Protein AF-0000000077945841 (afdb_homodimer)

InterPro domains:
  IPR016715 Platelet-activating factor acetylhydrolase-like, eukaryote [PIRSF018169] (6-215)
  IPR029058 Alpha/Beta hydrolase fold [G3DSA:3.40.50.1820] (24-215)
  IPR029058 Alpha/Beta hydrolase fold [SSF53474] (28-162)

Foldseek 3Di:
DDPPPPPPDPPVLVVQQPPPPDDDDPSQSEQDAAPAQFAKAKEWDWAAQDLPIWTWMKIAGADDDDPADWAALQNDDQQLVLLCVVVVHDPVVSVVCCVVRPPRYTQRHGYPGHHDPPDDAAEAEAEDFAAAARRSSSSVNSNNNSNRHMYIRTGHSLQRYSKDKGKDFAPPLPDPDPPVNPPPDDPDSGIDIDMHGHDDQDVPRDPVVSVVSRD/DPPPPPPPDPPCLVVLQPPPPDDDDPSQSEQDAAPAQFAKAKEWDWAAQDLPIWTWMKIAGADDDDPADWAALQNDDQQLVLLCVVVVHDPVVSVVCCVVRPPRYTQRHGYPGHHDPPDDAAEAEAEDFAAAARRSPSSVNSNVNSNGHMYIRTGHSLQRYSKDKGKDFAPPLPDPDPPVNPPPDDPPSGIDIDMHGHDDADVPRDPVVSVVSRD

Sequence (430 aa):
MNGLKFLPKKWNLLGIFAMGNSSGHNTAMTIPPGKGPYKVGCTDLMVGHTIQGTFMRIYYPCQEHENPHRPDWVPCREYFNGLADFMKINRGLSERIFNYLFGSCKIPAAWNASFKPDGKYPVIIFSHGLGAFRTLYSAICVELASQGFIVAAVEHRDESSSATFYFRENPEPGKKHHSSYDKAKPVSENLEEVWMYYRPLKTGENEFPLRNKQVMNGLKFLPKKWNLLGIFAMGNSSGHNTAMTIPPGKGPYKVGCTDLMVGHTIQGTFMRIYYPCQEHENPHRPDWVPCREYFNGLADFMKINRGLSERIFNYLFGSCKIPAAWNASFKPDGKYPVIIFSHGLGAFRTLYSAICVELASQGFIVAAVEHRDESSSATFYFRENPEPGKKHHSSYDKAKPVSENLEEVWMYYRPLKTGENEFPLRNKQV

pLDDT: mean 77.45, std 22.46, range [22.22, 98.06]

Nearest PDB structures (foldseek):
  5ye9-assembly1_A  TM=8.955E-01  e=9.801E-20  Homo sapiens
  5ye8-assembly2_B  TM=8.998E-01  e=1.618E-19  Homo sapiens
  5ye7-assembly1_A  TM=8.949E-01  e=3.026E-19  Homo sapiens
  3f96-assembly2_B  TM=9.040E-01  e=4.407E-19  Homo sapiens
  3f98-assembly1_A  TM=8.732E-01  e=1.427E-19  Homo sapiens

Secondary structure (DSSP, 8-state):
-----------TTGGGS------SS-----PPPP-SSSEEEEEEEEESSSTTSEEEEEEEEE---SS----BSS-SHHHHHHHHHHTT--HHHHHHHHHHHTTT-B-SSEETPPB--SS---EEEEE--TT--TTTTHHHHHHHHHTT-EEEEE---SS-SSEEEEEEE-S-TTS----S--TT--SSTTEEEEEEE--PPPTT--HHHHHHHH-/-----------TTGGGS------SS-----PPPP-SSSEEEEEEEEESSSTTSEEEEEEEEE---SS----BSS-SHHHHHHHHHHTT--HHHHHHHHHHHTTT-B-SSEETPPB--SS---EEEEE--TT--TTTTHHHHHHHHHTT-EEEEE---SS-SSEEEEEEE-S-TTS----S--TT--SSTTEEEEEEE--PPPTT--HHHHHHHH-

Structure (mmCIF, N/CA/C/O backbone):
data_AF-0000000077945841-model_v1
#
loop_
_entity.id
_entity.type
_entity.pdbx_description
1 polymer '1-alkyl-2-acetylglycerophosphocholine esterase'
#
loop_
_atom_site.group_PDB
_atom_site.id
_atom_site.type_symbol
_atom_site.label_atom_id
_atom_site.label_alt_id
_atom_site.label_comp_id
_atom_site.label_asym_id
_atom_site.label_entity_id
_atom_site.label_seq_id
_atom_site.pdbx_PDB_ins_code
_atom_site.Cartn_x
_atom_site.Cartn_y
_atom_site.Cartn_z
_atom_site.occupancy
_atom_site.B_iso_or_equiv
_atom_site.auth_seq_id
_atom_site.auth_comp_id
_atom_site.auth_asym_id
_atom_site.auth_atom_id
_atom_site.pdbx_PDB_model_num
ATOM 1 N N . MET A 1 1 ? -34.375 -23.562 0.228 1 22.98 1 MET A N 1
ATOM 2 C CA . MET A 1 1 ? -33.625 -22.625 1.071 1 22.98 1 MET A CA 1
ATOM 3 C C . MET A 1 1 ? -32.25 -22.297 0.472 1 22.98 1 MET A C 1
ATOM 5 O O . MET A 1 1 ? -31.391 -23.172 0.401 1 22.98 1 MET A O 1
ATOM 9 N N . ASN A 1 2 ? -32.094 -21.516 -0.683 1 22.48 2 ASN A N 1
ATOM 10 C CA . ASN A 1 2 ? -31.25 -21.281 -1.839 1 22.48 2 ASN A CA 1
ATOM 11 C C . ASN A 1 2 ? -29.969 -20.547 -1.448 1 22.48 2 ASN A C 1
ATOM 13 O O . ASN A 1 2 ? -30.031 -19.422 -0.97 1 22.48 2 ASN A O 1
ATOM 17 N N . GLY A 1 3 ? -29.094 -21.25 -0.771 1 23.81 3 GLY A N 1
ATOM 18 C CA . GLY A 1 3 ? -27.797 -20.797 -0.294 1 23.81 3 GLY A CA 1
ATOM 19 C C . GLY A 1 3 ? -27.016 -20 -1.334 1 23.81 3 GLY A C 1
ATOM 20 O O . GLY A 1 3 ? -26.734 -20.516 -2.418 1 23.81 3 GLY A O 1
ATOM 21 N N . LEU A 1 4 ? -27.344 -18.703 -1.546 1 24.81 4 LEU A N 1
ATOM 22 C CA . LEU A 1 4 ? -26.781 -17.781 -2.531 1 24.81 4 LEU A CA 1
ATOM 23 C C . LEU A 1 4 ? -25.266 -17.828 -2.51 1 24.81 4 LEU A C 1
ATOM 25 O O . LEU A 1 4 ? -24.641 -17.484 -1.503 1 24.81 4 LEU A O 1
ATOM 29 N N . LYS A 1 5 ? -24.688 -18.781 -3.215 1 29.28 5 LYS A N 1
ATOM 30 C CA . LYS A 1 5 ? -23.266 -19 -3.525 1 29.28 5 LYS A CA 1
ATOM 31 C C . LYS A 1 5 ? -22.578 -17.688 -3.916 1 29.28 5 LYS A C 1
ATOM 33 O O . LYS A 1 5 ? -22.906 -17.094 -4.941 1 29.28 5 LYS A O 1
ATOM 38 N N . PHE A 1 6 ? -22.391 -16.797 -2.951 1 28.02 6 PHE A N 1
ATOM 39 C CA . PHE A 1 6 ? -21.656 -15.555 -3.152 1 28.02 6 PHE A CA 1
ATOM 40 C C . PHE A 1 6 ? -20.328 -15.812 -3.848 1 28.02 6 PHE A C 1
ATOM 42 O O . PHE A 1 6 ? -19.453 -16.484 -3.295 1 28.02 6 PHE A O 1
ATOM 49 N N . LEU A 1 7 ? -20.391 -16.125 -5.156 1 28.45 7 LEU A N 1
ATOM 50 C CA . LEU A 1 7 ? -19.172 -16.156 -5.965 1 28.45 7 LEU A CA 1
ATOM 51 C C . LEU A 1 7 ? -18.328 -14.922 -5.699 1 28.45 7 LEU A C 1
ATOM 53 O O . LEU A 1 7 ? -18.828 -13.789 -5.715 1 28.45 7 LEU A O 1
ATOM 57 N N . PRO A 1 8 ? -17.359 -15.039 -4.957 1 32.84 8 PRO A N 1
ATOM 58 C CA . PRO A 1 8 ? -16.469 -13.914 -4.719 1 32.84 8 PRO A CA 1
ATOM 59 C C . PRO A 1 8 ? -16.172 -13.117 -5.988 1 32.84 8 PRO A C 1
ATOM 61 O O . PRO A 1 8 ? -15.992 -13.703 -7.062 1 32.84 8 PRO A O 1
ATOM 64 N N . LYS A 1 9 ? -16.828 -12.062 -6.188 1 33.66 9 LYS A N 1
ATOM 65 C CA . LYS A 1 9 ? -16.531 -11.156 -7.293 1 33.66 9 LYS A CA 1
ATOM 66 C C . LYS A 1 9 ? -15.031 -11.086 -7.551 1 33.66 9 LYS A C 1
ATOM 68 O O . LYS A 1 9 ? -14.25 -10.805 -6.637 1 33.66 9 LYS A O 1
ATOM 73 N N . LYS A 1 10 ? -14.523 -11.789 -8.602 1 33.5 10 LYS A N 1
ATOM 74 C CA . LYS A 1 10 ? -13.219 -11.828 -9.258 1 33.5 10 LYS A CA 1
ATOM 75 C C . LYS A 1 10 ? -12.523 -10.469 -9.18 1 33.5 10 LYS A C 1
ATOM 77 O O . LYS A 1 10 ? -13.133 -9.438 -9.461 1 33.5 10 LYS A O 1
ATOM 82 N N . TRP A 1 11 ? -11.711 -10.273 -8.336 1 34.78 11 TRP A N 1
ATOM 83 C CA . TRP A 1 11 ? -10.805 -9.125 -8.328 1 34.78 11 TRP A CA 1
ATOM 84 C C . TRP A 1 11 ? -10.523 -8.648 -9.75 1 34.78 11 TRP A C 1
ATOM 86 O O . TRP A 1 11 ? -10.281 -9.461 -10.648 1 34.78 11 TRP A O 1
ATOM 96 N N . ASN A 1 12 ? -11.312 -7.727 -10.242 1 32.88 12 ASN A N 1
ATOM 97 C CA . ASN A 1 12 ? -10.898 -7.18 -11.531 1 32.88 12 ASN A CA 1
ATOM 98 C C . ASN A 1 12 ? -9.375 -7.105 -11.641 1 32.88 12 ASN A C 1
ATOM 100 O O . ASN A 1 12 ? -8.773 -6.07 -11.344 1 32.88 12 ASN A O 1
ATOM 104 N N . LEU A 1 13 ? -8.711 -8.086 -11.148 1 35.09 13 LEU A N 1
ATOM 105 C CA . LEU A 1 13 ? -7.293 -8.227 -11.445 1 35.09 13 LEU A CA 1
ATOM 106 C C . LEU A 1 13 ? -6.973 -7.648 -12.82 1 35.09 13 LEU A C 1
ATOM 108 O O . LEU A 1 13 ? -5.902 -7.066 -13.023 1 35.09 13 LEU A O 1
ATOM 112 N N . LEU A 1 14 ? -7.918 -7.863 -13.773 1 35.19 14 LEU A N 1
ATOM 113 C CA . LEU A 1 14 ? -7.73 -7.516 -15.18 1 35.19 14 LEU A CA 1
ATOM 114 C C . LEU A 1 14 ? -7.762 -6.004 -15.375 1 35.19 14 LEU A C 1
ATOM 116 O O . LEU A 1 14 ? -7.246 -5.492 -16.375 1 35.19 14 LEU A O 1
ATOM 120 N N . GLY A 1 15 ? -8.461 -5.371 -14.516 1 36.91 15 GLY A N 1
ATOM 121 C CA . GLY A 1 15 ? -8.469 -3.945 -14.805 1 36.91 15 GLY A CA 1
ATOM 122 C C . GLY A 1 15 ? -7.082 -3.33 -14.789 1 36.91 15 GLY A C 1
ATOM 123 O O . GLY A 1 15 ? -6.891 -2.203 -15.258 1 36.91 15 GLY A O 1
ATOM 124 N N . ILE A 1 16 ? -6.305 -3.822 -13.914 1 38.53 16 ILE A N 1
ATOM 125 C CA . ILE A 1 16 ? -4.945 -3.299 -13.938 1 38.53 16 ILE A CA 1
ATOM 126 C C . ILE A 1 16 ? -4.305 -3.594 -15.289 1 38.53 16 ILE A C 1
ATOM 128 O O . ILE A 1 16 ? -3.26 -3.027 -15.633 1 38.53 16 ILE A O 1
ATOM 132 N N . PHE A 1 17 ? -4.816 -4.617 -15.922 1 35.12 17 PHE A N 1
ATOM 133 C CA . PHE A 1 17 ? -4.344 -4.793 -17.281 1 35.12 17 PHE A CA 1
ATOM 134 C C . PHE A 1 17 ? -4.914 -3.713 -18.203 1 35.12 17 PHE A C 1
ATOM 136 O O . PHE A 1 17 ? -6.043 -3.83 -18.672 1 35.12 17 PHE A O 1
ATOM 143 N N . ALA A 1 18 ? -5.102 -2.621 -17.766 1 32.62 18 ALA A N 1
ATOM 144 C CA . ALA A 1 18 ? -5.508 -1.749 -18.859 1 32.62 18 ALA A CA 1
ATOM 145 C C . ALA A 1 18 ? -4.816 -2.145 -20.172 1 32.62 18 ALA A C 1
ATOM 147 O O . ALA A 1 18 ? -3.588 -2.084 -20.266 1 32.62 18 ALA A O 1
ATOM 148 N N . MET A 1 19 ? -5.434 -3.008 -20.875 1 31.56 19 MET A N 1
ATOM 149 C CA . MET A 1 19 ? -5.145 -3.17 -22.297 1 31.56 19 MET A CA 1
ATOM 150 C C . MET A 1 19 ? -4.984 -1.814 -22.984 1 31.56 19 MET A C 1
ATOM 152 O O . MET A 1 19 ? -5.938 -1.034 -23.047 1 31.56 19 MET A O 1
ATOM 156 N N . GLY A 1 20 ? -3.945 -1.159 -22.859 1 32.31 20 GLY A N 1
ATOM 157 C CA . GLY A 1 20 ? -3.775 -0.174 -23.922 1 32.31 20 GLY A CA 1
ATOM 158 C C . GLY A 1 20 ? -4.348 -0.623 -25.25 1 32.31 20 GLY A C 1
ATOM 159 O O . GLY A 1 20 ? -4.062 -1.729 -25.719 1 32.31 20 GLY A O 1
ATOM 160 N N . ASN A 1 21 ? -5.594 -0.368 -25.5 1 30.73 21 ASN A N 1
ATOM 161 C CA . ASN A 1 21 ? -6.148 -0.481 -26.844 1 30.73 21 ASN A CA 1
ATOM 162 C C . ASN A 1 21 ? -5.113 -0.129 -27.906 1 30.73 21 ASN A C 1
ATOM 164 O O . ASN A 1 21 ? -5.141 0.966 -28.469 1 30.73 21 ASN A O 1
ATOM 168 N N . SER A 1 22 ? -3.828 -0.226 -27.938 1 30.11 22 SER A N 1
ATOM 169 C CA . SER A 1 22 ? -3.324 -0.037 -29.297 1 30.11 22 SER A CA 1
ATOM 170 C C . SER A 1 22 ? -3.975 -1.015 -30.266 1 30.11 22 SER A C 1
ATOM 172 O O . SER A 1 22 ? -4.512 -2.045 -29.859 1 30.11 22 SER A O 1
ATOM 174 N N . SER A 1 23 ? -3.871 -0.873 -31.672 1 32.91 23 SER A N 1
ATOM 175 C CA . SER A 1 23 ? -4.125 -1.551 -32.938 1 32.91 23 SER A CA 1
ATOM 176 C C . SER A 1 23 ? -3.861 -3.049 -32.844 1 32.91 23 SER A C 1
ATOM 178 O O . SER A 1 23 ? -3.246 -3.506 -31.859 1 32.91 23 SER A O 1
ATOM 180 N N . GLY A 1 24 ? -3.752 -3.881 -34.031 1 34.06 24 GLY A N 1
ATOM 181 C CA . GLY A 1 24 ? -3.705 -5.242 -34.531 1 34.06 24 GLY A CA 1
ATOM 182 C C . GLY A 1 24 ? -2.672 -6.105 -33.844 1 34.06 24 GLY A C 1
ATOM 183 O O . GLY A 1 24 ? -2.424 -7.242 -34.25 1 34.06 24 GLY A O 1
ATOM 184 N N . HIS A 1 25 ? -1.41 -5.582 -33.469 1 35.66 25 HIS A N 1
ATOM 185 C CA . HIS A 1 25 ? -0.208 -6.406 -33.406 1 35.66 25 HIS A CA 1
ATOM 186 C C . HIS A 1 25 ? -0.33 -7.461 -32.281 1 35.66 25 HIS A C 1
ATOM 188 O O . HIS A 1 25 ? -1.161 -7.332 -31.391 1 35.66 25 HIS A O 1
ATOM 194 N N . ASN A 1 26 ? 0.443 -8.523 -32.281 1 37.34 26 ASN A N 1
ATOM 195 C CA . ASN A 1 26 ? 0.786 -9.617 -31.391 1 37.34 26 ASN A CA 1
ATOM 196 C C . ASN A 1 26 ? 0.857 -9.133 -29.938 1 37.34 26 ASN A C 1
ATOM 198 O O . ASN A 1 26 ? 1.854 -8.539 -29.531 1 37.34 26 ASN A O 1
ATOM 202 N N . THR A 1 27 ? -0.07 -8.461 -29.406 1 43 27 THR A N 1
ATOM 203 C CA . THR A 1 27 ? -0.224 -7.676 -28.188 1 43 27 THR A CA 1
ATOM 204 C C . THR A 1 27 ? 0.25 -8.469 -26.969 1 43 27 THR A C 1
ATOM 206 O O . THR A 1 27 ? -0.482 -9.312 -26.453 1 43 27 THR A O 1
ATOM 209 N N . ALA A 1 28 ? 1.494 -9.141 -27.125 1 48.94 28 ALA A N 1
ATOM 210 C CA . ALA A 1 28 ? 2.152 -9.695 -25.938 1 48.94 28 ALA A CA 1
ATOM 211 C C . ALA A 1 28 ? 1.819 -8.883 -24.688 1 48.94 28 ALA A C 1
ATOM 213 O O . ALA A 1 28 ? 1.704 -7.66 -24.75 1 48.94 28 ALA A O 1
ATOM 214 N N . MET A 1 29 ? 1.11 -9.547 -23.781 1 63.28 29 MET A N 1
ATOM 215 C CA . MET A 1 29 ? 0.799 -8.984 -22.484 1 63.28 29 MET A CA 1
ATOM 216 C C . MET A 1 29 ? 2.033 -8.344 -21.859 1 63.28 29 MET A C 1
ATOM 218 O O . MET A 1 29 ? 3.047 -9.008 -21.641 1 63.28 29 MET A O 1
ATOM 222 N N . THR A 1 30 ? 2.242 -7.074 -22.062 1 80 30 THR A N 1
ATOM 223 C CA . THR A 1 30 ? 3.383 -6.383 -21.484 1 80 30 THR A CA 1
ATOM 224 C C . THR A 1 30 ? 2.934 -5.48 -20.328 1 80 30 THR A C 1
ATOM 226 O O . THR A 1 30 ? 1.823 -4.945 -20.359 1 80 30 THR A O 1
ATOM 229 N N . ILE A 1 31 ? 3.674 -5.527 -19.234 1 88.19 31 ILE A N 1
ATOM 230 C CA . ILE A 1 31 ? 3.482 -4.566 -18.156 1 88.19 31 ILE A CA 1
ATOM 231 C C . ILE A 1 31 ? 4.086 -3.221 -18.547 1 88.19 31 ILE A C 1
ATOM 233 O O . ILE A 1 31 ? 5.262 -3.143 -18.906 1 88.19 31 ILE A O 1
ATOM 237 N N . PRO A 1 32 ? 3.291 -2.162 -18.625 1 88.62 32 PRO A N 1
ATOM 238 C CA . PRO A 1 32 ? 3.836 -0.859 -19.016 1 88.62 32 PRO A CA 1
ATOM 239 C C . PRO A 1 32 ? 4.91 -0.356 -18.047 1 88.62 32 PRO A C 1
ATOM 241 O O . PRO A 1 32 ? 4.828 -0.607 -16.844 1 88.62 32 PRO A O 1
ATOM 244 N N . PRO A 1 33 ? 5.859 0.315 -18.641 1 91.44 33 PRO A N 1
ATOM 245 C CA . PRO A 1 33 ? 6.832 0.956 -17.75 1 91.44 33 PRO A CA 1
ATOM 246 C C . PRO A 1 33 ? 6.215 2.062 -16.906 1 91.44 33 PRO A C 1
ATOM 248 O O . PRO A 1 33 ? 5.141 2.576 -17.234 1 91.44 33 PRO A O 1
ATOM 251 N N . GLY A 1 34 ? 6.875 2.318 -15.812 1 92.06 34 GLY A N 1
ATOM 252 C CA . GLY A 1 34 ? 6.434 3.436 -14.992 1 92.06 34 GLY A CA 1
ATOM 253 C C . GLY A 1 34 ? 6.551 4.773 -15.695 1 92.06 34 GLY A C 1
ATOM 254 O O . GLY A 1 34 ? 7.418 4.961 -16.547 1 92.06 34 GLY A O 1
ATOM 255 N N . LYS A 1 35 ? 5.762 5.664 -15.289 1 90.38 35 LYS A N 1
ATOM 256 C CA . LYS A 1 35 ? 5.703 6.965 -15.953 1 90.38 35 LYS A CA 1
ATOM 257 C C . LYS A 1 35 ? 6.434 8.031 -15.141 1 90.38 35 LYS A C 1
ATOM 259 O O . LYS A 1 35 ? 6.551 9.18 -15.57 1 90.38 35 LYS A O 1
ATOM 264 N N . GLY A 1 36 ? 6.902 7.637 -14.008 1 91.44 36 GLY A N 1
ATOM 265 C CA . GLY A 1 36 ? 7.586 8.594 -13.148 1 91.44 36 GLY A CA 1
ATOM 266 C C . GLY A 1 36 ? 9.008 8.883 -13.594 1 91.44 36 GLY A C 1
ATOM 267 O O . GLY A 1 36 ? 9.484 8.312 -14.586 1 91.44 36 GLY A O 1
ATOM 268 N N . PRO A 1 37 ? 9.672 9.797 -12.945 1 92.69 37 PRO A N 1
ATOM 269 C CA . PRO A 1 37 ? 11.016 10.234 -13.32 1 92.69 37 PRO A CA 1
ATOM 270 C C . PRO A 1 37 ? 12.102 9.234 -12.922 1 92.69 37 PRO A C 1
ATOM 272 O O . PRO A 1 37 ? 13.242 9.336 -13.375 1 92.69 37 PRO A O 1
ATOM 275 N N . TYR A 1 38 ? 11.82 8.297 -12.102 1 94.25 38 TYR A N 1
ATOM 276 C CA . TYR A 1 38 ? 12.852 7.395 -11.594 1 94.25 38 TYR A CA 1
ATOM 277 C C . TYR A 1 38 ? 12.875 6.094 -12.383 1 94.25 38 TYR A C 1
ATOM 279 O O . TYR A 1 38 ? 11.828 5.566 -12.75 1 94.25 38 TYR A O 1
ATOM 287 N N . LYS A 1 39 ? 14.078 5.621 -12.633 1 96.19 39 LYS A N 1
ATOM 288 C CA . LYS A 1 39 ? 14.227 4.23 -13.055 1 96.19 39 LYS A CA 1
ATOM 289 C C . LYS A 1 39 ? 13.883 3.271 -11.922 1 96.19 39 LYS A C 1
ATOM 291 O O . LYS A 1 39 ? 14.094 3.594 -10.75 1 96.19 39 LYS A O 1
ATOM 296 N N . VAL A 1 40 ? 13.398 2.109 -12.312 1 97.38 40 VAL A N 1
ATOM 297 C CA . VAL A 1 40 ? 12.906 1.211 -11.273 1 97.38 40 VAL A CA 1
ATOM 298 C C . VAL A 1 40 ? 13.75 -0.062 -11.242 1 97.38 40 VAL A C 1
ATOM 300 O O . VAL A 1 40 ? 14.016 -0.663 -12.289 1 97.38 40 VAL A O 1
ATOM 303 N N . GLY A 1 41 ? 14.25 -0.383 -10.031 1 98.06 41 GLY A N 1
ATOM 304 C CA . GLY A 1 41 ? 14.828 -1.688 -9.75 1 98.06 41 GLY A CA 1
ATOM 305 C C . GLY A 1 41 ? 13.945 -2.555 -8.875 1 98.06 41 GLY A C 1
ATOM 306 O O . GLY A 1 41 ? 12.977 -2.068 -8.289 1 98.06 41 GLY A O 1
ATOM 307 N N . CYS A 1 42 ? 14.266 -3.854 -8.844 1 98.06 42 CYS A N 1
ATOM 308 C CA . CYS A 1 42 ? 13.547 -4.73 -7.926 1 98.06 42 CYS A CA 1
ATOM 309 C C . CYS A 1 42 ? 14.445 -5.871 -7.449 1 98.06 42 CYS A C 1
ATOM 311 O O . CYS A 1 42 ? 15.477 -6.152 -8.062 1 98.06 42 CYS A O 1
ATOM 313 N N . THR A 1 43 ? 14.086 -6.383 -6.312 1 97.5 43 THR A N 1
ATOM 314 C CA . THR A 1 43 ? 14.781 -7.523 -5.73 1 97.5 43 THR A CA 1
ATOM 315 C C . THR A 1 43 ? 13.859 -8.297 -4.793 1 97.5 43 THR A C 1
ATOM 317 O O . THR A 1 43 ? 12.852 -7.766 -4.324 1 97.5 43 THR A O 1
ATOM 320 N N . ASP A 1 44 ? 14.125 -9.609 -4.648 1 96.12 44 ASP A N 1
ATOM 321 C CA . ASP A 1 44 ? 13.398 -10.422 -3.684 1 96.12 44 ASP A CA 1
ATOM 322 C C . ASP A 1 44 ? 14.156 -10.516 -2.357 1 96.12 44 ASP A C 1
ATOM 324 O O . ASP A 1 44 ? 15.383 -10.586 -2.342 1 96.12 44 ASP A O 1
ATOM 328 N N . LEU A 1 45 ? 13.414 -10.406 -1.317 1 94.62 45 LEU A N 1
ATOM 329 C CA . LEU A 1 45 ? 13.961 -10.531 0.028 1 94.62 45 LEU A CA 1
ATOM 330 C C . LEU A 1 45 ? 13.195 -11.578 0.832 1 94.62 45 LEU A C 1
ATOM 332 O O . LEU A 1 45 ? 11.969 -11.516 0.925 1 94.62 45 LEU A O 1
ATOM 336 N N . MET A 1 46 ? 13.867 -12.633 1.324 1 91.94 46 MET A N 1
ATOM 337 C CA . MET A 1 46 ? 13.32 -13.625 2.248 1 91.94 46 MET A CA 1
ATOM 338 C C . MET A 1 46 ? 14.055 -13.586 3.584 1 91.94 46 MET A C 1
ATOM 340 O O . MET A 1 46 ? 15.25 -13.875 3.648 1 91.94 46 MET A O 1
ATOM 344 N N . VAL A 1 47 ? 13.289 -13.109 4.59 1 91.69 47 VAL A N 1
ATOM 345 C CA . VAL A 1 47 ? 13.828 -13.078 5.945 1 91.69 47 VAL A CA 1
ATOM 346 C C . VAL A 1 47 ? 13.234 -14.227 6.766 1 91.69 47 VAL A C 1
ATOM 348 O O . VAL A 1 47 ? 12.062 -14.18 7.148 1 91.69 47 VAL A O 1
ATOM 351 N N . GLY A 1 48 ? 14.039 -15.188 7.055 1 88.06 48 GLY A N 1
ATOM 352 C CA . GLY A 1 48 ? 13.516 -16.438 7.59 1 88.06 48 GLY A CA 1
ATOM 353 C C . GLY A 1 48 ? 12.984 -17.359 6.52 1 88.06 48 GLY A C 1
ATOM 354 O O . GLY A 1 48 ? 12.078 -17 5.766 1 88.06 48 GLY A O 1
ATOM 355 N N . HIS A 1 49 ? 13.469 -18.547 6.535 1 86.06 49 HIS A N 1
ATOM 356 C CA . HIS A 1 49 ? 13.164 -19.438 5.426 1 86.06 49 HIS A CA 1
ATOM 357 C C . HIS A 1 49 ? 11.938 -20.297 5.734 1 86.06 49 HIS A C 1
ATOM 359 O O . HIS A 1 49 ? 11.398 -20.953 4.844 1 86.06 49 HIS A O 1
ATOM 365 N N . THR A 1 50 ? 11.531 -20.25 6.902 1 86.56 50 THR A N 1
ATOM 366 C CA . THR A 1 50 ? 10.398 -21.078 7.309 1 86.56 50 THR A CA 1
ATOM 367 C C . THR A 1 50 ? 9.078 -20.359 7.02 1 86.56 50 THR A C 1
ATOM 369 O O . THR A 1 50 ? 9.078 -19.266 6.453 1 86.56 50 THR A O 1
ATOM 372 N N . ILE A 1 51 ? 8.023 -21 7.422 1 86.75 51 ILE A N 1
ATOM 373 C CA . ILE A 1 51 ? 6.68 -20.484 7.188 1 86.75 51 ILE A CA 1
ATOM 374 C C . ILE A 1 51 ? 6.484 -19.188 7.973 1 86.75 51 ILE A C 1
ATOM 376 O O . ILE A 1 51 ? 5.656 -18.359 7.605 1 86.75 51 ILE A O 1
ATOM 380 N N . GLN A 1 52 ? 7.27 -18.953 9.008 1 86.25 52 GLN A N 1
ATOM 381 C CA . GLN A 1 52 ? 7.148 -17.781 9.859 1 86.25 52 GLN A CA 1
ATOM 382 C C . GLN A 1 52 ? 7.957 -16.609 9.297 1 86.25 52 GLN A C 1
ATOM 384 O O . GLN A 1 52 ? 7.832 -15.477 9.766 1 86.25 52 GLN A O 1
ATOM 389 N N . GLY A 1 53 ? 8.656 -16.922 8.336 1 88.56 53 GLY A N 1
ATOM 390 C CA . GLY A 1 53 ? 9.492 -15.883 7.758 1 88.56 53 GLY A CA 1
ATOM 391 C C . GLY A 1 53 ? 8.711 -14.906 6.898 1 88.56 53 GLY A C 1
ATOM 392 O O . GLY A 1 53 ? 7.492 -15.016 6.77 1 88.56 53 GLY A O 1
ATOM 393 N N . THR A 1 54 ? 9.398 -13.844 6.484 1 91.88 54 THR A N 1
ATOM 394 C CA . THR A 1 54 ? 8.828 -12.828 5.605 1 91.88 54 THR A CA 1
ATOM 395 C C . THR A 1 54 ? 9.422 -12.93 4.203 1 91.88 54 THR A C 1
ATOM 397 O O . THR A 1 54 ? 10.633 -13.07 4.047 1 91.88 54 THR A O 1
ATOM 400 N N . PHE A 1 55 ? 8.555 -13.016 3.254 1 94.44 55 PHE A N 1
ATOM 401 C CA . PHE A 1 55 ? 8.93 -13.078 1.845 1 94.44 55 PHE A CA 1
ATOM 402 C C . PHE A 1 55 ? 8.297 -11.93 1.067 1 94.44 55 PHE A C 1
ATOM 404 O O . PHE A 1 55 ? 7.086 -11.711 1.151 1 94.44 55 PHE A O 1
ATOM 411 N N . MET A 1 56 ? 9.125 -11.117 0.359 1 96.75 56 MET A N 1
ATOM 412 C CA . MET A 1 56 ? 8.578 -9.977 -0.369 1 96.75 56 MET A CA 1
ATOM 413 C C . MET A 1 56 ? 9.445 -9.625 -1.573 1 96.75 56 MET A C 1
ATOM 415 O O . MET A 1 56 ? 10.617 -10.023 -1.636 1 96.75 56 MET A O 1
ATOM 419 N N . ARG A 1 57 ? 8.898 -8.984 -2.52 1 97.62 57 ARG A N 1
ATOM 420 C CA . ARG A 1 57 ? 9.617 -8.273 -3.572 1 97.62 57 ARG A CA 1
ATOM 421 C C . ARG A 1 57 ? 9.641 -6.773 -3.307 1 97.62 57 ARG A C 1
ATOM 423 O O . ARG A 1 57 ? 8.617 -6.18 -2.977 1 97.62 57 ARG A O 1
ATOM 430 N N . ILE A 1 58 ? 10.773 -6.18 -3.406 1 98 58 ILE A N 1
ATOM 431 C CA . ILE A 1 58 ? 10.93 -4.746 -3.197 1 98 58 ILE A CA 1
ATOM 432 C C . ILE A 1 58 ? 11.148 -4.051 -4.539 1 98 58 ILE A C 1
ATOM 434 O O . ILE A 1 58 ? 12 -4.473 -5.328 1 98 58 ILE A O 1
ATOM 438 N N . TYR A 1 59 ? 10.344 -3.074 -4.883 1 98.06 59 TYR A N 1
ATOM 439 C CA . TYR A 1 59 ? 10.547 -2.16 -6.004 1 98.06 59 TYR A CA 1
ATOM 440 C C . TYR A 1 59 ? 11.078 -0.817 -5.52 1 98.06 59 TYR A C 1
ATOM 442 O O . TYR A 1 59 ? 10.625 -0.294 -4.496 1 98.06 59 TYR A O 1
ATOM 450 N N . TYR A 1 60 ? 12.008 -0.226 -6.262 1 97.44 60 TYR A N 1
ATOM 451 C CA . TYR A 1 60 ? 12.656 0.967 -5.73 1 97.44 60 TYR A CA 1
ATOM 452 C C . TYR A 1 60 ? 13.328 1.763 -6.848 1 97.44 60 TYR A C 1
ATOM 454 O O . TYR A 1 60 ? 13.641 1.215 -7.902 1 97.44 60 TYR A O 1
ATOM 462 N N . PRO A 1 61 ? 13.453 3.09 -6.602 1 96.31 61 PRO A N 1
ATOM 463 C CA . PRO A 1 61 ? 14.273 3.867 -7.535 1 96.31 61 PRO A CA 1
ATOM 464 C C . PRO A 1 61 ? 15.711 3.359 -7.629 1 96.31 61 PRO A C 1
ATOM 466 O O . PRO A 1 61 ? 16.359 3.137 -6.602 1 96.31 61 PRO A O 1
ATOM 469 N N . CYS A 1 62 ? 16.172 3.244 -8.836 1 96.38 62 CYS A N 1
ATOM 470 C CA . CYS A 1 62 ? 17.5 2.65 -8.977 1 96.38 62 CYS A CA 1
ATOM 471 C C . CYS A 1 62 ? 18.375 3.502 -9.883 1 96.38 62 CYS A C 1
ATOM 473 O O . CYS A 1 62 ? 17.891 4.426 -10.539 1 96.38 62 CYS A O 1
ATOM 475 N N . GLN A 1 63 ? 19.641 3.141 -9.758 1 95 63 GLN A N 1
ATOM 476 C CA . GLN A 1 63 ? 20.625 3.785 -10.625 1 95 63 GLN A CA 1
ATOM 477 C C . GLN A 1 63 ? 20.484 3.291 -12.062 1 95 63 GLN A C 1
ATOM 479 O O . GLN A 1 63 ? 20 2.188 -12.305 1 95 63 GLN A O 1
ATOM 484 N N . GLU A 1 64 ? 20.844 4.129 -12.945 1 89.5 64 GLU A N 1
ATOM 485 C CA . GLU A 1 64 ? 20.797 3.76 -14.359 1 89.5 64 GLU A CA 1
ATOM 486 C C . GLU A 1 64 ? 21.703 2.568 -14.648 1 89.5 64 GLU A C 1
ATOM 488 O O . GLU A 1 64 ? 22.812 2.48 -14.109 1 89.5 64 GLU A O 1
ATOM 493 N N . HIS A 1 65 ? 21.125 1.626 -15.273 1 83.88 65 HIS A N 1
ATOM 494 C CA . HIS A 1 65 ? 21.844 0.426 -15.695 1 83.88 65 HIS A CA 1
ATOM 495 C C . HIS A 1 65 ? 21.672 0.169 -17.188 1 83.88 65 HIS A C 1
ATOM 497 O O . HIS A 1 65 ? 20.578 0.352 -17.719 1 83.88 65 HIS A O 1
ATOM 503 N N . GLU A 1 66 ? 22.797 -0.171 -17.781 1 84.62 66 GLU A N 1
ATOM 504 C CA . GLU A 1 66 ? 22.734 -0.532 -19.188 1 84.62 66 GLU A CA 1
ATOM 505 C C . GLU A 1 66 ? 22.203 -1.953 -19.359 1 84.62 66 GLU A C 1
ATOM 507 O O . GLU A 1 66 ? 22.719 -2.895 -18.766 1 84.62 66 GLU A O 1
ATOM 512 N N . ASN A 1 67 ? 21.188 -2.158 -20.188 1 87.38 67 ASN A N 1
ATOM 513 C CA . ASN A 1 67 ? 20.578 -3.43 -20.562 1 87.38 67 ASN A CA 1
ATOM 514 C C . ASN A 1 67 ? 20.234 -4.27 -19.328 1 87.38 67 ASN A C 1
ATOM 516 O O . ASN A 1 67 ? 20.75 -5.375 -19.172 1 87.38 67 ASN A O 1
ATOM 520 N N . PRO A 1 68 ? 19.453 -3.771 -18.469 1 89 68 PRO A N 1
ATOM 521 C CA . PRO A 1 68 ? 19.125 -4.508 -17.234 1 89 68 PRO A CA 1
ATOM 522 C C . PRO A 1 68 ? 18.359 -5.793 -17.516 1 89 68 PRO A C 1
ATOM 524 O O . PRO A 1 68 ? 17.562 -5.852 -18.453 1 89 68 PRO A O 1
ATOM 527 N N . HIS A 1 69 ? 18.719 -6.828 -16.734 1 93.69 69 HIS A N 1
ATOM 528 C CA . HIS A 1 69 ? 17.875 -8.016 -16.719 1 93.69 69 HIS A CA 1
ATOM 529 C C . HIS A 1 69 ? 16.5 -7.723 -16.109 1 93.69 69 HIS A C 1
ATOM 531 O O . HIS A 1 69 ? 16.422 -7.082 -15.062 1 93.69 69 HIS A O 1
ATOM 537 N N . ARG A 1 70 ? 15.508 -8.109 -16.828 1 94.19 70 ARG A N 1
ATOM 538 C CA . ARG A 1 70 ? 14.141 -7.934 -16.344 1 94.19 70 ARG A CA 1
ATOM 539 C C . ARG A 1 70 ? 13.516 -9.273 -15.969 1 94.19 70 ARG A C 1
ATOM 541 O O . ARG A 1 70 ? 13.586 -10.234 -16.734 1 94.19 70 ARG A O 1
ATOM 548 N N . PRO A 1 71 ? 12.969 -9.328 -14.773 1 94.81 71 PRO A N 1
ATOM 549 C CA . PRO A 1 71 ? 12.391 -10.602 -14.344 1 94.81 71 PRO A CA 1
ATOM 550 C C . PRO A 1 71 ? 11.047 -10.898 -15.008 1 94.81 71 PRO A C 1
ATOM 552 O O . PRO A 1 71 ? 10.398 -9.984 -15.531 1 94.81 71 PRO A O 1
ATOM 555 N N . ASP A 1 72 ? 10.734 -12.203 -14.938 1 92.69 72 ASP A N 1
ATOM 556 C CA . ASP A 1 72 ? 9.43 -12.641 -15.414 1 92.69 72 ASP A CA 1
ATOM 557 C C . ASP A 1 72 ? 8.32 -12.195 -14.461 1 92.69 72 ASP A C 1
ATOM 559 O O . ASP A 1 72 ? 8.516 -12.156 -13.25 1 92.69 72 ASP A O 1
ATOM 563 N N . TRP A 1 73 ? 7.219 -11.891 -14.984 1 92.69 73 TRP A N 1
ATOM 564 C CA . TRP A 1 73 ? 6.051 -11.523 -14.188 1 92.69 73 TRP A CA 1
ATOM 565 C C . TRP A 1 73 ? 5.566 -12.703 -13.352 1 92.69 73 TRP A C 1
ATOM 567 O O . TRP A 1 73 ? 5.309 -12.57 -12.156 1 92.69 73 TRP A O 1
ATOM 577 N N . VAL A 1 74 ? 5.367 -13.812 -14.062 1 91.56 74 VAL A N 1
ATOM 578 C CA . VAL A 1 74 ? 5.117 -15.078 -13.375 1 91.56 74 VAL A CA 1
ATOM 579 C C . VAL A 1 74 ? 6.43 -15.852 -13.227 1 91.56 74 VAL A C 1
ATOM 581 O O . VAL A 1 74 ? 6.992 -16.328 -14.211 1 91.56 74 VAL A O 1
ATOM 584 N N . PRO A 1 75 ? 6.824 -15.992 -12.023 1 91.62 75 PRO A N 1
ATOM 585 C CA . PRO A 1 75 ? 8.203 -16.422 -11.789 1 91.62 75 PRO A CA 1
ATOM 586 C C . PRO A 1 75 ? 8.469 -17.844 -12.297 1 91.62 75 PRO A C 1
ATOM 588 O O . PRO A 1 75 ? 9.586 -18.141 -12.734 1 91.62 75 PRO A O 1
ATOM 591 N N . CYS A 1 76 ? 7.562 -18.75 -12.211 1 91.56 76 CYS A N 1
ATOM 592 C CA . CYS A 1 76 ? 7.754 -20.125 -12.633 1 91.56 76 CYS A CA 1
ATOM 593 C C . CYS A 1 76 ? 6.418 -20.844 -12.773 1 91.56 76 CYS A C 1
ATOM 595 O O . CYS A 1 76 ? 5.359 -20.234 -12.586 1 91.56 76 CYS A O 1
ATOM 597 N N . ARG A 1 77 ? 6.488 -22.016 -13.094 1 90.88 77 ARG A N 1
ATOM 598 C CA . ARG A 1 77 ? 5.301 -22.797 -13.422 1 90.88 77 ARG A CA 1
ATOM 599 C C . ARG A 1 77 ? 4.418 -22.984 -12.188 1 90.88 77 ARG A C 1
ATOM 601 O O . ARG A 1 77 ? 3.191 -23.016 -12.297 1 90.88 77 ARG A O 1
ATOM 608 N N . GLU A 1 78 ? 5 -23.203 -11.031 1 93.12 78 GLU A N 1
ATOM 609 C CA . GLU A 1 78 ? 4.246 -23.406 -9.805 1 93.12 78 GLU A CA 1
ATOM 610 C C . GLU A 1 78 ? 3.336 -22.219 -9.508 1 93.12 78 GLU A C 1
ATOM 612 O O . GLU A 1 78 ? 2.182 -22.391 -9.109 1 93.12 78 GLU A O 1
ATOM 617 N N . TYR A 1 79 ? 3.873 -21.062 -9.742 1 93.56 79 TYR A N 1
ATOM 618 C CA . TYR A 1 79 ? 3.076 -19.859 -9.547 1 93.56 79 TYR A CA 1
ATOM 619 C C . TYR A 1 79 ? 1.93 -19.797 -10.547 1 93.56 79 TYR A C 1
ATOM 621 O O . TYR A 1 79 ? 0.812 -19.406 -10.195 1 93.56 79 TYR A O 1
ATOM 629 N N . PHE A 1 80 ? 2.203 -20.141 -11.734 1 92 80 PHE A N 1
ATOM 630 C CA . PHE A 1 80 ? 1.163 -20.141 -12.758 1 92 80 PHE A CA 1
ATOM 631 C C . PHE A 1 80 ? 0.062 -21.141 -12.414 1 92 80 PHE A C 1
ATOM 633 O O . PHE A 1 80 ? -1.125 -20.812 -12.516 1 92 80 PHE A O 1
ATOM 640 N N . ASN A 1 81 ? 0.453 -22.281 -12.078 1 92.62 81 ASN A N 1
ATOM 641 C CA . ASN A 1 81 ? -0.513 -23.312 -11.719 1 92.62 81 ASN A CA 1
ATOM 642 C C . ASN A 1 81 ? -1.375 -22.891 -10.531 1 92.62 81 ASN A C 1
ATOM 644 O O . ASN A 1 81 ? -2.584 -23.125 -10.523 1 92.62 81 ASN A O 1
ATOM 648 N N . GLY A 1 82 ? -0.682 -22.359 -9.508 1 93.56 82 GLY A N 1
ATOM 649 C CA . GLY A 1 82 ? -1.438 -21.859 -8.375 1 93.56 82 GLY A CA 1
ATOM 650 C C . GLY A 1 82 ? -2.477 -20.812 -8.758 1 93.56 82 GLY A C 1
ATOM 651 O O . GLY A 1 82 ? -3.607 -20.859 -8.266 1 93.56 82 GLY A O 1
ATOM 652 N N . LEU A 1 83 ? -2.064 -19.938 -9.586 1 91.94 83 LEU A N 1
ATOM 653 C CA . LEU A 1 83 ? -2.977 -18.891 -10.047 1 91.94 83 LEU A CA 1
ATOM 654 C C . LEU A 1 83 ? -4.125 -19.5 -10.852 1 91.94 83 LEU A C 1
ATOM 656 O O . LEU A 1 83 ? -5.281 -19.109 -10.672 1 91.94 83 LEU A O 1
ATOM 660 N N . ALA A 1 84 ? -3.838 -20.359 -11.734 1 91.12 84 ALA A N 1
ATOM 661 C CA . ALA A 1 84 ? -4.844 -21.047 -12.555 1 91.12 84 ALA A CA 1
ATOM 662 C C . ALA A 1 84 ? -5.848 -21.797 -11.68 1 91.12 84 ALA A C 1
ATOM 664 O O . ALA A 1 84 ? -7.055 -21.75 -11.93 1 91.12 84 ALA A O 1
ATOM 665 N N . ASP A 1 85 ? -5.359 -22.516 -10.68 1 92.25 85 ASP A N 1
ATOM 666 C CA . ASP A 1 85 ? -6.219 -23.25 -9.758 1 92.25 85 ASP A CA 1
ATOM 667 C C . ASP A 1 85 ? -7.145 -22.297 -9 1 92.25 85 ASP A C 1
ATOM 669 O O . ASP A 1 85 ? -8.336 -22.594 -8.836 1 92.25 85 ASP A O 1
ATOM 673 N N . PHE A 1 86 ? -6.602 -21.281 -8.523 1 90.19 86 PHE A N 1
ATOM 674 C CA . PHE A 1 86 ? -7.383 -20.297 -7.797 1 90.19 86 PHE A CA 1
ATOM 675 C C . PHE A 1 86 ? -8.508 -19.75 -8.664 1 90.19 86 PHE A C 1
ATOM 677 O O . PHE A 1 86 ? -9.617 -19.516 -8.18 1 90.19 86 PHE A O 1
ATOM 684 N N . MET A 1 87 ? -8.156 -19.5 -9.922 1 89.5 87 MET A N 1
ATOM 685 C CA . MET A 1 87 ? -9.125 -18.922 -10.859 1 89.5 87 MET A CA 1
ATOM 686 C C . MET A 1 87 ? -10.055 -20 -11.406 1 89.5 87 MET A C 1
ATOM 688 O O . MET A 1 87 ? -10.922 -19.719 -12.227 1 89.5 87 MET A O 1
ATOM 692 N N . LYS A 1 88 ? -9.891 -21.266 -11.086 1 90.31 88 LYS A N 1
ATOM 693 C CA . LYS A 1 88 ? -10.703 -22.406 -11.492 1 90.31 88 LYS A CA 1
ATOM 694 C C . LYS A 1 88 ? -10.656 -22.609 -13 1 90.31 88 LYS A C 1
ATOM 696 O O . LYS A 1 88 ? -11.688 -22.859 -13.633 1 90.31 88 LYS A O 1
ATOM 701 N N . ILE A 1 89 ? -9.516 -22.391 -13.5 1 89.06 89 ILE A N 1
ATOM 702 C CA . ILE A 1 89 ? -9.297 -22.641 -14.914 1 89.06 89 ILE A CA 1
ATOM 703 C C . ILE A 1 89 ? -8.984 -24.125 -15.133 1 89.06 89 ILE A C 1
ATOM 705 O O . ILE A 1 89 ? -8.18 -24.703 -14.398 1 89.06 89 ILE A O 1
ATOM 709 N N . ASN A 1 90 ? -9.625 -24.703 -15.992 1 88.62 90 ASN A N 1
ATOM 710 C CA . ASN A 1 90 ? -9.375 -26.125 -16.234 1 88.62 90 ASN A CA 1
ATOM 711 C C . ASN A 1 90 ? -7.965 -26.359 -16.75 1 88.62 90 ASN A C 1
ATOM 713 O O . ASN A 1 90 ? -7.324 -25.453 -17.281 1 88.62 90 ASN A O 1
ATOM 717 N N . ARG A 1 91 ? -7.5 -27.516 -16.609 1 84.81 91 ARG A N 1
ATOM 718 C CA . ARG A 1 91 ? -6.105 -27.875 -16.844 1 84.81 91 ARG A CA 1
ATOM 719 C C . ARG A 1 91 ? -5.734 -27.688 -18.312 1 84.81 91 ARG A C 1
ATOM 721 O O . ARG A 1 91 ? -4.641 -27.234 -18.625 1 84.81 91 ARG A O 1
ATOM 728 N N . GLY A 1 92 ? -6.547 -28.109 -19.188 1 86.81 92 GLY A N 1
ATOM 729 C CA . GLY A 1 92 ? -6.266 -27.969 -20.609 1 86.81 92 GLY A CA 1
ATOM 730 C C . GLY A 1 92 ? -6.078 -26.531 -21.047 1 86.81 92 GLY A C 1
ATOM 731 O O . GLY A 1 92 ? -5.098 -26.203 -21.719 1 86.81 92 GLY A O 1
ATOM 732 N N . LEU A 1 93 ? -6.973 -25.719 -20.672 1 86.94 93 LEU A N 1
ATOM 733 C CA . LEU A 1 93 ? -6.887 -24.297 -20.984 1 86.94 93 LEU A CA 1
ATOM 734 C C . LEU A 1 93 ? -5.688 -23.656 -20.297 1 86.94 93 LEU A C 1
ATOM 736 O O . LEU A 1 93 ? -5 -22.828 -20.891 1 86.94 93 LEU A O 1
ATOM 740 N N . SER A 1 94 ? -5.477 -24.031 -19.078 1 87.44 94 SER A N 1
ATOM 741 C CA . SER A 1 94 ? -4.348 -23.5 -18.312 1 87.44 94 SER A CA 1
ATOM 742 C C . SER A 1 94 ? -3.023 -23.812 -19 1 87.44 94 SER A C 1
ATOM 744 O O . SER A 1 94 ? -2.137 -22.969 -19.078 1 87.44 94 SER A O 1
ATOM 746 N N . GLU A 1 95 ? -2.873 -24.969 -19.5 1 87.56 95 GLU A N 1
ATOM 747 C CA . GLU A 1 95 ? -1.651 -25.359 -20.188 1 87.56 95 GLU A CA 1
ATOM 748 C C . GLU A 1 95 ? -1.45 -24.562 -21.469 1 87.56 95 GLU A C 1
ATOM 750 O O . GLU A 1 95 ? -0.322 -24.203 -21.797 1 87.56 95 GLU A O 1
ATOM 755 N N . ARG A 1 96 ? -2.465 -24.375 -22.172 1 84.56 96 ARG A N 1
ATOM 756 C CA . ARG A 1 96 ? -2.395 -23.594 -23.391 1 84.56 96 ARG A CA 1
ATOM 757 C C . ARG A 1 96 ? -1.964 -22.156 -23.094 1 84.56 96 ARG A C 1
ATOM 759 O O . ARG A 1 96 ? -1.109 -21.594 -23.797 1 84.56 96 ARG A O 1
ATOM 766 N N . ILE A 1 97 ? -2.555 -21.656 -22.094 1 82.62 97 ILE A N 1
ATOM 767 C CA . ILE A 1 97 ? -2.234 -20.297 -21.719 1 82.62 97 ILE A CA 1
ATOM 768 C C . ILE A 1 97 ? -0.78 -20.219 -21.25 1 82.62 97 ILE A C 1
ATOM 770 O O . ILE A 1 97 ? -0.059 -19.281 -21.609 1 82.62 97 ILE A O 1
ATOM 774 N N . PHE A 1 98 ? -0.415 -21.109 -20.438 1 83.75 98 PHE A N 1
ATOM 775 C CA . PHE A 1 98 ? 0.953 -21.141 -19.922 1 83.75 98 PHE A CA 1
ATOM 776 C C . PHE A 1 98 ? 1.953 -21.203 -21.078 1 83.75 98 PHE A C 1
ATOM 778 O O . PHE A 1 98 ? 2.941 -20.469 -21.078 1 83.75 98 PHE A O 1
ATOM 785 N N . ASN A 1 99 ? 1.784 -22.062 -21.953 1 80.69 99 ASN A N 1
ATOM 786 C CA . ASN A 1 99 ? 2.707 -22.25 -23.062 1 80.69 99 ASN A CA 1
ATOM 787 C C . ASN A 1 99 ? 2.824 -21 -23.922 1 80.69 99 ASN A C 1
ATOM 789 O O . ASN A 1 99 ? 3.885 -20.719 -24.484 1 80.69 99 ASN A O 1
ATOM 793 N N . TYR A 1 100 ? 1.801 -20.297 -23.891 1 76.69 100 TYR A N 1
ATOM 794 C CA . TYR A 1 100 ? 1.778 -19.094 -24.734 1 76.69 100 TYR A CA 1
ATOM 795 C C . TYR A 1 100 ? 2.373 -17.906 -23.984 1 76.69 100 TYR A C 1
ATOM 797 O O . TYR A 1 100 ? 3.1 -17.109 -24.578 1 76.69 100 TYR A O 1
ATOM 805 N N . LEU A 1 101 ? 2.076 -17.844 -22.688 1 74.5 101 LEU A N 1
ATOM 806 C CA . LEU A 1 101 ? 2.346 -16.594 -21.984 1 74.5 101 LEU A CA 1
ATOM 807 C C . LEU A 1 101 ? 3.58 -16.719 -21.094 1 74.5 101 LEU A C 1
ATOM 809 O O . LEU A 1 101 ? 4.172 -15.703 -20.703 1 74.5 101 LEU A O 1
ATOM 813 N N . PHE A 1 102 ? 3.885 -17.906 -20.812 1 76 102 PHE A N 1
ATOM 814 C CA . PHE A 1 102 ? 4.945 -18.062 -19.828 1 76 102 PHE A CA 1
ATOM 815 C C . PHE A 1 102 ? 6.273 -17.547 -20.375 1 76 102 PHE A C 1
ATOM 817 O O . PHE A 1 102 ? 6.684 -17.922 -21.469 1 76 102 PHE A O 1
ATOM 824 N N . GLY A 1 103 ? 6.934 -16.688 -19.562 1 75.75 103 GLY A N 1
ATOM 825 C CA . GLY A 1 103 ? 8.234 -16.141 -19.922 1 75.75 103 GLY A CA 1
ATOM 826 C C . GLY A 1 103 ? 8.141 -14.938 -20.844 1 75.75 103 GLY A C 1
ATOM 827 O O . GLY A 1 103 ? 9.133 -14.242 -21.062 1 75.75 103 GLY A O 1
ATOM 828 N N . SER A 1 104 ? 7.02 -14.703 -21.406 1 78.69 104 SER A N 1
ATOM 829 C CA . SER A 1 104 ? 6.891 -13.633 -22.391 1 78.69 104 SER A CA 1
ATOM 830 C C . SER A 1 104 ? 6.617 -12.297 -21.703 1 78.69 104 SER A C 1
ATOM 832 O O . SER A 1 104 ? 7.012 -11.242 -22.219 1 78.69 104 SER A O 1
ATOM 834 N N . CYS A 1 105 ? 6.039 -12.367 -20.625 1 86.81 105 CYS A N 1
ATOM 835 C CA . CYS A 1 105 ? 5.711 -11.117 -19.938 1 86.81 105 CYS A CA 1
ATOM 836 C C . CYS A 1 105 ? 6.754 -10.781 -18.875 1 86.81 105 CYS A C 1
ATOM 838 O O . CYS A 1 105 ? 6.91 -11.516 -17.906 1 86.81 105 CYS A O 1
ATOM 840 N N . LYS A 1 106 ? 7.441 -9.672 -19.156 1 92.56 106 LYS A N 1
ATOM 841 C CA . LYS A 1 106 ? 8.492 -9.227 -18.25 1 92.56 106 LYS A CA 1
ATOM 842 C C . LYS A 1 106 ? 8.047 -8.016 -17.438 1 92.56 106 LYS A C 1
ATOM 844 O O . LYS A 1 106 ? 7.215 -7.23 -17.891 1 92.56 106 LYS A O 1
ATOM 849 N N . ILE A 1 107 ? 8.586 -7.961 -16.25 1 94.62 107 ILE A N 1
ATOM 850 C CA . ILE A 1 107 ? 8.367 -6.781 -15.414 1 94.62 107 ILE A CA 1
ATOM 851 C C . ILE A 1 107 ? 9.375 -5.695 -15.789 1 94.62 107 ILE A C 1
ATOM 853 O O . ILE A 1 107 ? 10.578 -5.953 -15.859 1 94.62 107 ILE A O 1
ATOM 857 N N . PRO A 1 108 ? 8.938 -4.508 -16.141 1 95.12 108 PRO A N 1
ATOM 858 C CA . PRO A 1 108 ? 9.859 -3.426 -16.516 1 95.12 108 PRO A CA 1
ATOM 859 C C . PRO A 1 108 ? 10.594 -2.838 -15.312 1 95.12 108 PRO A C 1
ATOM 861 O O . PRO A 1 108 ? 10.453 -1.648 -15.016 1 95.12 108 PRO A O 1
ATOM 864 N N . ALA A 1 109 ? 11.297 -3.576 -14.664 1 97.25 109 ALA A N 1
ATOM 865 C CA . ALA A 1 109 ? 12.164 -3.238 -13.539 1 97.25 109 ALA A CA 1
ATOM 866 C C . ALA A 1 109 ? 13.477 -4.016 -13.609 1 97.25 109 ALA A C 1
ATOM 868 O O . ALA A 1 109 ? 13.492 -5.199 -13.961 1 97.25 109 ALA A O 1
ATOM 869 N N . ALA A 1 110 ? 14.547 -3.314 -13.328 1 97.75 110 ALA A N 1
ATOM 870 C CA . ALA A 1 110 ? 15.867 -3.936 -13.375 1 97.75 110 ALA A CA 1
ATOM 871 C C . ALA A 1 110 ? 16.094 -4.852 -12.18 1 97.75 110 ALA A C 1
ATOM 873 O O . ALA A 1 110 ? 16.031 -4.406 -11.031 1 97.75 110 ALA A O 1
ATOM 874 N N . TRP A 1 111 ? 16.391 -6.066 -12.461 1 97.12 111 TRP A N 1
ATOM 875 C CA . TRP A 1 111 ? 16.594 -7.062 -11.414 1 97.12 111 TRP A CA 1
ATOM 876 C C . TRP A 1 111 ? 17.875 -6.793 -10.641 1 97.12 111 TRP A C 1
ATOM 878 O O . TRP A 1 111 ? 18.953 -6.684 -11.227 1 97.12 111 TRP A O 1
ATOM 888 N N . ASN A 1 112 ? 17.75 -6.566 -9.32 1 96.5 112 ASN A N 1
ATOM 889 C CA . ASN A 1 112 ? 18.859 -6.383 -8.398 1 96.5 112 ASN A CA 1
ATOM 890 C C . ASN A 1 112 ? 19.703 -5.164 -8.758 1 96.5 112 ASN A C 1
ATOM 892 O O . ASN A 1 112 ? 20.922 -5.191 -8.648 1 96.5 112 ASN A O 1
ATOM 896 N N . ALA A 1 113 ? 19.094 -4.215 -9.32 1 96.69 113 ALA A N 1
ATOM 897 C CA . ALA A 1 113 ? 19.812 -2.986 -9.641 1 96.69 113 ALA A CA 1
ATOM 898 C C . ALA A 1 113 ? 20.188 -2.227 -8.375 1 96.69 113 ALA A C 1
ATOM 900 O O . ALA A 1 113 ? 19.547 -2.371 -7.336 1 96.69 113 ALA A O 1
ATOM 901 N N . SER A 1 114 ? 21.156 -1.384 -8.516 1 95.38 114 SER A N 1
ATOM 902 C CA . SER A 1 114 ? 21.609 -0.596 -7.375 1 95.38 114 SER A CA 1
ATOM 903 C C . SER A 1 114 ? 20.609 0.494 -7.016 1 95.38 114 SER A C 1
ATOM 905 O O . SER A 1 114 ? 20.094 1.18 -7.898 1 95.38 114 SER A O 1
ATOM 907 N N . PHE A 1 115 ? 20.391 0.571 -5.781 1 94.25 115 PHE A N 1
ATOM 908 C CA . PHE A 1 115 ? 19.484 1.581 -5.23 1 94.25 115 PHE A CA 1
ATOM 909 C C . PHE A 1 115 ? 20.016 2.982 -5.516 1 94.25 115 PHE A C 1
ATOM 911 O O . PHE A 1 115 ? 21.219 3.221 -5.465 1 94.25 115 PHE A O 1
ATOM 918 N N . LYS A 1 116 ? 19.172 3.939 -5.816 1 93.56 116 LYS A N 1
ATOM 919 C CA . LYS A 1 116 ? 19.531 5.344 -5.973 1 93.56 116 LYS A CA 1
ATOM 920 C C . LYS A 1 116 ? 19.422 6.094 -4.648 1 93.56 116 LYS A C 1
ATOM 922 O O . LYS A 1 116 ? 18.328 6.418 -4.203 1 93.56 116 LYS A O 1
ATOM 927 N N . PRO A 1 117 ? 20.5 6.477 -4.047 1 84.19 117 PRO A N 1
ATOM 928 C CA . PRO A 1 117 ? 20.438 7.16 -2.754 1 84.19 117 PRO A CA 1
ATOM 929 C C . PRO A 1 117 ? 20.188 8.656 -2.889 1 84.19 117 PRO A C 1
ATOM 931 O O . PRO A 1 117 ? 21.109 9.461 -2.766 1 84.19 117 PRO A O 1
ATOM 934 N N . ASP A 1 118 ? 19.219 9.117 -3.463 1 70.19 118 ASP A N 1
ATOM 935 C CA . ASP A 1 118 ? 18.984 10.539 -3.711 1 70.19 118 ASP A CA 1
ATOM 936 C C . ASP A 1 118 ? 17.953 11.102 -2.73 1 70.19 118 ASP A C 1
ATOM 938 O O . ASP A 1 118 ? 17.547 12.266 -2.85 1 70.19 118 ASP A O 1
ATOM 942 N N . GLY A 1 119 ? 17.625 10.422 -1.72 1 66.69 119 GLY A N 1
ATOM 943 C CA . GLY A 1 119 ? 16.656 11.016 -0.815 1 66.69 119 GLY A CA 1
ATOM 944 C C . GLY A 1 119 ? 15.898 9.984 0.008 1 66.69 119 GLY A C 1
ATOM 945 O O . GLY A 1 119 ? 16.281 8.82 0.058 1 66.69 119 GLY A O 1
ATOM 946 N N . LYS A 1 120 ? 15.016 10.586 0.8 1 77.19 120 LYS A N 1
ATOM 947 C CA . LYS A 1 120 ? 14.164 9.758 1.642 1 77.19 120 LYS A CA 1
ATOM 948 C C . LYS A 1 120 ? 12.883 9.367 0.912 1 77.19 120 LYS A C 1
ATOM 950 O O . LYS A 1 120 ? 12.055 10.234 0.604 1 77.19 120 LYS A O 1
ATOM 955 N N . TYR A 1 121 ? 12.898 8.227 0.524 1 87.75 121 TYR A N 1
ATOM 956 C CA . TYR A 1 121 ? 11.742 7.695 -0.186 1 87.75 121 TYR A CA 1
ATOM 957 C C . TYR A 1 121 ? 10.672 7.215 0.791 1 87.75 121 TYR A C 1
ATOM 959 O O . TYR A 1 121 ? 10.977 6.48 1.735 1 87.75 121 TYR A O 1
ATOM 967 N N . PRO A 1 122 ? 9.438 7.746 0.558 1 90.5 122 PRO A N 1
ATOM 968 C CA . PRO A 1 122 ? 8.375 7.082 1.321 1 90.5 122 PRO A CA 1
ATOM 969 C C . PRO A 1 122 ? 8.273 5.59 1.008 1 90.5 122 PRO A C 1
ATOM 971 O O . PRO A 1 122 ? 8.766 5.141 -0.029 1 90.5 122 PRO A O 1
ATOM 974 N N . VAL A 1 123 ? 7.723 4.891 1.962 1 93.25 123 VAL A N 1
ATOM 975 C CA . VAL A 1 123 ? 7.648 3.441 1.822 1 93.25 123 VAL A CA 1
ATOM 976 C C . VAL A 1 123 ? 6.188 3.002 1.732 1 93.25 123 VAL A C 1
ATOM 978 O O . VAL A 1 123 ? 5.328 3.533 2.439 1 93.25 123 VAL A O 1
ATOM 981 N N . ILE A 1 124 ? 5.922 2.076 0.855 1 94.62 124 ILE A N 1
ATOM 982 C CA . ILE A 1 124 ? 4.621 1.435 0.69 1 94.62 124 ILE A CA 1
ATOM 983 C C . ILE A 1 124 ? 4.758 -0.07 0.912 1 94.62 124 ILE A C 1
ATOM 985 O O . ILE A 1 124 ? 5.645 -0.711 0.342 1 94.62 124 ILE A O 1
ATOM 989 N N . ILE A 1 125 ? 3.992 -0.571 1.849 1 94.88 125 ILE A N 1
ATOM 990 C CA . ILE A 1 125 ? 3.846 -2.018 1.959 1 94.88 125 ILE A CA 1
ATOM 991 C C . ILE A 1 125 ? 2.576 -2.465 1.238 1 94.88 125 ILE A C 1
ATOM 993 O O . ILE A 1 125 ? 1.484 -1.971 1.528 1 94.88 125 ILE A O 1
ATOM 997 N N . PHE A 1 126 ? 2.775 -3.275 0.363 1 94.88 126 PHE A N 1
ATOM 998 C CA . PHE A 1 126 ? 1.678 -3.777 -0.456 1 94.88 126 PHE A CA 1
ATOM 999 C C . PHE A 1 126 ? 1.318 -5.203 -0.062 1 94.88 126 PHE A C 1
ATOM 1001 O O . PHE A 1 126 ? 2.137 -6.117 -0.202 1 94.88 126 PHE A O 1
ATOM 1008 N N . SER A 1 127 ? 0.172 -5.375 0.475 1 92.06 127 SER A N 1
ATOM 1009 C CA . SER A 1 127 ? -0.371 -6.676 0.846 1 92.06 127 SER A CA 1
ATOM 1010 C C . SER A 1 127 ? -1.453 -7.121 -0.132 1 92.06 127 SER A C 1
ATOM 1012 O O . SER A 1 127 ? -2.512 -6.496 -0.221 1 92.06 127 SER A O 1
ATOM 1014 N N . HIS A 1 128 ? -1.151 -8.047 -0.79 1 86.19 128 HIS A N 1
ATOM 1015 C CA . HIS A 1 128 ? -2.076 -8.508 -1.821 1 86.19 128 HIS A CA 1
ATOM 1016 C C . HIS A 1 128 ? -3.307 -9.164 -1.206 1 86.19 128 HIS A C 1
ATOM 1018 O O . HIS A 1 128 ? -3.33 -9.445 -0.007 1 86.19 128 HIS A O 1
ATOM 1024 N N . GLY A 1 129 ? -4.438 -9.125 -1.921 1 79.5 129 GLY A N 1
ATOM 1025 C CA . GLY A 1 129 ? -5.66 -9.797 -1.52 1 79.5 129 GLY A CA 1
ATOM 1026 C C . GLY A 1 129 ? -5.605 -11.305 -1.729 1 79.5 129 GLY A C 1
ATOM 1027 O O . GLY A 1 129 ? -4.535 -11.859 -1.964 1 79.5 129 GLY A O 1
ATOM 1028 N N . LEU A 1 130 ? -6.66 -11.992 -1.587 1 82.75 130 LEU A N 1
ATOM 1029 C CA . LEU A 1 130 ? -6.734 -13.445 -1.685 1 82.75 130 LEU A CA 1
ATOM 1030 C C . LEU A 1 130 ? -6.332 -13.914 -3.078 1 82.75 130 LEU A C 1
ATOM 1032 O O . LEU A 1 130 ? -6.723 -13.305 -4.078 1 82.75 130 LEU A O 1
ATOM 1036 N N . GLY A 1 131 ? -5.461 -14.891 -3.127 1 89.75 131 GLY A N 1
ATOM 1037 C CA . GLY A 1 131 ? -5.191 -15.609 -4.363 1 89.75 131 GLY A CA 1
ATOM 1038 C C . GLY A 1 131 ? -4.047 -15.016 -5.16 1 89.75 131 GLY A C 1
ATOM 1039 O O . GLY A 1 131 ? -3.732 -15.484 -6.254 1 89.75 131 GLY A O 1
ATOM 1040 N N . ALA A 1 132 ? -3.516 -14.031 -4.68 1 92.44 132 ALA A N 1
ATOM 1041 C CA . ALA A 1 132 ? -2.412 -13.414 -5.406 1 92.44 132 ALA A CA 1
ATOM 1042 C C . ALA A 1 132 ? -1.064 -13.852 -4.844 1 92.44 132 ALA A C 1
ATOM 1044 O O . ALA A 1 132 ? -0.97 -14.898 -4.191 1 92.44 132 ALA A O 1
ATOM 1045 N N . PHE A 1 133 ? 0.033 -13.352 -5.336 1 94.19 133 PHE A N 1
ATOM 1046 C CA . PHE A 1 133 ? 1.392 -13.484 -4.824 1 94.19 133 PHE A CA 1
ATOM 1047 C C . PHE A 1 133 ? 2.203 -12.227 -5.098 1 94.19 133 PHE A C 1
ATOM 1049 O O . PHE A 1 133 ? 1.668 -11.234 -5.598 1 94.19 133 PHE A O 1
ATOM 1056 N N . ARG A 1 134 ? 3.471 -12.156 -4.828 1 95.06 134 ARG A N 1
ATOM 1057 C CA . ARG A 1 134 ? 4.234 -10.922 -4.656 1 95.06 134 ARG A CA 1
ATOM 1058 C C . ARG A 1 134 ? 4.41 -10.195 -5.988 1 95.06 134 ARG A C 1
ATOM 1060 O O . ARG A 1 134 ? 4.629 -8.984 -6.016 1 95.06 134 ARG A O 1
ATOM 1067 N N . THR A 1 135 ? 4.324 -10.883 -7.172 1 95.5 135 THR A N 1
ATOM 1068 C CA . THR A 1 135 ? 4.625 -10.211 -8.43 1 95.5 135 THR A CA 1
ATOM 1069 C C . THR A 1 135 ? 3.344 -9.883 -9.195 1 95.5 135 THR A C 1
ATOM 1071 O O . THR A 1 135 ? 3.375 -9.156 -10.188 1 95.5 135 THR A O 1
ATOM 1074 N N . LEU A 1 136 ? 2.27 -10.344 -8.719 1 92.56 136 LEU A N 1
ATOM 1075 C CA . LEU A 1 136 ? 1.041 -10.25 -9.5 1 92.56 136 LEU A CA 1
ATOM 1076 C C . LEU A 1 136 ? 0.675 -8.789 -9.75 1 92.56 136 LEU A C 1
ATOM 1078 O O . LEU A 1 136 ? 0.189 -8.445 -10.828 1 92.56 136 LEU A O 1
ATOM 1082 N N . TYR A 1 137 ? 0.956 -7.891 -8.836 1 92.88 137 TYR A N 1
ATOM 1083 C CA . TYR A 1 137 ? 0.618 -6.477 -8.969 1 92.88 137 TYR A CA 1
ATOM 1084 C C . TYR A 1 137 ? 1.847 -5.652 -9.328 1 92.88 137 TYR A C 1
ATOM 1086 O O . TYR A 1 137 ? 2.008 -4.523 -8.852 1 92.88 137 TYR A O 1
ATOM 1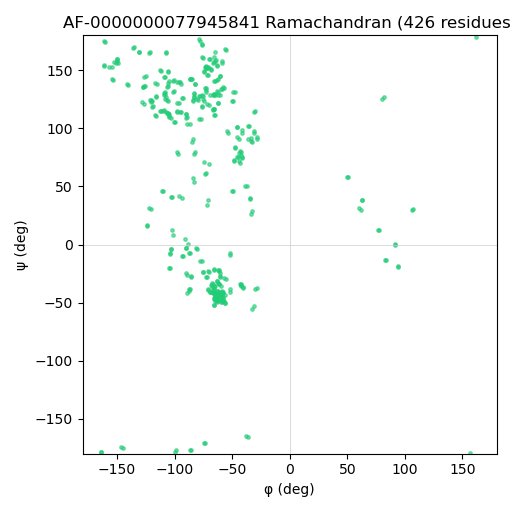094 N N . SER A 1 138 ? 2.65 -6.125 -10.156 1 95.38 138 SER A N 1
ATOM 1095 C CA . SER A 1 138 ? 3.902 -5.465 -10.508 1 95.38 138 SER A CA 1
ATOM 1096 C C . SER A 1 138 ? 3.648 -4.148 -11.234 1 95.38 138 SER A C 1
ATOM 1098 O O . SER A 1 138 ? 4.41 -3.191 -11.086 1 95.38 138 SER A O 1
ATOM 1100 N N . ALA A 1 139 ? 2.619 -4.039 -12.023 1 92 139 ALA A N 1
ATOM 1101 C CA . ALA A 1 139 ? 2.34 -2.811 -12.766 1 92 139 ALA A CA 1
ATOM 1102 C C . ALA A 1 139 ? 2.201 -1.619 -11.82 1 92 139 ALA A C 1
ATOM 1104 O O . ALA A 1 139 ? 2.822 -0.575 -12.031 1 92 139 ALA A O 1
ATOM 1105 N N . ILE A 1 140 ? 1.392 -1.816 -10.781 1 92.12 140 ILE A N 1
ATOM 1106 C CA . ILE A 1 140 ? 1.16 -0.731 -9.836 1 92.12 140 ILE A CA 1
ATOM 1107 C C . ILE A 1 140 ? 2.42 -0.493 -9.008 1 92.12 140 ILE A C 1
ATOM 1109 O O . ILE A 1 140 ? 2.758 0.651 -8.688 1 92.12 140 ILE A O 1
ATOM 1113 N N . CYS A 1 141 ? 3.066 -1.518 -8.664 1 96.25 141 CYS A N 1
ATOM 1114 C CA . CYS A 1 141 ? 4.285 -1.387 -7.871 1 96.25 141 CYS A CA 1
ATOM 1115 C C . CYS A 1 141 ? 5.363 -0.645 -8.648 1 96.25 141 CYS A C 1
ATOM 1117 O O . CYS A 1 141 ? 6.039 0.228 -8.102 1 96.25 141 CYS A O 1
ATOM 1119 N N . VAL A 1 142 ? 5.52 -0.974 -9.922 1 96.69 142 VAL A N 1
ATOM 1120 C CA . VAL A 1 142 ? 6.496 -0.313 -10.789 1 96.69 142 VAL A CA 1
ATOM 1121 C C . VAL A 1 142 ? 6.125 1.158 -10.953 1 96.69 142 VAL A C 1
ATOM 1123 O O . VAL A 1 142 ? 6.988 2.035 -10.898 1 96.69 142 VAL A O 1
ATOM 1126 N N . GLU A 1 143 ? 4.891 1.434 -11.18 1 94 143 GLU A N 1
ATOM 1127 C CA . GLU A 1 143 ? 4.438 2.814 -11.312 1 94 143 GLU A CA 1
ATOM 1128 C C . GLU A 1 143 ? 4.766 3.627 -10.062 1 94 143 GLU A C 1
ATOM 1130 O O . GLU A 1 143 ? 5.293 4.738 -10.156 1 94 143 GLU A O 1
ATOM 1135 N N . LEU A 1 144 ? 4.484 3.092 -8.953 1 93.88 144 LEU A N 1
ATOM 1136 C CA . LEU A 1 144 ? 4.727 3.785 -7.695 1 93.88 144 LEU A CA 1
ATOM 1137 C C . LEU A 1 144 ? 6.223 4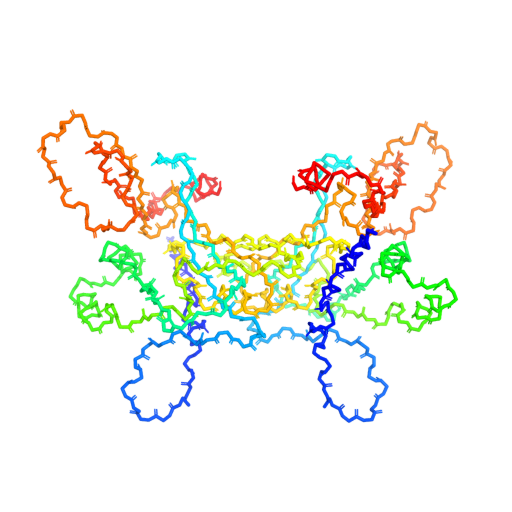.004 -7.473 1 93.88 144 LEU A C 1
ATOM 1139 O O . LEU A 1 144 ? 6.641 5.102 -7.094 1 93.88 144 LEU A O 1
ATOM 1143 N N . ALA A 1 145 ? 6.965 3.033 -7.727 1 96.75 145 ALA A N 1
ATOM 1144 C CA . ALA A 1 145 ? 8.414 3.162 -7.578 1 96.75 145 ALA A CA 1
ATOM 1145 C C . ALA A 1 145 ? 8.969 4.199 -8.547 1 96.75 145 ALA A C 1
ATOM 1147 O O . ALA A 1 145 ? 9.875 4.961 -8.195 1 96.75 145 ALA A O 1
ATOM 1148 N N . SER A 1 146 ? 8.445 4.191 -9.719 1 95.5 146 SER A N 1
ATOM 1149 C CA . SER A 1 146 ? 8.891 5.16 -10.711 1 95.5 146 SER A CA 1
ATOM 1150 C C . SER A 1 146 ? 8.602 6.59 -10.266 1 95.5 146 SER A C 1
ATOM 1152 O O . SER A 1 146 ? 9.211 7.539 -10.75 1 95.5 146 SER A O 1
ATOM 1154 N N . GLN A 1 147 ? 7.645 6.703 -9.367 1 91.19 147 GLN A N 1
ATOM 1155 C CA . GLN A 1 147 ? 7.27 8.008 -8.828 1 91.19 147 GLN A CA 1
ATOM 1156 C C . GLN A 1 147 ? 8.078 8.344 -7.582 1 91.19 147 GLN A C 1
ATOM 1158 O O . GLN A 1 147 ? 7.871 9.391 -6.961 1 91.19 147 GLN A O 1
ATOM 1163 N N . GLY A 1 148 ? 8.883 7.477 -7.16 1 92.31 148 GLY A N 1
ATOM 1164 C CA . GLY A 1 148 ? 9.781 7.789 -6.059 1 92.31 148 GLY A CA 1
ATOM 1165 C C . GLY A 1 148 ? 9.383 7.125 -4.758 1 92.31 148 GLY A C 1
ATOM 1166 O O . GLY A 1 148 ? 9.594 7.68 -3.678 1 92.31 148 GLY A O 1
ATOM 1167 N N . PHE A 1 149 ? 8.781 6.012 -4.805 1 94.25 149 PHE A N 1
ATOM 1168 C CA . PHE A 1 149 ? 8.43 5.234 -3.621 1 94.25 149 PHE A CA 1
ATOM 1169 C C . PHE A 1 149 ? 9.242 3.947 -3.559 1 94.25 149 PHE A C 1
ATOM 1171 O O . PHE A 1 149 ? 9.664 3.424 -4.594 1 94.25 149 PHE A O 1
ATOM 1178 N N . ILE A 1 150 ? 9.484 3.537 -2.354 1 96.25 150 ILE A N 1
ATOM 1179 C CA . ILE A 1 150 ? 9.883 2.148 -2.148 1 96.25 150 ILE A CA 1
ATOM 1180 C C . ILE A 1 150 ? 8.648 1.294 -1.86 1 96.25 150 ILE A C 1
ATOM 1182 O O . ILE A 1 150 ? 7.848 1.627 -0.984 1 96.25 150 ILE A O 1
ATOM 1186 N N . VAL A 1 151 ? 8.484 0.263 -2.605 1 97.5 151 VAL A N 1
ATOM 1187 C CA . VAL A 1 151 ? 7.297 -0.574 -2.475 1 97.5 151 VAL A CA 1
ATOM 1188 C C . VAL A 1 151 ? 7.707 -1.995 -2.094 1 97.5 151 VAL A C 1
ATOM 1190 O O . VAL A 1 151 ? 8.477 -2.641 -2.809 1 97.5 151 VAL A O 1
ATOM 1193 N N . ALA A 1 152 ? 7.273 -2.447 -0.955 1 97.56 152 ALA A N 1
ATOM 1194 C CA . ALA A 1 152 ? 7.449 -3.836 -0.537 1 97.56 152 ALA A CA 1
ATOM 1195 C C . ALA A 1 152 ? 6.176 -4.645 -0.773 1 97.56 152 ALA A C 1
ATOM 1197 O O . ALA A 1 152 ? 5.191 -4.488 -0.048 1 97.56 152 ALA A O 1
ATOM 1198 N N . ALA A 1 153 ? 6.176 -5.469 -1.76 1 97.44 153 ALA A N 1
ATOM 1199 C CA . ALA A 1 153 ? 5.055 -6.355 -2.051 1 97.44 153 ALA A CA 1
ATOM 1200 C C . ALA A 1 153 ? 5.215 -7.691 -1.33 1 97.44 153 ALA A C 1
ATOM 1202 O O . ALA A 1 153 ? 6.031 -8.531 -1.729 1 97.44 153 ALA A O 1
ATOM 1203 N N . VAL A 1 154 ? 4.355 -7.945 -0.364 1 95.38 154 VAL A N 1
ATOM 1204 C CA . VAL A 1 154 ? 4.5 -9.094 0.521 1 95.38 154 VAL A CA 1
ATOM 1205 C C . VAL A 1 154 ? 3.881 -10.328 -0.129 1 95.38 154 VAL A C 1
ATOM 1207 O O . VAL A 1 154 ? 2.893 -10.219 -0.86 1 95.38 154 VAL A O 1
ATOM 1210 N N . GLU A 1 155 ? 4.504 -11.398 0.07 1 94.94 155 GLU A N 1
ATOM 1211 C CA . GLU A 1 155 ? 3.924 -12.695 -0.275 1 94.94 155 GLU A CA 1
ATOM 1212 C C . GLU A 1 155 ? 3.566 -13.492 0.976 1 94.94 155 GLU A C 1
ATOM 1214 O O . GLU A 1 155 ? 4.449 -13.93 1.715 1 94.94 155 GLU A O 1
ATOM 1219 N N . HIS A 1 156 ? 2.312 -13.703 1.123 1 91.31 156 HIS A N 1
ATOM 1220 C CA . HIS A 1 156 ? 1.811 -14.312 2.35 1 91.31 156 HIS A CA 1
ATOM 1221 C C . HIS A 1 156 ? 1.955 -15.828 2.312 1 91.31 156 HIS A C 1
ATOM 1223 O O . HIS A 1 156 ? 1.67 -16.453 1.291 1 91.31 156 HIS A O 1
ATOM 1229 N N . ARG A 1 157 ? 2.365 -16.359 3.432 1 90.75 157 ARG A N 1
ATOM 1230 C CA . ARG A 1 157 ? 2.48 -17.797 3.623 1 90.75 157 ARG A CA 1
ATOM 1231 C C . ARG A 1 157 ? 1.43 -18.312 4.605 1 90.75 157 ARG A C 1
ATOM 1233 O O . ARG A 1 157 ? 1.75 -19.047 5.539 1 90.75 157 ARG A O 1
ATOM 1240 N N . ASP A 1 158 ? 0.26 -17.906 4.441 1 87.62 158 ASP A N 1
ATOM 1241 C CA . ASP A 1 158 ? -0.843 -18.234 5.34 1 87.62 158 ASP A CA 1
ATOM 1242 C C . ASP A 1 158 ? -1.998 -18.875 4.582 1 87.62 158 ASP A C 1
ATOM 1244 O O . ASP A 1 158 ? -3.15 -18.812 5.012 1 87.62 158 ASP A O 1
ATOM 1248 N N . GLU A 1 159 ? -1.709 -19.359 3.352 1 88.56 159 GLU A N 1
ATOM 1249 C CA . GLU A 1 159 ? -2.658 -20.062 2.492 1 88.56 159 GLU A CA 1
ATOM 1250 C C . GLU A 1 159 ? -3.625 -19.078 1.828 1 88.56 159 GLU A C 1
ATOM 1252 O O . GLU A 1 159 ? -4.676 -19.484 1.328 1 88.56 159 GLU A O 1
ATOM 1257 N N . SER A 1 160 ? -3.322 -17.812 1.914 1 87.56 160 SER A N 1
ATOM 1258 C CA . SER A 1 160 ? -4.133 -16.844 1.197 1 87.56 160 SER A CA 1
ATOM 1259 C C . SER A 1 160 ? -3.596 -16.594 -0.21 1 87.56 160 SER A C 1
ATOM 1261 O O . SER A 1 160 ? -4.332 -16.156 -1.094 1 87.56 160 SER A O 1
ATOM 1263 N N . SER A 1 161 ? -2.365 -16.828 -0.406 1 92.19 161 SER A N 1
ATOM 1264 C CA . SER A 1 161 ? -1.765 -16.719 -1.73 1 92.19 161 SER A CA 1
ATOM 1265 C C . SER A 1 161 ? -2.172 -17.875 -2.621 1 92.19 161 SER A C 1
ATOM 1267 O O . SER A 1 161 ? -2.412 -18.984 -2.131 1 92.19 161 SER A O 1
ATOM 1269 N N . SER A 1 162 ? -2.17 -17.594 -3.924 1 94.06 162 SER A N 1
ATOM 1270 C CA . SER A 1 162 ? -2.438 -18.703 -4.848 1 94.06 162 SER A CA 1
ATOM 1271 C C . SER A 1 162 ? -1.312 -19.719 -4.828 1 94.06 162 SER A C 1
ATOM 1273 O O . SER A 1 162 ? -1.548 -20.922 -5.035 1 94.06 162 SER A O 1
ATOM 1275 N N . ALA A 1 163 ? -0.161 -19.219 -4.699 1 95.19 163 ALA A N 1
ATOM 1276 C CA . ALA A 1 163 ? 1.028 -20.047 -4.586 1 95.19 163 ALA A CA 1
ATOM 1277 C C . ALA A 1 163 ? 2.141 -19.328 -3.832 1 95.19 163 ALA A C 1
ATOM 1279 O O . ALA A 1 163 ? 2.309 -18.125 -3.973 1 95.19 163 ALA A O 1
ATOM 1280 N N . THR A 1 164 ? 2.832 -20.047 -3.057 1 96.06 164 THR A N 1
ATOM 1281 C CA . THR A 1 164 ? 4.039 -19.594 -2.375 1 96.06 164 THR A CA 1
ATOM 1282 C C . THR A 1 164 ? 4.871 -20.781 -1.9 1 96.06 164 THR A C 1
ATOM 1284 O O . THR A 1 164 ? 4.531 -21.922 -2.184 1 96.06 164 THR A O 1
ATOM 1287 N N . PHE A 1 165 ? 6.031 -20.453 -1.359 1 95.12 165 PHE A N 1
ATOM 1288 C CA . PHE A 1 165 ? 6.867 -21.547 -0.867 1 95.12 165 PHE A CA 1
ATOM 1289 C C . PHE A 1 165 ? 7.727 -21.078 0.302 1 95.12 165 PHE A C 1
ATOM 1291 O O . PHE A 1 165 ? 7.793 -19.891 0.598 1 95.12 165 PHE A O 1
ATOM 1298 N N . TYR A 1 166 ? 8.188 -22 1.066 1 93.12 166 TYR A N 1
ATOM 1299 C CA . TYR A 1 166 ? 9.211 -21.812 2.098 1 93.12 166 TYR A CA 1
ATOM 1300 C C . TYR A 1 166 ? 10.242 -22.938 2.047 1 93.12 166 TYR A C 1
ATOM 1302 O O . TYR A 1 166 ? 10.125 -23.859 1.235 1 93.12 166 TYR A O 1
ATOM 1310 N N . PHE A 1 167 ? 11.266 -22.734 2.764 1 91.12 167 PHE A N 1
ATOM 1311 C CA . PHE A 1 167 ? 12.312 -23.75 2.754 1 91.12 167 PHE A CA 1
ATOM 1312 C C . PHE A 1 167 ? 12.289 -24.562 4.043 1 91.12 167 PHE A C 1
ATOM 1314 O O . PHE A 1 167 ? 11.977 -24.031 5.109 1 91.12 167 PHE A O 1
ATOM 1321 N N . ARG A 1 168 ? 12.508 -25.812 3.861 1 88.62 168 ARG A N 1
ATOM 1322 C CA . ARG A 1 168 ? 12.672 -26.719 4.992 1 88.62 168 ARG A CA 1
ATOM 1323 C C . ARG A 1 168 ? 13.977 -27.516 4.875 1 88.62 168 ARG A C 1
ATOM 1325 O O . ARG A 1 168 ? 14.438 -27.797 3.768 1 88.62 168 ARG A O 1
ATOM 1332 N N . GLU A 1 169 ? 14.594 -27.766 6.012 1 82.06 169 GLU A N 1
ATOM 1333 C CA . GLU A 1 169 ? 15.812 -28.562 6.027 1 82.06 169 GLU A CA 1
ATOM 1334 C C . GLU A 1 169 ? 15.531 -30.016 5.617 1 82.06 169 GLU A C 1
ATOM 1336 O O . GLU A 1 169 ? 14.547 -30.609 6.062 1 82.06 169 GLU A O 1
ATOM 1341 N N . ASN A 1 170 ? 16.156 -30.359 4.457 1 75.69 170 ASN A N 1
ATOM 1342 C CA . ASN A 1 170 ? 16.062 -31.75 4.039 1 75.69 170 ASN A CA 1
ATOM 1343 C C . ASN A 1 170 ? 17.016 -32.656 4.836 1 75.69 170 ASN A C 1
ATOM 1345 O O . ASN A 1 170 ? 18.234 -32.438 4.816 1 75.69 170 ASN A O 1
ATOM 1349 N N . PRO A 1 171 ? 16.469 -33.344 5.598 1 64.06 171 PRO A N 1
ATOM 1350 C CA . PRO A 1 171 ? 17.344 -34.219 6.406 1 64.06 171 PRO A CA 1
ATOM 1351 C C . PRO A 1 171 ? 18.25 -35.094 5.555 1 64.06 171 PRO A C 1
ATOM 1353 O O . PRO A 1 171 ? 19.266 -35.594 6.047 1 64.06 171 PRO A O 1
ATOM 1356 N N . GLU A 1 172 ? 17.828 -35.469 4.332 1 61.06 172 GLU A N 1
ATOM 1357 C CA . GLU A 1 172 ? 18.641 -36.375 3.533 1 61.06 172 GLU A CA 1
ATOM 1358 C C . GLU A 1 172 ? 19.484 -35.625 2.518 1 61.06 172 GLU A C 1
ATOM 1360 O O . GLU A 1 172 ? 19.016 -35.312 1.425 1 61.06 172 GLU A O 1
ATOM 1365 N N . PRO A 1 173 ? 20.562 -35.062 2.9 1 56.12 173 PRO A N 1
ATOM 1366 C CA . PRO A 1 173 ? 21.406 -34.188 2.045 1 56.12 173 PRO A CA 1
ATOM 1367 C C . PRO A 1 173 ? 21.562 -34.75 0.633 1 56.12 173 PRO A C 1
ATOM 1369 O O . PRO A 1 173 ? 22.109 -34.094 -0.244 1 56.12 173 PRO A O 1
ATOM 1372 N N . GLY A 1 174 ? 21.609 -36 0.445 1 50.31 174 GLY A N 1
ATOM 1373 C CA . GLY A 1 174 ? 22.078 -36.562 -0.81 1 50.31 174 GLY A CA 1
ATOM 1374 C C . GLY A 1 174 ? 21.203 -36.219 -1.991 1 50.31 174 GLY A C 1
ATOM 1375 O O . GLY A 1 174 ? 21.547 -36.469 -3.141 1 50.31 174 GLY A O 1
ATOM 1376 N N . LYS A 1 175 ? 19.953 -36.25 -1.911 1 49.19 175 LYS A N 1
ATOM 1377 C CA . LYS A 1 175 ? 19.188 -36.156 -3.146 1 49.19 175 LYS A CA 1
ATOM 1378 C C . LYS A 1 175 ? 18.969 -34.719 -3.559 1 49.19 175 LYS A C 1
ATOM 1380 O O . LYS A 1 175 ? 18.391 -33.938 -2.803 1 49.19 175 LYS A O 1
ATOM 1385 N N . LYS A 1 176 ? 19.891 -34.219 -4.297 1 46.41 176 LYS A N 1
ATOM 1386 C CA . LYS A 1 176 ? 19.875 -32.906 -4.945 1 46.41 176 LYS A CA 1
ATOM 1387 C C . LYS A 1 176 ? 18.531 -32.625 -5.617 1 46.41 176 LYS A C 1
ATOM 1389 O O . LYS A 1 176 ? 18.125 -33.375 -6.512 1 46.41 176 LYS A O 1
ATOM 1394 N N . HIS A 1 177 ? 17.484 -32.312 -4.871 1 43.59 177 HIS A N 1
ATOM 1395 C CA . HIS A 1 177 ? 16.344 -31.875 -5.668 1 43.59 177 HIS A CA 1
ATOM 1396 C C . HIS A 1 177 ? 16.625 -30.562 -6.398 1 43.59 177 HIS A C 1
ATOM 1398 O O . HIS A 1 177 ? 17.25 -29.656 -5.836 1 43.59 177 HIS A O 1
ATOM 1404 N N . HIS A 1 178 ? 16.734 -30.625 -7.742 1 38.25 178 HIS A N 1
ATOM 1405 C CA . HIS A 1 178 ? 16.844 -29.516 -8.672 1 38.25 178 HIS A CA 1
ATOM 1406 C C . HIS A 1 178 ? 15.898 -28.375 -8.281 1 38.25 178 HIS A C 1
ATOM 1408 O O . HIS A 1 178 ? 14.68 -28.562 -8.258 1 38.25 178 HIS A O 1
ATOM 1414 N N . SER A 1 179 ? 16.25 -27.672 -7.277 1 44.47 179 SER A N 1
ATOM 1415 C CA . SER A 1 179 ? 15.453 -26.469 -7.074 1 44.47 179 SER A CA 1
ATOM 1416 C C . SER A 1 179 ? 15.406 -25.609 -8.336 1 44.47 179 SER A C 1
ATOM 1418 O O . SER A 1 179 ? 16.453 -25.328 -8.938 1 44.47 179 SER A O 1
ATOM 1420 N N . SER A 1 180 ? 14.43 -25.734 -9.094 1 40.53 180 SER A N 1
ATOM 1421 C CA . SER A 1 180 ? 14.211 -25.016 -10.344 1 40.53 180 SER A CA 1
ATOM 1422 C C . SER A 1 180 ? 14.578 -23.547 -10.219 1 40.53 180 SER A C 1
ATOM 1424 O O . SER A 1 180 ? 14.609 -22.828 -11.219 1 40.53 180 SER A O 1
ATOM 1426 N N . TYR A 1 181 ? 14.32 -22.969 -8.977 1 42.84 181 TYR A N 1
ATOM 1427 C CA . TYR A 1 181 ? 14.586 -21.531 -9.023 1 42.84 181 TYR A CA 1
ATOM 1428 C C . TYR A 1 181 ? 16.078 -21.25 -8.828 1 42.84 181 TYR A C 1
ATOM 1430 O O . TYR A 1 181 ? 16.625 -21.5 -7.758 1 42.84 181 TYR A O 1
ATOM 1438 N N . ASP A 1 182 ? 16.812 -21.391 -9.781 1 41.22 182 ASP A N 1
ATOM 1439 C CA . ASP A 1 182 ? 18.266 -21.219 -9.836 1 41.22 182 ASP A CA 1
ATOM 1440 C C . ASP A 1 182 ? 18.734 -20.125 -8.883 1 41.22 182 ASP A C 1
ATOM 1442 O O . ASP A 1 182 ? 19.875 -20.156 -8.406 1 41.22 182 ASP A O 1
ATOM 1446 N N . LYS A 1 183 ? 18.234 -18.906 -8.953 1 42.53 183 LYS A N 1
ATOM 1447 C CA . LYS A 1 183 ? 19.031 -17.75 -8.555 1 42.53 183 LYS A CA 1
ATOM 1448 C C . LYS A 1 183 ? 18.922 -17.484 -7.055 1 42.53 183 LYS A C 1
ATOM 1450 O O . LYS A 1 183 ? 19.594 -16.609 -6.516 1 42.53 183 LYS A O 1
ATOM 1455 N N . ALA A 1 184 ? 17.828 -17.625 -6.379 1 42.03 184 ALA A N 1
ATOM 1456 C CA . ALA A 1 184 ? 17.859 -17.281 -4.957 1 42.03 184 ALA A CA 1
ATOM 1457 C C . ALA A 1 184 ? 18.078 -18.531 -4.105 1 42.03 184 ALA A C 1
ATOM 1459 O O . ALA A 1 184 ? 17.219 -18.891 -3.289 1 42.03 184 ALA A O 1
ATOM 1460 N N . LYS A 1 185 ? 18.906 -19.406 -4.465 1 45.16 185 LYS A N 1
ATOM 1461 C CA . LYS A 1 185 ? 19.109 -20.609 -3.664 1 45.16 185 LYS A CA 1
ATOM 1462 C C . LYS A 1 185 ? 19.734 -20.266 -2.311 1 45.16 185 LYS A C 1
ATOM 1464 O O . LYS A 1 185 ? 20.688 -19.5 -2.236 1 45.16 185 LYS A O 1
ATOM 1469 N N . PRO A 1 186 ? 18.906 -20.578 -1.269 1 49.31 186 PRO A N 1
ATOM 1470 C CA . PRO A 1 186 ? 19.625 -20.516 0.004 1 49.31 186 PRO A CA 1
ATOM 1471 C C . PRO A 1 186 ? 20.953 -21.281 -0.034 1 49.31 186 PRO A C 1
ATOM 1473 O O . PRO A 1 186 ? 21.109 -22.219 -0.81 1 49.31 186 PRO A O 1
ATOM 1476 N N . VAL A 1 187 ? 21.969 -20.594 0.429 1 48.44 187 VAL A N 1
ATOM 1477 C CA . VAL A 1 187 ? 23.344 -21.062 0.573 1 48.44 187 VAL A CA 1
ATOM 1478 C C . VAL A 1 187 ? 23.344 -22.5 1.098 1 48.44 187 VAL A C 1
ATOM 1480 O O . VAL A 1 187 ? 24.328 -23.234 0.944 1 48.44 187 VAL A O 1
ATOM 1483 N N . SER A 1 188 ? 22.422 -22.781 1.992 1 54.25 188 SER A N 1
ATOM 1484 C CA . SER A 1 188 ? 22.703 -24.094 2.574 1 54.25 188 SER A CA 1
ATOM 1485 C C . SER A 1 188 ? 22.25 -25.219 1.656 1 54.25 188 SER A C 1
ATOM 1487 O O . SER A 1 188 ? 21.172 -25.156 1.075 1 54.25 188 SER A O 1
ATOM 1489 N N . GLU A 1 189 ? 23.109 -26.078 1.318 1 60.16 189 GLU A N 1
ATOM 1490 C CA . GLU A 1 189 ? 23.078 -27.266 0.478 1 60.16 189 GLU A CA 1
ATOM 1491 C C . GLU A 1 189 ? 21.938 -28.203 0.875 1 60.16 189 GLU A C 1
ATOM 1493 O O . GLU A 1 189 ? 21.547 -29.078 0.108 1 60.16 189 GLU A O 1
ATOM 1498 N N . ASN A 1 190 ? 21.25 -27.812 2.07 1 72.69 190 ASN A N 1
ATOM 1499 C CA . ASN A 1 190 ? 20.312 -28.828 2.508 1 72.69 190 ASN A CA 1
ATOM 1500 C C . ASN A 1 190 ? 18.891 -28.281 2.598 1 72.69 190 ASN A C 1
ATOM 1502 O O . ASN A 1 190 ? 18.125 -28.656 3.496 1 72.69 190 ASN A O 1
ATOM 1506 N N . LEU A 1 191 ? 18.547 -27.344 1.764 1 82.5 191 LEU A N 1
ATOM 1507 C CA . LEU A 1 191 ? 17.203 -26.797 1.868 1 82.5 191 LEU A CA 1
ATOM 1508 C C . LEU A 1 191 ? 16.344 -27.234 0.678 1 82.5 191 LEU A C 1
ATOM 1510 O O . LEU A 1 191 ? 16.828 -27.297 -0.452 1 82.5 191 LEU A O 1
ATOM 1514 N N . GLU A 1 192 ? 15.18 -27.719 1.036 1 88.06 192 GLU A N 1
ATOM 1515 C CA . GLU A 1 192 ? 14.203 -28.062 0.002 1 88.06 192 GLU A CA 1
ATOM 1516 C C . GLU A 1 192 ? 13.039 -27.078 -0.002 1 88.06 192 GLU A C 1
ATOM 1518 O O . GLU A 1 192 ? 12.617 -26.609 1.055 1 88.06 192 GLU A O 1
ATOM 1523 N N . GLU A 1 193 ? 12.5 -26.766 -1.164 1 92 193 GLU A N 1
ATOM 1524 C CA . GLU A 1 193 ? 11.328 -25.906 -1.3 1 92 193 GLU A CA 1
ATOM 1525 C C . GLU A 1 193 ? 10.047 -26.656 -0.939 1 92 193 GLU A C 1
ATOM 1527 O O . GLU A 1 193 ? 9.828 -27.766 -1.408 1 92 193 GLU A O 1
ATOM 1532 N N . VAL A 1 194 ? 9.297 -26.078 -0.105 1 93.5 194 VAL A N 1
ATOM 1533 C CA . VAL A 1 194 ? 7.969 -26.578 0.221 1 93.5 194 VAL A CA 1
ATOM 1534 C C . VAL A 1 194 ? 6.902 -25.609 -0.279 1 93.5 194 VAL A C 1
ATOM 1536 O O . VAL A 1 194 ? 6.785 -24.484 0.232 1 93.5 194 VAL A O 1
ATOM 1539 N N . TRP A 1 195 ? 6.156 -26.094 -1.207 1 95.19 195 TRP A N 1
ATOM 1540 C CA . TRP A 1 195 ? 5.172 -25.234 -1.854 1 95.19 195 TRP A CA 1
ATOM 1541 C C . TRP A 1 195 ? 3.863 -25.219 -1.07 1 95.19 195 TRP A C 1
ATOM 1543 O O . TRP A 1 195 ? 3.479 -26.234 -0.476 1 95.19 195 TRP A O 1
ATOM 1553 N N . MET A 1 196 ? 3.234 -24.062 -1.022 1 94.12 196 MET A N 1
ATOM 1554 C CA . MET A 1 196 ? 1.941 -23.828 -0.389 1 94.12 196 MET A CA 1
ATOM 1555 C C . MET A 1 196 ? 0.977 -23.156 -1.361 1 94.12 196 MET A C 1
ATOM 1557 O O . MET A 1 196 ? 1.356 -22.234 -2.08 1 94.12 196 MET A O 1
ATOM 1561 N N . TYR A 1 197 ? -0.218 -23.656 -1.372 1 93.5 197 TYR A N 1
ATOM 1562 C CA . TYR A 1 197 ? -1.217 -23.141 -2.301 1 93.5 197 TYR A CA 1
ATOM 1563 C C . TYR A 1 197 ? -2.436 -22.625 -1.553 1 93.5 197 TYR A C 1
ATOM 1565 O O . TYR A 1 197 ? -2.594 -22.875 -0.355 1 93.5 197 TYR A O 1
ATOM 1573 N N . TYR A 1 198 ? -3.256 -21.859 -2.318 1 91.56 198 TYR A N 1
ATOM 1574 C CA . TYR A 1 198 ? -4.473 -21.266 -1.766 1 91.56 198 TYR A CA 1
ATOM 1575 C C . TYR A 1 198 ? -5.395 -22.344 -1.213 1 91.56 198 TYR A C 1
ATOM 1577 O O . TYR A 1 198 ? -5.605 -23.391 -1.851 1 91.56 198 TYR A O 1
ATOM 1585 N N . ARG A 1 199 ? -5.934 -22.094 -0.043 1 84.12 199 ARG A N 1
ATOM 1586 C CA . ARG A 1 199 ? -6.93 -22.969 0.566 1 84.12 199 ARG A CA 1
ATOM 1587 C C . ARG A 1 199 ? -8.32 -22.328 0.525 1 84.12 199 ARG A C 1
ATOM 1589 O O . ARG A 1 199 ? -8.562 -21.312 1.183 1 84.12 199 ARG A O 1
ATOM 1596 N N . PRO A 1 200 ? -9.18 -22.922 -0.207 1 79.44 200 PRO A N 1
ATOM 1597 C CA . PRO A 1 200 ? -10.547 -22.391 -0.245 1 79.44 200 PRO A CA 1
ATOM 1598 C C . PRO A 1 200 ? -11.32 -22.672 1.041 1 79.44 200 PRO A C 1
ATOM 1600 O O . PRO A 1 200 ? -10.969 -23.578 1.795 1 79.44 200 PRO A O 1
ATOM 1603 N N . LEU A 1 201 ? -12.281 -21.734 1.231 1 73.88 201 LEU A N 1
ATOM 1604 C CA . LEU A 1 201 ? -13.203 -21.984 2.334 1 73.88 201 LEU A CA 1
ATOM 1605 C C . LEU A 1 201 ? -14 -23.266 2.098 1 73.88 201 LEU A C 1
ATOM 1607 O O . LEU A 1 201 ? -14.555 -23.469 1.012 1 73.88 201 LEU A O 1
ATOM 1611 N N . LYS A 1 202 ? -13.844 -24.156 3.049 1 74.38 202 LYS A N 1
ATOM 1612 C CA . LYS A 1 202 ? -14.641 -25.375 2.953 1 74.38 202 LYS A CA 1
ATOM 1613 C C . LYS A 1 202 ? -16.094 -25.109 3.314 1 74.38 202 LYS A C 1
ATOM 1615 O O . LYS A 1 202 ? -16.391 -24.156 4.055 1 74.38 202 LYS A O 1
ATOM 1620 N N . THR A 1 203 ? -16.844 -25.844 2.707 1 71.62 203 THR A N 1
ATOM 1621 C CA . THR A 1 203 ? -18.266 -25.75 3.039 1 71.62 203 THR A CA 1
ATOM 1622 C C . THR A 1 203 ? -18.469 -25.828 4.547 1 71.62 203 THR A C 1
ATOM 1624 O O . THR A 1 203 ? -17.969 -26.734 5.203 1 71.62 203 THR A O 1
ATOM 1627 N N . GLY A 1 204 ? -19.109 -24.781 5.016 1 71.75 204 GLY A N 1
ATOM 1628 C CA . GLY A 1 204 ? -19.422 -24.781 6.438 1 71.75 204 GLY A CA 1
ATOM 1629 C C . GLY A 1 204 ? -18.375 -24.062 7.273 1 71.75 204 GLY A C 1
ATOM 1630 O O . GLY A 1 204 ? -18.578 -23.828 8.469 1 71.75 204 GLY A O 1
ATOM 1631 N N . GLU A 1 205 ? -17.344 -23.984 6.629 1 70.94 205 GLU A N 1
ATOM 1632 C CA . GLU A 1 205 ? -16.266 -23.328 7.367 1 70.94 205 GLU A CA 1
ATOM 1633 C C . GLU A 1 205 ? -16.531 -21.828 7.488 1 70.94 205 GLU A C 1
ATOM 1635 O O . GLU A 1 205 ? -16.984 -21.188 6.535 1 70.94 205 GLU A O 1
ATOM 1640 N N . ASN A 1 206 ? -16.359 -21.328 8.742 1 69.31 206 ASN A N 1
ATOM 1641 C CA . ASN A 1 206 ? -16.5 -19.891 8.961 1 69.31 206 ASN A CA 1
ATOM 1642 C C . ASN A 1 206 ? -15.359 -19.109 8.305 1 69.31 206 ASN A C 1
ATOM 1644 O O . ASN A 1 206 ? -14.188 -19.422 8.516 1 69.31 206 ASN A O 1
ATOM 1648 N N . GLU A 1 207 ? -15.688 -18.219 7.613 1 70.12 207 GLU A N 1
ATOM 1649 C CA . GLU A 1 207 ? -14.742 -17.453 6.828 1 70.12 207 GLU A CA 1
ATOM 1650 C C . GLU A 1 207 ? -13.844 -16.594 7.727 1 70.12 207 GLU A C 1
ATOM 1652 O O . GLU A 1 207 ? -12.633 -16.531 7.523 1 70.12 207 GLU A O 1
ATOM 1657 N N . PHE A 1 208 ? -14.406 -16.016 8.719 1 64.62 208 PHE A N 1
ATOM 1658 C CA . PHE A 1 208 ? -13.703 -15.031 9.516 1 64.62 208 PHE A CA 1
ATOM 1659 C C . PHE A 1 208 ? -12.5 -15.656 10.219 1 64.62 208 PHE A C 1
ATOM 1661 O O . PHE A 1 208 ? -11.383 -15.148 10.125 1 64.62 208 PHE A O 1
ATOM 1668 N N . PRO A 1 209 ? -12.773 -16.766 10.82 1 57.06 209 PRO A N 1
ATOM 1669 C CA . PRO A 1 209 ? -11.617 -17.344 11.492 1 57.06 209 PRO A CA 1
ATOM 1670 C C . PRO A 1 209 ? -10.492 -17.719 10.523 1 57.06 209 PRO A C 1
ATOM 1672 O O . PRO A 1 209 ? -9.312 -17.531 10.836 1 57.06 209 PRO A O 1
ATOM 1675 N N . LEU A 1 210 ? -10.93 -18.203 9.523 1 58.84 210 LEU A N 1
ATOM 1676 C CA . LEU A 1 210 ? -9.914 -18.578 8.547 1 58.84 210 LEU A CA 1
ATOM 1677 C C . LEU A 1 210 ? -9.172 -17.344 8.023 1 58.84 210 LEU A C 1
ATOM 1679 O O . LEU A 1 210 ? -7.941 -17.328 7.996 1 58.84 210 LEU A O 1
ATOM 1683 N N . ARG A 1 211 ? -9.867 -16.391 7.66 1 64.31 211 ARG A N 1
ATOM 1684 C CA . ARG A 1 211 ? -9.281 -15.195 7.078 1 64.31 211 ARG A CA 1
ATOM 1685 C C . ARG A 1 211 ? -8.453 -14.43 8.109 1 64.31 211 ARG A C 1
ATOM 1687 O O . ARG A 1 211 ? -7.449 -13.805 7.77 1 64.31 211 ARG A O 1
ATOM 1694 N N . ASN A 1 212 ? -8.93 -14.484 9.258 1 61.5 212 ASN A N 1
ATOM 1695 C CA . ASN A 1 212 ? -8.195 -13.828 10.336 1 61.5 212 ASN A CA 1
ATOM 1696 C C . ASN A 1 212 ? -6.82 -14.469 10.539 1 61.5 212 ASN A C 1
ATOM 1698 O O . ASN A 1 212 ? -5.867 -13.789 10.914 1 61.5 212 ASN A O 1
ATOM 1702 N N . LYS A 1 213 ? -6.832 -15.688 10.266 1 57.56 213 LYS A N 1
ATOM 1703 C CA . LYS A 1 213 ? -5.559 -16.391 10.359 1 57.56 213 LYS A CA 1
ATOM 1704 C C . LYS A 1 213 ? -4.66 -16.062 9.172 1 57.56 213 LYS A C 1
ATOM 1706 O O . LYS A 1 213 ? -3.436 -16.172 9.258 1 57.56 213 LYS A O 1
ATOM 1711 N N . GLN A 1 214 ? -5.277 -15.648 8.062 1 56.88 214 GLN A N 1
ATOM 1712 C CA . GLN A 1 214 ? -4.531 -15.375 6.84 1 56.88 214 GLN A CA 1
ATOM 1713 C C . GLN A 1 214 ? -4.043 -13.93 6.793 1 56.88 214 GLN A C 1
ATOM 1715 O O . GLN A 1 214 ? -3.121 -13.602 6.047 1 56.88 214 GLN A O 1
ATOM 1720 N N . VAL A 1 215 ? -4.297 -13.031 7.828 1 54.12 215 VAL A N 1
ATOM 1721 C CA . VAL A 1 215 ? -3.805 -11.664 7.891 1 54.12 215 VAL A CA 1
ATOM 1722 C C . VAL A 1 215 ? -2.762 -11.531 9 1 54.12 215 VAL A C 1
ATOM 1724 O O . VAL A 1 215 ? -2.922 -12.109 10.078 1 54.12 215 VAL A O 1
ATOM 1727 N N . MET B 1 1 ? 38.25 22.328 5.105 1 22.47 1 MET B N 1
ATOM 1728 C CA . MET B 1 1 ? 37.594 21.047 5.402 1 22.47 1 MET B CA 1
ATOM 1729 C C . MET B 1 1 ? 36.094 21.156 5.266 1 22.47 1 MET B C 1
ATOM 1731 O O . MET B 1 1 ? 35.438 21.75 6.121 1 22.47 1 MET B O 1
ATOM 1735 N N . ASN B 1 2 ? 35.5 21.484 4.047 1 22.22 2 ASN B N 1
ATOM 1736 C CA . ASN B 1 2 ? 34.281 22.016 3.471 1 22.22 2 ASN B CA 1
ATOM 1737 C C . ASN B 1 2 ? 33.125 21.016 3.6 1 22.22 2 ASN B C 1
ATOM 1739 O O . ASN B 1 2 ? 33.188 19.922 3.045 1 22.22 2 ASN B O 1
ATOM 1743 N N . GLY B 1 3 ? 32.688 20.828 4.824 1 24.02 3 GLY B N 1
ATOM 1744 C CA . GLY B 1 3 ? 31.562 19.969 5.207 1 24.02 3 GLY B CA 1
ATOM 1745 C C . GLY B 1 3 ? 30.375 20.094 4.273 1 24.02 3 GLY B C 1
ATOM 1746 O O . GLY B 1 3 ? 29.828 21.172 4.086 1 24.02 3 GLY B O 1
ATOM 1747 N N . LEU B 1 4 ? 30.406 19.422 3.098 1 24.22 4 LEU B N 1
ATOM 1748 C CA . LEU B 1 4 ? 29.375 19.406 2.061 1 24.22 4 LEU B CA 1
ATOM 1749 C C . LEU B 1 4 ? 28 19.172 2.664 1 24.22 4 LEU B C 1
ATOM 1751 O O . LEU B 1 4 ? 27.734 18.109 3.24 1 24.22 4 LEU B O 1
ATOM 1755 N N . LYS B 1 5 ? 27.375 20.25 3.166 1 29.53 5 LYS B N 1
ATOM 1756 C CA . LYS B 1 5 ? 26 20.375 3.666 1 29.53 5 LYS B CA 1
ATOM 1757 C C . LYS B 1 5 ? 25.016 19.672 2.734 1 29.53 5 LYS B C 1
ATOM 1759 O O . LYS B 1 5 ? 24.844 20.078 1.582 1 29.53 5 LYS B O 1
ATOM 1764 N N . PHE B 1 6 ? 25.016 18.344 2.707 1 27.94 6 PHE B N 1
ATOM 1765 C CA . PHE B 1 6 ? 24.047 17.547 1.969 1 27.94 6 PHE B CA 1
ATOM 1766 C C . PHE B 1 6 ? 22.625 18.031 2.248 1 27.94 6 PHE B C 1
ATOM 1768 O O . PHE B 1 6 ? 22.141 17.922 3.375 1 27.94 6 PHE B O 1
ATOM 1775 N N . LEU B 1 7 ? 22.266 19.219 1.709 1 28.48 7 LEU B N 1
ATOM 1776 C CA . LEU B 1 7 ? 20.859 19.641 1.71 1 28.48 7 LEU B CA 1
ATOM 1777 C C . LEU B 1 7 ? 19.953 18.484 1.26 1 28.48 7 LEU B C 1
ATOM 1779 O 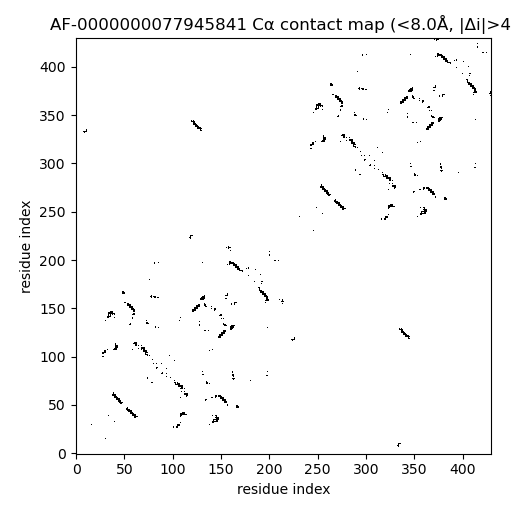O . LEU B 1 7 ? 20.219 17.859 0.231 1 28.48 7 LEU B O 1
ATOM 1783 N N . PRO B 1 8 ? 19.359 17.859 2.119 1 32.66 8 PRO B N 1
ATOM 1784 C CA . PRO B 1 8 ? 18.422 16.797 1.752 1 32.66 8 PRO B CA 1
ATOM 1785 C C . PRO B 1 8 ? 17.547 17.172 0.558 1 32.66 8 PRO B C 1
ATOM 1787 O O . PRO B 1 8 ? 17.109 18.328 0.446 1 32.66 8 PRO B O 1
ATOM 1790 N N . LYS B 1 9 ? 17.891 16.797 -0.581 1 33.19 9 LYS B N 1
ATOM 1791 C CA . LYS B 1 9 ? 17.031 16.984 -1.754 1 33.19 9 LYS B CA 1
ATOM 1792 C C . LYS B 1 9 ? 15.562 16.828 -1.394 1 33.19 9 LYS B C 1
ATOM 1794 O O . LYS B 1 9 ? 15.164 15.836 -0.79 1 33.19 9 LYS B O 1
ATOM 1799 N N . LYS B 1 10 ? 14.82 17.969 -1.245 1 33.5 10 LYS B N 1
ATOM 1800 C CA . LYS B 1 10 ? 13.391 18.234 -1.08 1 33.5 10 LYS B CA 1
ATOM 1801 C C . LYS B 1 10 ? 12.547 17.188 -1.802 1 33.5 10 LYS B C 1
ATOM 1803 O O . LYS B 1 10 ? 12.805 16.875 -2.969 1 33.5 10 LYS B O 1
ATOM 1808 N N . TRP B 1 11 ? 12.125 16.266 -1.224 1 34.94 11 TRP B N 1
ATOM 1809 C CA . TRP B 1 11 ? 11.102 15.367 -1.76 1 34.94 11 TRP B CA 1
ATOM 1810 C C . TRP B 1 11 ? 10.203 16.109 -2.748 1 34.94 11 TRP B C 1
ATOM 1812 O O . TRP B 1 11 ? 9.797 17.25 -2.504 1 34.94 11 TRP B O 1
ATOM 1822 N N . ASN B 1 12 ? 10.523 16.062 -4.004 1 33.06 12 ASN B N 1
ATOM 1823 C CA . ASN B 1 12 ? 9.555 16.625 -4.941 1 33.06 12 ASN B CA 1
ATOM 1824 C C . ASN B 1 12 ? 8.117 16.391 -4.48 1 33.06 12 ASN B C 1
ATOM 1826 O O . ASN B 1 12 ? 7.496 15.398 -4.867 1 33.06 12 ASN B O 1
ATOM 1830 N N . LEU B 1 13 ? 7.867 16.516 -3.23 1 35.34 13 LEU B N 1
ATOM 1831 C CA . LEU B 1 13 ? 6.488 16.594 -2.77 1 35.34 13 LEU B CA 1
ATOM 1832 C C . LEU B 1 13 ? 5.586 17.203 -3.84 1 35.34 13 LEU B C 1
ATOM 1834 O O . LEU B 1 13 ? 4.434 16.781 -3.994 1 35.34 13 LEU B O 1
ATOM 1838 N N . LEU B 1 14 ? 6.152 18.203 -4.551 1 35.62 14 LEU B N 1
ATOM 1839 C CA . LEU B 1 14 ? 5.41 19 -5.523 1 35.62 14 LEU B CA 1
ATOM 1840 C C . LEU B 1 14 ? 5.121 18.188 -6.781 1 35.62 14 LEU B C 1
ATOM 1842 O O . LEU B 1 14 ? 4.195 18.516 -7.531 1 35.62 14 LEU B O 1
ATOM 1846 N N . GLY B 1 15 ? 5.953 17.281 -7.039 1 37.22 15 GLY B N 1
ATOM 1847 C CA . GLY B 1 15 ? 5.621 16.594 -8.273 1 37.22 15 GLY B CA 1
ATOM 1848 C C . GLY B 1 15 ? 4.266 15.906 -8.234 1 37.22 15 GLY B C 1
ATOM 1849 O O . GLY B 1 15 ? 3.732 15.508 -9.273 1 37.22 15 GLY B O 1
ATOM 1850 N N . ILE B 1 16 ? 3.953 15.438 -7.098 1 38.84 16 ILE B N 1
ATOM 1851 C CA . ILE B 1 16 ? 2.613 14.859 -7.023 1 38.84 16 ILE B CA 1
ATOM 1852 C C . ILE B 1 16 ? 1.574 15.945 -7.316 1 38.84 16 ILE B C 1
ATOM 1854 O O . ILE B 1 16 ? 0.402 15.641 -7.547 1 38.84 16 ILE B O 1
ATOM 1858 N N . PHE B 1 17 ? 1.982 17.172 -7.113 1 35.28 17 PHE B N 1
ATOM 1859 C CA . PHE B 1 17 ? 1.066 18.219 -7.566 1 35.28 17 PHE B CA 1
ATOM 1860 C C . PHE B 1 17 ? 1.023 18.281 -9.086 1 35.28 17 PHE B C 1
ATOM 1862 O O . PHE B 1 17 ? 1.905 18.859 -9.719 1 35.28 17 PHE B O 1
ATOM 1869 N N . ALA B 1 18 ? 1.068 17.25 -9.719 1 33.16 18 ALA B N 1
ATOM 1870 C CA . ALA B 1 18 ? 0.843 17.578 -11.125 1 33.16 18 ALA B CA 1
ATOM 1871 C C . ALA B 1 18 ? -0.171 18.703 -11.281 1 33.16 18 ALA B C 1
ATOM 1873 O O . ALA B 1 18 ? -1.327 18.562 -10.875 1 33.16 18 ALA B O 1
ATOM 1874 N N . MET B 1 19 ? 0.302 19.906 -11.32 1 32 19 MET B N 1
ATOM 1875 C CA . MET B 1 19 ? -0.467 21.016 -11.875 1 32 19 MET B CA 1
ATOM 1876 C C . MET B 1 19 ? -1.158 20.609 -13.172 1 32 19 MET B C 1
ATOM 1878 O O . MET B 1 19 ? -0.497 20.25 -14.148 1 32 19 MET B O 1
ATOM 1882 N N . GLY B 1 20 ? -2.225 19.969 -13.148 1 32.47 20 GLY B N 1
ATOM 1883 C CA . GLY B 1 20 ? -2.986 20.094 -14.383 1 32.47 20 GLY B CA 1
ATOM 1884 C C . GLY B 1 20 ? -2.848 21.438 -15.047 1 32.47 20 GLY B C 1
ATOM 1885 O O . GLY B 1 20 ? -3 22.484 -14.398 1 32.47 20 GLY B O 1
ATOM 1886 N N . ASN B 1 21 ? -1.927 21.625 -15.93 1 31.16 21 ASN B N 1
ATOM 1887 C CA . ASN B 1 21 ? -1.884 22.781 -16.828 1 31.16 21 ASN B CA 1
ATOM 1888 C C . ASN B 1 21 ? -3.285 23.25 -17.203 1 31.16 21 ASN B C 1
ATOM 1890 O O . ASN B 1 21 ? -3.754 22.984 -18.312 1 31.16 21 ASN B O 1
ATOM 1894 N N . SER B 1 22 ? -4.449 23.156 -16.594 1 30.59 22 SER B N 1
ATOM 1895 C CA . SER B 1 22 ? -5.453 23.969 -17.266 1 30.59 22 SER B CA 1
ATOM 1896 C C . SER B 1 22 ? -5.004 25.422 -17.359 1 30.59 22 SER B C 1
ATOM 1898 O O . SER B 1 22 ? -4.125 25.859 -16.609 1 30.59 22 SER B O 1
ATOM 1900 N N . SER B 1 23 ? -5.691 26.391 -18.188 1 33.22 23 SER B N 1
ATOM 1901 C CA . SER B 1 23 ? -5.789 27.812 -18.5 1 33.22 23 SER B CA 1
ATOM 1902 C C . SER B 1 23 ? -5.645 28.656 -17.25 1 33.22 23 SER B C 1
ATOM 1904 O O . SER B 1 23 ? -5.723 28.141 -16.125 1 33.22 23 SER B O 1
ATOM 1906 N N . GLY B 1 24 ? -6.031 30.078 -17.25 1 34.06 24 GLY B N 1
ATOM 1907 C CA . GLY B 1 24 ? -5.984 31.328 -16.531 1 34.06 24 GLY B CA 1
ATOM 1908 C C . GLY B 1 24 ? -6.457 31.203 -15.086 1 34.06 24 GLY B C 1
ATOM 1909 O O . GLY B 1 24 ? -6.582 32.188 -14.375 1 34.06 24 GLY B O 1
ATOM 1910 N N . HIS B 1 25 ? -7.59 30.391 -14.766 1 35.97 25 HIS B N 1
ATOM 1911 C CA . HIS B 1 25 ? -8.461 30.703 -13.633 1 35.97 25 HIS B CA 1
ATOM 1912 C C . HIS B 1 25 ? -7.703 30.578 -12.312 1 35.97 25 HIS B C 1
ATOM 1914 O O . HIS B 1 25 ? -6.641 29.953 -12.25 1 35.97 25 HIS B O 1
ATOM 1920 N N . ASN B 1 26 ? -8.211 31.094 -11.18 1 37.75 26 ASN B N 1
ATOM 1921 C CA . ASN B 1 26 ? -7.969 31.047 -9.742 1 37.75 26 ASN B CA 1
ATOM 1922 C C . ASN B 1 26 ? -7.578 29.641 -9.281 1 37.75 26 ASN B C 1
ATOM 1924 O O . ASN B 1 26 ? -8.438 28.781 -9.109 1 37.75 26 ASN B O 1
ATOM 1928 N N . THR B 1 27 ? -6.656 28.938 -9.828 1 43.44 27 THR B N 1
ATOM 1929 C CA . THR B 1 27 ? -6.188 27.547 -9.805 1 43.44 27 THR B CA 1
ATOM 1930 C C . THR B 1 27 ? -6.031 27.062 -8.367 1 43.44 27 THR B C 1
ATOM 1932 O O . THR B 1 27 ? -5.023 27.344 -7.715 1 43.44 27 THR B O 1
ATOM 1935 N N . ALA B 1 28 ? -7.094 27.359 -7.473 1 49.31 28 ALA B N 1
ATOM 1936 C CA . ALA B 1 28 ? -7.152 26.719 -6.16 1 49.31 28 ALA B CA 1
ATOM 1937 C C . ALA B 1 28 ? -6.535 25.312 -6.203 1 49.31 28 ALA B C 1
ATOM 1939 O O . ALA B 1 28 ? -6.676 24.594 -7.195 1 49.31 28 ALA B O 1
ATOM 1940 N N . MET B 1 29 ? -5.41 25.172 -5.477 1 62.97 29 MET B N 1
ATOM 1941 C CA . MET B 1 29 ? -4.742 23.891 -5.285 1 62.97 29 MET B CA 1
ATOM 1942 C C . MET B 1 29 ? -5.754 22.781 -4.973 1 62.97 29 MET B C 1
ATOM 1944 O O . MET B 1 29 ? -6.488 22.875 -3.988 1 62.97 29 MET B O 1
ATOM 1948 N N . THR B 1 30 ? -6.254 22.109 -5.961 1 79.88 30 THR B N 1
ATOM 1949 C CA . THR B 1 30 ? -7.199 21.016 -5.727 1 79.88 30 THR B CA 1
ATOM 1950 C C . THR B 1 30 ? -6.527 19.672 -5.941 1 79.88 30 THR B C 1
ATOM 1952 O O . THR B 1 30 ? -5.625 19.547 -6.77 1 79.88 30 THR B O 1
ATOM 1955 N N . ILE B 1 31 ? -6.785 18.719 -5.039 1 88 31 ILE B N 1
ATOM 1956 C CA . ILE B 1 31 ? -6.383 17.328 -5.234 1 88 31 ILE B CA 1
ATOM 1957 C C . ILE B 1 31 ? -7.32 16.656 -6.238 1 88 31 ILE B C 1
ATOM 1959 O O . ILE B 1 31 ? -8.539 16.672 -6.062 1 88 31 ILE B O 1
ATOM 1963 N N . PRO B 1 32 ? -6.805 16.203 -7.336 1 88.5 32 PRO B N 1
ATOM 1964 C CA . PRO B 1 32 ? -7.672 15.562 -8.328 1 88.5 32 PRO B CA 1
ATOM 1965 C C . PRO B 1 32 ? -8.383 14.328 -7.781 1 88.5 32 PRO B C 1
ATOM 1967 O O . PRO B 1 32 ? -7.828 13.602 -6.953 1 88.5 32 PRO B O 1
ATOM 1970 N N . PRO B 1 33 ? -9.617 14.164 -8.281 1 91.25 33 PRO B N 1
ATOM 1971 C CA . PRO B 1 33 ? -10.289 12.922 -7.91 1 91.25 33 PRO B CA 1
ATOM 1972 C C . PRO B 1 33 ? -9.602 11.688 -8.5 1 91.25 33 PRO B C 1
ATOM 1974 O O . PRO B 1 33 ? -8.844 11.797 -9.461 1 91.25 33 PRO B O 1
ATOM 1977 N N . GLY B 1 34 ? -9.836 10.578 -7.84 1 92.12 34 GLY B N 1
ATOM 1978 C CA . GLY B 1 34 ? -9.328 9.328 -8.383 1 92.12 34 GLY B CA 1
ATOM 1979 C C . GLY B 1 34 ? -9.93 8.977 -9.727 1 92.12 34 GLY B C 1
ATOM 1980 O O . GLY B 1 34 ? -11.078 9.336 -10.016 1 92.12 34 GLY B O 1
ATOM 1981 N N . LYS B 1 35 ? -9.211 8.25 -10.453 1 90.44 35 LYS B N 1
ATOM 1982 C CA . LYS B 1 35 ? -9.625 7.93 -11.812 1 90.44 35 LYS B CA 1
ATOM 1983 C C . LYS B 1 35 ? -10.188 6.508 -11.898 1 90.44 35 LYS B C 1
ATOM 1985 O O . LYS B 1 35 ? -10.648 6.074 -12.953 1 90.44 35 LYS B O 1
ATOM 1990 N N . GLY B 1 36 ? -10.141 5.816 -10.812 1 91.56 36 GLY B N 1
ATOM 1991 C CA . GLY B 1 36 ? -10.625 4.441 -10.812 1 91.56 36 GLY B CA 1
ATOM 1992 C C . GLY B 1 36 ? -12.133 4.336 -10.742 1 91.56 36 GLY B C 1
ATOM 1993 O O . GLY B 1 36 ? -12.828 5.352 -10.695 1 91.56 36 GLY B O 1
ATOM 1994 N N . PRO B 1 37 ? -12.656 3.168 -10.805 1 92.75 37 PRO B N 1
ATOM 1995 C CA . PRO B 1 37 ? -14.102 2.934 -10.852 1 92.75 37 PRO B CA 1
ATOM 1996 C C . PRO B 1 37 ? -14.766 3.074 -9.477 1 92.75 37 PRO B C 1
ATOM 1998 O O . PRO B 1 37 ? -15.992 3.139 -9.383 1 92.75 37 PRO B O 1
ATOM 2001 N N . TYR B 1 38 ? -14.039 3.086 -8.445 1 94.31 38 TYR B N 1
ATOM 2002 C CA . TYR B 1 38 ? -14.633 3.092 -7.113 1 94.31 38 TYR B CA 1
ATOM 2003 C C . TYR B 1 38 ? -14.719 4.508 -6.562 1 94.31 38 TYR B C 1
ATOM 2005 O O . TYR B 1 38 ? -13.805 5.316 -6.754 1 94.31 38 TYR B O 1
ATOM 2013 N N . LYS B 1 39 ? -15.82 4.797 -5.898 1 96.19 39 LYS B N 1
ATOM 2014 C CA . LYS B 1 39 ? -15.867 5.977 -5.035 1 96.19 39 LYS B CA 1
ATOM 2015 C C . LYS B 1 39 ? -14.969 5.805 -3.818 1 96.19 39 LYS B C 1
ATOM 2017 O O . LYS B 1 39 ? -14.773 4.688 -3.336 1 96.19 39 LYS B O 1
ATOM 2022 N N . VAL B 1 40 ? -14.484 6.902 -3.35 1 97.44 40 VAL B N 1
ATOM 2023 C CA . VAL B 1 40 ? -13.484 6.801 -2.291 1 97.44 40 VAL B CA 1
ATOM 2024 C C . VAL B 1 40 ? -14.016 7.438 -1.011 1 97.44 40 VAL B C 1
ATOM 2026 O O . VAL B 1 40 ? -14.547 8.547 -1.039 1 97.44 40 VAL B O 1
ATOM 2029 N N . GLY B 1 41 ? -13.961 6.68 0.091 1 98.06 41 GLY B N 1
ATOM 2030 C CA . GLY B 1 41 ? -14.148 7.195 1.438 1 98.06 41 GLY B CA 1
ATOM 2031 C C . GLY B 1 41 ? -12.867 7.254 2.244 1 98.06 41 GLY B C 1
ATOM 2032 O O . GLY B 1 41 ? -11.852 6.68 1.847 1 98.06 41 GLY B O 1
ATOM 2033 N N . CYS B 1 42 ? -12.93 7.98 3.34 1 98.06 42 CYS B N 1
ATOM 2034 C CA . CYS B 1 42 ? -11.781 7.98 4.238 1 98.06 42 CYS B CA 1
ATOM 2035 C C . CYS B 1 42 ? -12.219 8.195 5.684 1 98.06 42 CYS B C 1
ATOM 2037 O O . CYS B 1 42 ? -13.336 8.656 5.938 1 98.06 42 CYS B O 1
ATOM 2039 N N . THR B 1 43 ? -11.367 7.773 6.57 1 97.5 43 THR B N 1
ATOM 2040 C CA . THR B 1 43 ? -11.586 7.941 8 1 97.5 43 THR B CA 1
ATOM 2041 C C . THR B 1 43 ? -10.266 7.895 8.758 1 97.5 43 THR B C 1
ATOM 2043 O O . THR B 1 43 ? -9.266 7.395 8.242 1 97.5 43 THR B O 1
ATOM 2046 N N . ASP B 1 44 ? -10.242 8.555 9.898 1 96.06 44 ASP B N 1
ATOM 2047 C CA . ASP B 1 44 ? -9.07 8.484 10.766 1 96.06 44 ASP B CA 1
ATOM 2048 C C . ASP B 1 44 ? -9.25 7.41 11.844 1 96.06 44 ASP B C 1
ATOM 2050 O O . ASP B 1 44 ? -10.352 7.219 12.359 1 96.06 44 ASP B O 1
ATOM 2054 N N . LEU B 1 45 ? -8.188 6.727 12.086 1 94.5 45 LEU B N 1
ATOM 2055 C CA . LEU B 1 45 ? -8.164 5.703 13.125 1 94.5 45 LEU B CA 1
ATOM 2056 C C . LEU B 1 45 ? -6.984 5.906 14.07 1 94.5 45 LEU B C 1
ATOM 2058 O O . LEU B 1 45 ? -5.84 6.023 13.617 1 94.5 45 LEU B O 1
ATOM 2062 N N . MET B 1 46 ? -7.238 6.059 15.352 1 91.81 46 MET B N 1
ATOM 2063 C CA . MET B 1 46 ? -6.227 6.098 16.406 1 91.81 46 MET B CA 1
ATOM 2064 C C . MET B 1 46 ? -6.41 4.941 17.375 1 91.81 46 MET B C 1
ATOM 2066 O O . MET B 1 46 ? -7.426 4.859 18.062 1 91.81 46 MET B O 1
ATOM 2070 N N . VAL B 1 47 ? -5.422 4.043 17.312 1 91.56 47 VAL B N 1
ATOM 2071 C CA . VAL B 1 47 ? -5.414 2.912 18.234 1 91.56 47 VAL B CA 1
ATOM 2072 C C . VAL B 1 47 ? -4.367 3.137 19.328 1 91.56 47 VAL B C 1
ATOM 2074 O O . VAL B 1 47 ? -3.166 3.035 19.062 1 91.56 47 VAL B O 1
ATOM 2077 N N . GLY B 1 48 ? -4.828 3.367 20.5 1 88 48 GLY B N 1
ATOM 2078 C CA . GLY B 1 48 ? -3.938 3.859 21.531 1 88 48 GLY B CA 1
ATOM 2079 C C . GLY B 1 48 ? -3.678 5.352 21.438 1 88 48 GLY B C 1
ATOM 2080 O O . GLY B 1 48 ? -3.193 5.84 20.422 1 88 48 GLY B O 1
ATOM 2081 N N . HIS B 1 49 ? -3.918 6.027 22.5 1 86.25 49 HIS B N 1
ATOM 2082 C CA . HIS B 1 49 ? -3.885 7.484 22.438 1 86.25 49 HIS B CA 1
ATOM 2083 C C . HIS B 1 49 ? -2.504 8.016 22.797 1 86.25 49 HIS B C 1
ATOM 2085 O O . HIS B 1 49 ? -2.227 9.203 22.609 1 86.25 49 HIS B O 1
ATOM 2091 N N . THR B 1 50 ? -1.685 7.184 23.266 1 86.75 50 THR B N 1
ATOM 2092 C CA . THR B 1 50 ? -0.351 7.605 23.688 1 86.75 50 THR B CA 1
ATOM 2093 C C . THR B 1 50 ? 0.612 7.594 22.5 1 86.75 50 THR B C 1
ATOM 2095 O O . THR B 1 50 ? 0.208 7.328 21.359 1 86.75 50 THR B O 1
ATOM 2098 N N . ILE B 1 51 ? 1.817 7.883 22.797 1 86.75 51 ILE B N 1
ATOM 2099 C CA . ILE B 1 51 ? 2.857 7.965 21.781 1 86.75 51 ILE B CA 1
ATOM 2100 C C . ILE B 1 51 ? 3.094 6.586 21.172 1 86.75 51 ILE B C 1
ATOM 2102 O O . ILE B 1 51 ? 3.551 6.473 20.031 1 86.75 51 ILE B O 1
ATOM 2106 N N . GLN B 1 52 ? 2.738 5.523 21.875 1 86.19 52 GLN B N 1
ATOM 2107 C CA . GLN B 1 52 ? 2.949 4.156 21.406 1 86.19 52 GLN B CA 1
ATOM 2108 C C . GLN B 1 52 ? 1.796 3.688 20.531 1 86.19 52 GLN B C 1
ATOM 2110 O O . GLN B 1 52 ? 1.878 2.631 19.891 1 86.19 52 GLN B O 1
ATOM 2115 N N . GLY B 1 53 ? 0.863 4.477 20.5 1 88.56 53 GLY B N 1
ATOM 2116 C CA . GLY B 1 53 ? -0.297 4.098 19.719 1 88.56 53 GLY B CA 1
ATOM 2117 C C . GLY B 1 53 ? -0.078 4.25 18.219 1 88.56 53 GLY B C 1
ATOM 2118 O O . GLY B 1 53 ? 1.014 4.617 17.781 1 88.56 53 GLY B O 1
ATOM 2119 N N . THR B 1 54 ? -1.069 3.768 17.453 1 91.69 54 THR B N 1
ATOM 2120 C CA . THR B 1 54 ? -1.05 3.879 16 1 91.69 54 THR B CA 1
ATOM 2121 C C . THR B 1 54 ? -2.086 4.891 15.523 1 91.69 54 THR B C 1
ATOM 2123 O O . THR B 1 54 ? -3.229 4.883 15.984 1 91.69 54 THR B O 1
ATOM 2126 N N . PHE B 1 55 ? -1.62 5.832 14.766 1 94.5 55 PHE B N 1
ATOM 2127 C CA . PHE B 1 55 ? -2.465 6.863 14.172 1 94.5 55 PHE B CA 1
ATOM 2128 C C . PHE B 1 55 ? -2.381 6.824 12.648 1 94.5 55 PHE B C 1
ATOM 2130 O O . PHE B 1 55 ? -1.286 6.828 12.086 1 94.5 55 PHE B O 1
ATOM 2137 N N . MET B 1 56 ? -3.549 6.664 11.953 1 96.62 56 MET B N 1
ATOM 2138 C CA . MET B 1 56 ? -3.527 6.578 10.5 1 96.62 56 MET B CA 1
ATOM 2139 C C . MET B 1 56 ? -4.828 7.102 9.906 1 96.62 56 MET B C 1
ATOM 2141 O O . MET B 1 56 ? -5.84 7.195 10.602 1 96.62 56 MET B O 1
ATOM 2145 N N . ARG B 1 57 ? -4.773 7.527 8.695 1 97.56 57 ARG B N 1
ATOM 2146 C CA . ARG B 1 57 ? -5.945 7.73 7.852 1 97.56 57 ARG B CA 1
ATOM 2147 C C . ARG B 1 57 ? -6.133 6.562 6.887 1 97.56 57 ARG B C 1
ATOM 2149 O O . ARG B 1 57 ? -5.172 6.121 6.25 1 97.56 57 ARG B O 1
ATOM 2156 N N . ILE B 1 58 ? -7.32 6.043 6.805 1 98 58 ILE B N 1
ATOM 2157 C CA . ILE B 1 58 ? -7.641 4.945 5.902 1 98 58 ILE B CA 1
ATOM 2158 C C . ILE B 1 58 ? -8.461 5.461 4.723 1 98 58 ILE B C 1
ATOM 2160 O O . ILE B 1 58 ? -9.453 6.164 4.914 1 98 58 ILE B O 1
ATOM 2164 N N . TYR B 1 59 ? -8.023 5.25 3.504 1 98.06 59 TYR B N 1
ATOM 2165 C CA . TYR B 1 59 ? -8.789 5.465 2.277 1 98.06 59 TYR B CA 1
ATOM 2166 C C . TYR B 1 59 ? -9.328 4.148 1.736 1 98.06 59 TYR B C 1
ATOM 2168 O O . TYR B 1 59 ? -8.633 3.131 1.745 1 98.06 59 TYR B O 1
ATOM 2176 N N . TYR B 1 60 ? -10.547 4.152 1.22 1 97.44 60 TYR B N 1
ATOM 2177 C CA . TYR B 1 60 ? -11.156 2.879 0.86 1 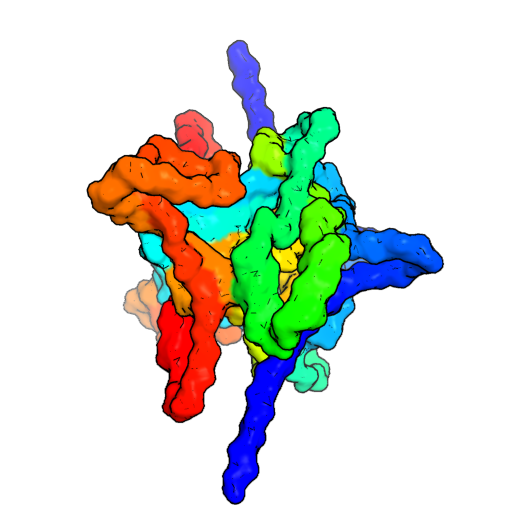97.44 60 TYR B CA 1
ATOM 2178 C C . TYR B 1 60 ? -12.32 3.084 -0.103 1 97.44 60 TYR B C 1
ATOM 2180 O O . TYR B 1 60 ? -12.898 4.168 -0.159 1 97.44 60 TYR B O 1
ATOM 2188 N N . PRO B 1 61 ? -12.586 2.023 -0.894 1 96.31 61 PRO B N 1
ATOM 2189 C CA . PRO B 1 61 ? -13.812 2.076 -1.689 1 96.31 61 PRO B CA 1
ATOM 2190 C C . PRO B 1 61 ? -15.07 2.213 -0.831 1 96.31 61 PRO B C 1
ATOM 2192 O O . PRO B 1 61 ? -15.234 1.477 0.145 1 96.31 61 PRO B O 1
ATOM 2195 N N . CYS B 1 62 ? -15.906 3.105 -1.256 1 96.38 62 CYS B N 1
ATOM 2196 C CA . CYS B 1 62 ? -17.062 3.354 -0.401 1 96.38 62 CYS B CA 1
ATOM 2197 C C . CYS B 1 62 ? -18.359 3.326 -1.209 1 96.38 62 CYS B C 1
ATOM 2199 O O . CYS B 1 62 ? -18.328 3.314 -2.441 1 96.38 62 CYS B O 1
ATOM 2201 N N . GLN B 1 63 ? -19.391 3.25 -0.435 1 94.88 63 GLN B N 1
ATOM 2202 C CA . GLN B 1 63 ? -20.719 3.312 -1.035 1 94.88 63 GLN B CA 1
ATOM 2203 C C . GLN B 1 63 ? -21.047 4.727 -1.507 1 94.88 63 GLN B C 1
ATOM 2205 O O . GLN B 1 63 ? -20.5 5.703 -0.993 1 94.88 63 GLN B O 1
ATOM 2210 N N . GLU B 1 64 ? -21.859 4.785 -2.479 1 89.5 64 GLU B N 1
ATOM 2211 C CA . GLU B 1 64 ? -22.266 6.086 -2.998 1 89.5 64 GLU B CA 1
ATOM 2212 C C . GLU B 1 64 ? -23 6.898 -1.936 1 89.5 64 GLU B C 1
ATOM 2214 O O . GLU B 1 64 ? -23.797 6.355 -1.168 1 89.5 64 GLU B O 1
ATOM 2219 N N . HIS B 1 65 ? -22.531 8.078 -1.781 1 83.81 65 HIS B N 1
ATOM 2220 C CA . HIS B 1 65 ? -23.141 9.031 -0.857 1 83.81 65 HIS B CA 1
ATOM 2221 C C . HIS B 1 65 ? -23.469 10.344 -1.56 1 83.81 65 HIS B C 1
ATOM 2223 O O . HIS B 1 65 ? -22.703 10.82 -2.395 1 83.81 65 HIS B O 1
ATOM 2229 N N . GLU B 1 66 ? -24.656 10.805 -1.23 1 84.56 66 GLU B N 1
ATOM 2230 C CA . GLU B 1 66 ? -25.047 12.102 -1.769 1 84.56 66 GLU B CA 1
ATOM 2231 C C . GLU B 1 66 ? -24.391 13.242 -0.993 1 84.56 66 GLU B C 1
ATOM 2233 O O . GLU B 1 66 ? -24.484 13.297 0.235 1 84.56 66 GLU B O 1
ATOM 2238 N N . ASN B 1 67 ? -23.719 14.172 -1.648 1 87.44 67 ASN B N 1
ATOM 2239 C CA . ASN B 1 67 ? -23.078 15.375 -1.122 1 87.44 67 ASN B CA 1
ATOM 2240 C C . ASN B 1 67 ? -22.172 15.047 0.066 1 87.44 67 ASN B C 1
ATOM 2242 O O . ASN B 1 67 ? -22.406 15.547 1.173 1 87.44 67 ASN B O 1
ATOM 2246 N N . PRO B 1 68 ? -21.219 14.211 -0.125 1 88.94 68 PRO B N 1
ATOM 2247 C CA . PRO B 1 68 ? -20.359 13.828 0.989 1 88.94 68 PRO B CA 1
ATOM 2248 C C . PRO B 1 68 ? -19.516 14.984 1.519 1 88.94 68 PRO B C 1
ATOM 2250 O O . PRO B 1 68 ? -19.125 15.875 0.751 1 88.94 68 PRO B O 1
ATOM 2253 N N . HIS B 1 69 ? -19.375 15.039 2.855 1 93.69 69 HIS B N 1
ATOM 2254 C CA . HIS B 1 69 ? -18.391 15.938 3.445 1 93.69 69 HIS B CA 1
ATOM 2255 C C . HIS B 1 69 ? -16.969 15.531 3.057 1 93.69 69 HIS B C 1
ATOM 2257 O O . HIS B 1 69 ? -16.609 14.352 3.113 1 93.69 69 HIS B O 1
ATOM 2263 N N . ARG B 1 70 ? -16.25 16.469 2.58 1 94.19 70 ARG B N 1
ATOM 2264 C CA . ARG B 1 70 ? -14.852 16.234 2.215 1 94.19 70 ARG B CA 1
ATOM 2265 C C . ARG B 1 70 ? -13.906 16.922 3.199 1 94.19 70 ARG B C 1
ATOM 2267 O O . ARG B 1 70 ? -14.086 18.094 3.52 1 94.19 70 ARG B O 1
ATOM 2274 N N . PRO B 1 71 ? -12.961 16.172 3.691 1 94.75 71 PRO B N 1
ATOM 2275 C CA . PRO B 1 71 ? -12.055 16.766 4.672 1 94.75 71 PRO B CA 1
ATOM 2276 C C . PRO B 1 71 ? -11.023 17.688 4.035 1 94.75 71 PRO B C 1
ATOM 2278 O O . PRO B 1 71 ? -10.781 17.625 2.828 1 94.75 71 PRO B O 1
ATOM 2281 N N . ASP B 1 72 ? -10.469 18.531 4.93 1 92.62 72 ASP B N 1
ATOM 2282 C CA . ASP B 1 72 ? -9.375 19.406 4.52 1 92.62 72 ASP B CA 1
ATOM 2283 C C . ASP B 1 72 ? -8.094 18.609 4.289 1 92.62 72 ASP B C 1
ATOM 2285 O O . ASP B 1 72 ? -7.828 17.625 5 1 92.62 72 ASP B O 1
ATOM 2289 N N . TRP B 1 73 ? -7.324 18.984 3.387 1 92.69 73 TRP B N 1
ATOM 2290 C CA . TRP B 1 73 ? -6.031 18.359 3.121 1 92.69 73 TRP B CA 1
ATOM 2291 C C . TRP B 1 73 ? -5.07 18.578 4.285 1 92.69 73 TRP B C 1
ATOM 2293 O O . TRP B 1 73 ? -4.426 17.641 4.754 1 92.69 73 TRP B O 1
ATOM 2303 N N . VAL B 1 74 ? -4.957 19.859 4.648 1 91.56 74 VAL B N 1
ATOM 2304 C CA . VAL B 1 74 ? -4.254 20.203 5.879 1 91.56 74 VAL B CA 1
ATOM 2305 C C . VAL B 1 74 ? -5.25 20.344 7.023 1 91.56 74 VAL B C 1
ATOM 2307 O O . VAL B 1 74 ? -6.043 21.297 7.055 1 91.56 74 VAL B O 1
ATOM 2310 N N . PRO B 1 75 ? -5.145 19.469 7.938 1 91.62 75 PRO B N 1
ATOM 2311 C CA . PRO B 1 75 ? -6.238 19.328 8.898 1 91.62 75 PRO B CA 1
ATOM 2312 C C . PRO B 1 75 ? -6.414 20.562 9.781 1 91.62 75 PRO B C 1
ATOM 2314 O O . PRO B 1 75 ? -7.535 20.891 10.18 1 91.62 75 PRO B O 1
ATOM 2317 N N . CYS B 1 76 ? -5.395 21.234 10.164 1 91.56 76 CYS B N 1
ATOM 2318 C CA . CYS B 1 76 ? -5.48 22.406 11.039 1 91.56 76 CYS B CA 1
ATOM 2319 C C . CYS B 1 76 ? -4.184 23.203 11 1 91.56 76 CYS B C 1
ATOM 2321 O O . CYS B 1 76 ? -3.262 22.875 10.258 1 91.56 76 CYS B O 1
ATOM 2323 N N . ARG B 1 77 ? -4.141 24.188 11.711 1 90.94 77 ARG B N 1
ATOM 2324 C CA . ARG B 1 77 ? -3.039 25.141 11.688 1 90.94 77 ARG B CA 1
ATOM 2325 C C . ARG B 1 77 ? -1.746 24.5 12.18 1 90.94 77 ARG B C 1
ATOM 2327 O O . ARG B 1 77 ? -0.663 24.812 11.68 1 90.94 77 ARG B O 1
ATOM 2334 N N . GLU B 1 78 ? -1.819 23.641 13.195 1 93.19 78 GLU B N 1
ATOM 2335 C CA . GLU B 1 78 ? -0.637 22.984 13.75 1 93.19 78 GLU B CA 1
ATOM 2336 C C . GLU B 1 78 ? 0.087 22.172 12.688 1 93.19 78 GLU B C 1
ATOM 2338 O O . GLU B 1 78 ? 1.317 22.188 12.609 1 93.19 78 GLU B O 1
ATOM 2343 N N . TYR B 1 79 ? -0.702 21.531 11.891 1 93.62 79 TYR B N 1
ATOM 2344 C CA . TYR B 1 79 ? -0.12 20.75 10.797 1 93.62 79 TYR B CA 1
ATOM 2345 C C . TYR B 1 79 ? 0.545 21.672 9.773 1 93.62 79 TYR B C 1
ATOM 2347 O O . TYR B 1 79 ? 1.63 21.359 9.273 1 93.62 79 TYR B O 1
ATOM 2355 N N . PHE B 1 80 ? -0.091 22.734 9.484 1 92.06 80 PHE B N 1
ATOM 2356 C CA . PHE B 1 80 ? 0.478 23.688 8.539 1 92.06 80 PHE B CA 1
ATOM 2357 C C . PHE B 1 80 ? 1.789 24.25 9.062 1 92.06 80 PHE B C 1
ATOM 2359 O O . PHE B 1 80 ? 2.775 24.328 8.328 1 92.06 80 PHE B O 1
ATOM 2366 N N . ASN B 1 81 ? 1.78 24.672 10.273 1 92.69 81 ASN B N 1
ATOM 2367 C CA . ASN B 1 81 ? 2.979 25.234 10.883 1 92.69 81 ASN B CA 1
ATOM 2368 C C . ASN B 1 81 ? 4.129 24.219 10.898 1 92.69 81 ASN B C 1
ATOM 2370 O O . ASN B 1 81 ? 5.273 24.578 10.617 1 92.69 81 ASN B O 1
ATOM 2374 N N . GLY B 1 82 ? 3.76 22.984 11.273 1 93.56 82 GLY B N 1
ATOM 2375 C CA . GLY B 1 82 ? 4.777 21.953 11.25 1 93.56 82 GLY B CA 1
ATOM 2376 C C . GLY B 1 82 ? 5.395 21.75 9.875 1 93.56 82 GLY B C 1
ATOM 2377 O O . GLY B 1 82 ? 6.613 21.625 9.75 1 93.56 82 GLY B O 1
ATOM 2378 N N . LEU B 1 83 ? 4.566 21.75 8.93 1 91.88 83 LEU B N 1
ATOM 2379 C CA . LEU B 1 83 ? 5.039 21.594 7.555 1 91.88 83 LEU B CA 1
ATOM 2380 C C . LEU B 1 83 ? 5.895 22.781 7.137 1 91.88 83 LEU B C 1
ATOM 2382 O O . LEU B 1 83 ? 6.957 22.609 6.535 1 91.88 83 LEU B O 1
ATOM 2386 N N . ALA B 1 84 ? 5.449 23.953 7.406 1 91.25 84 ALA B N 1
ATOM 2387 C CA . ALA B 1 84 ? 6.184 25.172 7.082 1 91.25 84 ALA B CA 1
ATOM 2388 C C . ALA B 1 84 ? 7.555 25.188 7.75 1 91.25 84 ALA B C 1
ATOM 2390 O O . ALA B 1 84 ? 8.555 25.547 7.125 1 91.25 84 ALA B O 1
ATOM 2391 N N . ASP B 1 85 ? 7.629 24.781 9.031 1 92.25 85 ASP B N 1
ATOM 2392 C CA . ASP B 1 85 ? 8.891 24.719 9.766 1 92.25 85 ASP B CA 1
ATOM 2393 C C . ASP B 1 85 ? 9.844 23.703 9.141 1 92.25 85 ASP B C 1
ATOM 2395 O O . ASP B 1 85 ? 11.039 23.984 9 1 92.25 85 ASP B O 1
ATOM 2399 N N . PHE B 1 86 ? 9.305 22.594 8.828 1 90.62 86 PHE B N 1
ATOM 2400 C CA . PHE B 1 86 ? 10.117 21.562 8.203 1 90.62 86 PHE B CA 1
ATOM 2401 C C . PHE B 1 86 ? 10.719 22.062 6.895 1 90.62 86 PHE B C 1
ATOM 2403 O O . PHE B 1 86 ? 11.875 21.766 6.582 1 90.62 86 PHE B O 1
ATOM 2410 N N . MET B 1 87 ? 9.906 22.797 6.145 1 89.88 87 MET B N 1
ATOM 2411 C CA . MET B 1 87 ? 10.336 23.312 4.84 1 89.88 87 MET B CA 1
ATOM 2412 C C . MET B 1 87 ? 11.172 24.578 4.996 1 89.88 87 MET B C 1
ATOM 2414 O O . MET B 1 87 ? 11.602 25.156 4.004 1 89.88 87 MET B O 1
ATOM 2418 N N . LYS B 1 88 ? 11.375 25.109 6.188 1 90.38 88 LYS B N 1
ATOM 2419 C CA . LYS B 1 88 ? 12.172 26.281 6.52 1 90.38 88 LYS B CA 1
ATOM 2420 C C . LYS B 1 88 ? 11.602 27.531 5.848 1 90.38 88 LYS B C 1
ATOM 2422 O O . LYS B 1 88 ? 12.352 28.359 5.316 1 90.38 88 LYS B O 1
ATOM 2427 N N . ILE B 1 89 ? 10.352 27.562 5.828 1 89.12 89 ILE B N 1
ATOM 2428 C CA . ILE B 1 89 ? 9.664 28.75 5.316 1 89.12 89 ILE B CA 1
ATOM 2429 C C . ILE B 1 89 ? 9.562 29.797 6.418 1 89.12 89 ILE B C 1
ATOM 2431 O O . ILE B 1 89 ? 9.219 29.484 7.559 1 89.12 89 ILE B O 1
ATOM 2435 N N . ASN B 1 90 ? 9.922 30.938 6.148 1 88.88 90 ASN B N 1
ATOM 2436 C CA . ASN B 1 90 ? 9.867 31.984 7.164 1 88.88 90 ASN B CA 1
ATOM 2437 C C . ASN B 1 90 ? 8.43 32.281 7.59 1 88.88 90 ASN B C 1
ATOM 2439 O O . ASN B 1 90 ? 7.488 31.953 6.863 1 88.88 90 ASN B O 1
ATOM 2443 N N . ARG B 1 91 ? 8.281 32.812 8.703 1 85.06 91 ARG B N 1
ATOM 2444 C CA . ARG B 1 91 ? 6.988 32.969 9.359 1 85.06 91 ARG B CA 1
ATOM 2445 C C . ARG B 1 91 ? 6.074 33.875 8.562 1 85.06 91 ARG B C 1
ATOM 2447 O O . ARG B 1 91 ? 4.875 33.625 8.438 1 85.06 91 ARG B O 1
ATOM 2454 N N . GLY B 1 92 ? 6.574 34.969 8.07 1 87 92 GLY B N 1
ATOM 2455 C CA . GLY B 1 92 ? 5.77 35.906 7.293 1 87 92 GLY B CA 1
ATOM 2456 C C . GLY B 1 92 ? 5.172 35.25 6.047 1 87 92 GLY B C 1
ATOM 2457 O O . GLY B 1 92 ? 3.967 35.375 5.805 1 87 92 GLY B O 1
ATOM 2458 N N . LEU B 1 93 ? 5.992 34.594 5.336 1 87.12 93 LEU B N 1
ATOM 2459 C CA . LEU B 1 93 ? 5.539 33.938 4.129 1 87.12 93 LEU B CA 1
ATOM 2460 C C . LEU B 1 93 ? 4.582 32.781 4.477 1 87.12 93 LEU B C 1
ATOM 2462 O O . LEU B 1 93 ? 3.578 32.594 3.787 1 87.12 93 LEU B O 1
ATOM 2466 N N . SER B 1 94 ? 4.91 32.062 5.5 1 87.69 94 SER B N 1
ATOM 2467 C CA . SER B 1 94 ? 4.062 30.953 5.934 1 87.69 94 SER B CA 1
ATOM 2468 C C . SER B 1 94 ? 2.66 31.438 6.281 1 87.69 94 SER B C 1
ATOM 2470 O O . SER B 1 94 ? 1.67 30.781 5.934 1 87.69 94 SER B O 1
ATOM 2472 N N . GLU B 1 95 ? 2.562 32.5 6.945 1 87.81 95 GLU B N 1
ATOM 2473 C CA . GLU B 1 95 ? 1.267 33.062 7.32 1 87.81 95 GLU B CA 1
ATOM 2474 C C . GLU B 1 95 ? 0.464 33.469 6.09 1 87.81 95 GLU B C 1
ATOM 2476 O O . GLU B 1 95 ? -0.754 33.312 6.047 1 87.81 95 GLU B O 1
ATOM 2481 N N . ARG B 1 96 ? 1.087 34.062 5.176 1 84.81 96 ARG B N 1
ATOM 2482 C CA . ARG B 1 96 ? 0.426 34.469 3.939 1 84.81 96 ARG B CA 1
ATOM 2483 C C . ARG B 1 96 ? -0.116 33.25 3.189 1 84.81 96 ARG B C 1
ATOM 2485 O O . ARG B 1 96 ? -1.256 33.281 2.719 1 84.81 96 ARG B O 1
ATOM 2492 N N . ILE B 1 97 ? 0.715 32.281 3.16 1 82.75 97 ILE B N 1
ATOM 2493 C CA . ILE B 1 97 ? 0.314 31.078 2.465 1 82.75 97 ILE B CA 1
ATOM 2494 C C . ILE B 1 97 ? -0.857 30.422 3.197 1 82.75 97 ILE B C 1
ATOM 2496 O O . ILE B 1 97 ? -1.825 29.984 2.57 1 82.75 97 ILE B O 1
ATOM 2500 N N . PHE B 1 98 ? -0.728 30.328 4.465 1 84.25 98 PHE B N 1
ATOM 2501 C CA . PHE B 1 98 ? -1.783 29.719 5.273 1 84.25 98 PHE B CA 1
ATOM 2502 C C . PHE B 1 98 ? -3.109 30.438 5.051 1 84.25 98 PHE B C 1
ATOM 2504 O O . PHE B 1 98 ? -4.145 29.797 4.859 1 84.25 98 PHE B O 1
ATOM 2511 N N . ASN B 1 99 ? -3.137 31.688 5.148 1 81.19 99 ASN B N 1
ATOM 2512 C CA . ASN B 1 99 ? -4.352 32.469 5.02 1 81.19 99 ASN B CA 1
ATOM 2513 C C . ASN B 1 99 ? -5 32.281 3.652 1 81.19 99 ASN B C 1
ATOM 2515 O O . ASN B 1 99 ? -6.227 32.344 3.527 1 81.19 99 ASN B O 1
ATOM 2519 N N . TYR B 1 100 ? -4.184 32 2.775 1 77.12 100 TYR B N 1
ATOM 2520 C CA . TYR B 1 100 ? -4.688 31.875 1.412 1 77.12 100 TYR B CA 1
ATOM 2521 C C . TYR B 1 100 ? -5.18 30.453 1.146 1 77.12 100 TYR B C 1
ATOM 2523 O O . TYR B 1 100 ? -6.207 30.266 0.496 1 77.12 100 TYR B O 1
ATOM 2531 N N . LEU B 1 101 ? -4.426 29.469 1.676 1 74.75 101 LEU B N 1
ATOM 2532 C CA . LEU B 1 101 ? -4.641 28.094 1.219 1 74.75 101 LEU B CA 1
ATOM 2533 C C . LEU B 1 101 ? -5.414 27.297 2.258 1 74.75 101 LEU B C 1
ATOM 2535 O O . LEU B 1 101 ? -5.996 26.25 1.938 1 74.75 101 LEU B O 1
ATOM 2539 N N . PHE B 1 102 ? -5.371 27.781 3.443 1 75.94 102 PHE B N 1
ATOM 2540 C CA . PHE B 1 102 ? -5.945 26.953 4.5 1 75.94 102 PHE B CA 1
ATOM 2541 C C . PHE B 1 102 ? -7.449 26.797 4.305 1 75.94 102 PHE B C 1
ATOM 2543 O O . PHE B 1 102 ? -8.164 27.781 4.121 1 75.94 102 PHE B O 1
ATOM 2550 N N . GLY B 1 103 ? -7.918 25.531 4.332 1 75.94 103 GLY B N 1
ATOM 2551 C CA . GLY B 1 103 ? -9.336 25.219 4.207 1 75.94 103 GLY B CA 1
ATOM 2552 C C . GLY B 1 103 ? -9.812 25.156 2.77 1 75.94 103 GLY B C 1
ATOM 2553 O O . GLY B 1 103 ? -10.922 24.688 2.496 1 75.94 103 GLY B O 1
ATOM 2554 N N . SER B 1 104 ? -9.039 25.625 1.868 1 78.62 104 SER B N 1
ATOM 2555 C CA . SER B 1 104 ? -9.477 25.688 0.478 1 78.62 104 SER B CA 1
ATOM 2556 C C . SER B 1 104 ? -9.211 24.375 -0.251 1 78.62 104 SER B C 1
ATOM 2558 O O . SER B 1 104 ? -9.945 24.016 -1.169 1 78.62 104 SER B O 1
ATOM 2560 N N . CYS B 1 105 ? -8.258 23.703 0.192 1 86.69 105 CYS B N 1
ATOM 2561 C CA . CYS B 1 105 ? -7.922 22.453 -0.488 1 86.69 105 CYS B CA 1
ATOM 2562 C C . CYS B 1 105 ? -8.539 21.266 0.225 1 86.69 105 CYS B C 1
ATOM 2564 O O . CYS B 1 105 ? -8.188 20.969 1.368 1 86.69 105 CYS B O 1
ATOM 2566 N N . LYS B 1 106 ? -9.461 20.641 -0.502 1 92.5 106 LYS B N 1
ATOM 2567 C CA . LYS B 1 106 ? -10.164 19.5 0.057 1 92.5 106 LYS B CA 1
ATOM 2568 C C . LYS B 1 106 ? -9.672 18.188 -0.567 1 92.5 106 LYS B C 1
ATOM 2570 O O . LYS B 1 106 ? -9.219 18.172 -1.713 1 92.5 106 LYS B O 1
ATOM 2575 N N . ILE B 1 107 ? -9.734 17.156 0.229 1 94.62 107 ILE B N 1
ATOM 2576 C CA . ILE B 1 107 ? -9.445 15.82 -0.271 1 94.62 107 ILE B CA 1
ATOM 2577 C C . ILE B 1 107 ? -10.688 15.227 -0.92 1 94.62 107 ILE B C 1
ATOM 2579 O O . ILE B 1 107 ? -11.766 15.227 -0.322 1 94.62 107 ILE B O 1
ATOM 2583 N N . PRO B 1 108 ? -10.625 14.828 -2.15 1 95.06 108 PRO B N 1
ATOM 2584 C CA . PRO B 1 108 ? -11.789 14.25 -2.826 1 95.06 108 PRO B CA 1
ATOM 2585 C C . PRO B 1 108 ? -12.125 12.844 -2.332 1 95.06 108 PRO B C 1
ATOM 2587 O O . PRO B 1 108 ? -12.102 11.891 -3.111 1 95.06 108 PRO B O 1
ATOM 2590 N N . ALA B 1 109 ? -12.414 12.695 -1.178 1 97.25 109 ALA B N 1
ATOM 2591 C CA . ALA B 1 109 ? -12.852 11.484 -0.49 1 97.25 109 ALA B CA 1
ATOM 2592 C C . ALA B 1 109 ? -13.938 11.797 0.534 1 97.25 109 ALA B C 1
ATOM 2594 O O . ALA B 1 109 ? -13.867 12.812 1.231 1 97.25 109 ALA B O 1
ATOM 2595 N N . ALA B 1 110 ? -14.906 10.977 0.589 1 97.69 110 ALA B N 1
ATOM 2596 C CA . ALA B 1 110 ? -16.016 11.172 1.512 1 97.69 110 ALA B CA 1
ATOM 2597 C C . ALA B 1 110 ? -15.617 10.82 2.941 1 97.69 110 ALA B C 1
ATOM 2599 O O . ALA B 1 110 ? -15.219 9.688 3.219 1 97.69 110 ALA B O 1
ATOM 2600 N N . TRP B 1 111 ? -15.812 11.734 3.779 1 97.06 111 TRP B N 1
ATOM 2601 C CA . TRP B 1 111 ? -15.43 11.555 5.176 1 97.06 111 TRP B CA 1
ATOM 2602 C C . TRP B 1 111 ? -16.359 10.57 5.871 1 97.06 111 TRP B C 1
ATOM 2604 O O . TRP B 1 111 ? -17.578 10.742 5.859 1 97.06 111 TRP B O 1
ATOM 2614 N N . ASN B 1 112 ? -15.789 9.484 6.391 1 96.44 112 ASN B N 1
ATOM 2615 C CA . ASN B 1 112 ? -16.484 8.477 7.172 1 96.44 112 ASN B CA 1
ATOM 2616 C C . ASN B 1 112 ? -17.609 7.816 6.367 1 96.44 112 ASN B C 1
ATOM 2618 O O . ASN B 1 112 ? -18.672 7.527 6.902 1 96.44 112 ASN B O 1
ATOM 2622 N N . ALA B 1 113 ? -17.422 7.723 5.145 1 96.69 113 ALA B N 1
ATOM 2623 C CA . ALA B 1 113 ? -18.422 7.051 4.309 1 96.69 113 ALA B CA 1
ATOM 2624 C C . ALA B 1 113 ? -18.438 5.551 4.578 1 96.69 113 ALA B C 1
ATOM 2626 O O . ALA B 1 113 ? -17.438 4.98 5.035 1 96.69 113 ALA B O 1
ATOM 2627 N N . SER B 1 114 ? -19.531 4.961 4.207 1 95.31 114 SER B N 1
ATOM 2628 C CA . SER B 1 114 ? -19.672 3.525 4.418 1 95.31 114 SER B CA 1
ATOM 2629 C C . SER B 1 114 ? -18.812 2.736 3.432 1 95.31 114 SER B C 1
ATOM 2631 O O . SER B 1 114 ? -18.797 3.043 2.238 1 95.31 114 SER B O 1
ATOM 2633 N N . PHE B 1 115 ? -18.172 1.787 3.992 1 94.25 115 PHE B N 1
ATOM 2634 C CA . PHE B 1 115 ? -17.328 0.891 3.207 1 94.25 115 PHE B CA 1
ATOM 2635 C C . PHE B 1 115 ? -18.156 0.111 2.197 1 94.25 115 PHE B C 1
ATOM 2637 O O . PHE B 1 115 ? -19.281 -0.297 2.496 1 94.25 115 PHE B O 1
ATOM 2644 N N . LYS B 1 116 ? -17.672 -0.124 1.003 1 93.5 116 LYS B N 1
ATOM 2645 C CA . LYS B 1 116 ? -18.312 -0.97 -0.001 1 93.5 116 LYS B CA 1
ATOM 2646 C C . LYS B 1 116 ? -17.859 -2.422 0.135 1 93.5 116 LYS B C 1
ATOM 2648 O O . LYS B 1 116 ? -16.75 -2.771 -0.271 1 93.5 116 LYS B O 1
ATOM 2653 N N . PRO B 1 117 ? -18.688 -3.326 0.574 1 83.81 117 PRO B N 1
ATOM 2654 C CA . PRO B 1 117 ? -18.281 -4.719 0.769 1 83.81 117 PRO B CA 1
ATOM 2655 C C . PRO B 1 117 ? -18.344 -5.539 -0.517 1 83.81 117 PRO B C 1
ATOM 2657 O O . PRO B 1 117 ? -19.266 -6.344 -0.688 1 83.81 117 PRO B O 1
ATOM 2660 N N . ASP B 1 118 ? -17.797 -5.238 -1.542 1 70.44 118 ASP B N 1
ATOM 2661 C CA . ASP B 1 118 ? -17.938 -5.941 -2.814 1 70.44 118 ASP B CA 1
ATOM 2662 C C . ASP B 1 118 ? -16.75 -6.848 -3.084 1 70.44 118 ASP B C 1
ATOM 2664 O O . ASP B 1 118 ? -16.672 -7.496 -4.129 1 70.44 118 ASP B O 1
ATOM 2668 N N . GLY B 1 119 ? -15.914 -7.023 -2.178 1 66.5 119 GLY B N 1
ATOM 2669 C CA . GLY B 1 119 ? -14.797 -7.906 -2.486 1 66.5 119 GLY B CA 1
ATOM 2670 C C . GLY B 1 119 ? -13.625 -7.742 -1.536 1 66.5 119 GLY B C 1
ATOM 2671 O O . GLY B 1 119 ? -13.75 -7.098 -0.492 1 66.5 119 GLY B O 1
ATOM 2672 N N . LYS B 1 120 ? -12.656 -8.586 -1.833 1 77.19 120 LYS B N 1
ATOM 2673 C CA . LYS B 1 120 ? -11.414 -8.531 -1.062 1 77.19 120 LYS B CA 1
ATOM 2674 C C . LYS B 1 120 ? -10.445 -7.512 -1.655 1 77.19 120 LYS B C 1
ATOM 2676 O O . LYS B 1 120 ? -9.953 -7.691 -2.773 1 77.19 120 LYS B O 1
ATOM 2681 N N . TYR B 1 121 ? -10.391 -6.477 -1.012 1 87.75 121 TYR B N 1
ATOM 2682 C CA . TYR B 1 121 ? -9.5 -5.402 -1.438 1 87.75 121 TYR B CA 1
ATOM 2683 C C . TYR B 1 121 ? -8.086 -5.637 -0.934 1 87.75 121 TYR B C 1
ATOM 2685 O O . TYR B 1 121 ? -7.875 -5.93 0.247 1 87.75 121 TYR B O 1
ATOM 2693 N N . PRO B 1 122 ? -7.129 -5.59 -1.904 1 90.5 122 PRO B N 1
ATOM 2694 C CA . PRO B 1 122 ? -5.762 -5.551 -1.379 1 90.5 122 PRO B CA 1
ATOM 2695 C C . PRO B 1 122 ? -5.516 -4.344 -0.474 1 90.5 122 PRO B C 1
ATOM 2697 O O . PRO B 1 122 ? -6.266 -3.369 -0.519 1 90.5 122 PRO B O 1
ATOM 2700 N N . VAL B 1 123 ? -4.523 -4.488 0.355 1 93.12 123 VAL B N 1
ATOM 2701 C CA . VAL B 1 123 ? -4.25 -3.447 1.341 1 93.12 123 VAL B CA 1
ATOM 2702 C C . VAL B 1 123 ? -2.873 -2.842 1.082 1 93.12 123 VAL B C 1
ATOM 2704 O O . VAL B 1 123 ? -1.924 -3.559 0.753 1 93.12 123 VAL B O 1
ATOM 2707 N N . ILE B 1 124 ? -2.785 -1.563 1.198 1 94.56 124 ILE B N 1
ATOM 2708 C CA . ILE B 1 124 ? -1.546 -0.801 1.105 1 94.56 124 ILE B CA 1
ATOM 2709 C C . ILE B 1 124 ? -1.315 -0.03 2.404 1 94.56 124 ILE B C 1
ATOM 2711 O O . ILE B 1 124 ? -2.217 0.653 2.896 1 94.56 124 ILE B O 1
ATOM 2715 N N . ILE B 1 125 ? -0.189 -0.242 2.998 1 94.81 125 ILE B N 1
ATOM 2716 C CA . ILE B 1 125 ? 0.249 0.62 4.09 1 94.81 125 ILE B CA 1
ATOM 2717 C C . ILE B 1 125 ? 1.219 1.673 3.559 1 94.81 125 ILE B C 1
ATOM 2719 O O . ILE B 1 125 ? 2.229 1.337 2.936 1 94.81 125 ILE B O 1
ATOM 2723 N N . PHE B 1 126 ? 0.862 2.801 3.754 1 94.94 126 PHE B N 1
ATOM 2724 C CA . PHE B 1 126 ? 1.647 3.932 3.273 1 94.94 126 PHE B CA 1
ATOM 2725 C C . PHE B 1 126 ? 2.377 4.613 4.426 1 94.94 126 PHE B C 1
ATOM 2727 O O . PHE B 1 126 ? 1.745 5.145 5.34 1 94.94 126 PHE B O 1
ATOM 2734 N N . SER B 1 127 ? 3.646 4.531 4.441 1 92.12 127 SER B N 1
ATOM 2735 C CA . SER B 1 127 ? 4.516 5.184 5.418 1 92.12 127 SER B CA 1
ATOM 2736 C C . SER B 1 127 ? 5.215 6.395 4.812 1 92.12 127 SER B C 1
ATOM 2738 O O . SER B 1 127 ? 6.031 6.254 3.898 1 92.12 127 SER B O 1
ATOM 2740 N N . HIS B 1 128 ? 4.855 7.406 5.234 1 85.88 128 HIS B N 1
ATOM 2741 C CA . HIS B 1 128 ? 5.395 8.641 4.668 1 85.88 128 HIS B CA 1
ATOM 2742 C C . HIS B 1 128 ? 6.863 8.82 5.039 1 85.88 128 HIS B C 1
ATOM 2744 O O . HIS B 1 128 ? 7.383 8.109 5.902 1 85.88 128 HIS B O 1
ATOM 2750 N N . GLY B 1 129 ? 7.641 9.5 4.215 1 79.25 129 GLY B N 1
ATOM 2751 C CA . GLY B 1 129 ? 9.023 9.852 4.488 1 79.25 129 GLY B CA 1
ATOM 2752 C C . GLY B 1 129 ? 9.164 10.961 5.516 1 79.25 129 GLY B C 1
ATOM 2753 O O . GLY B 1 129 ? 8.203 11.305 6.203 1 79.25 129 GLY B O 1
ATOM 2754 N N . LEU B 1 130 ? 10.297 11.477 5.699 1 82.56 130 LEU B N 1
ATOM 2755 C CA . LEU B 1 130 ? 10.578 12.492 6.707 1 82.56 130 LEU B CA 1
ATOM 2756 C C . LEU B 1 130 ? 9.781 13.766 6.434 1 82.56 130 LEU B C 1
ATOM 2758 O O . LEU B 1 130 ? 9.648 14.188 5.285 1 82.56 130 LEU B O 1
ATOM 2762 N N . GLY B 1 131 ? 9.133 14.289 7.469 1 89.62 131 GLY B N 1
ATOM 2763 C CA . GLY B 1 131 ? 8.562 15.625 7.422 1 89.62 131 GLY B CA 1
ATOM 2764 C C . GLY B 1 131 ? 7.117 15.641 6.953 1 89.62 131 GLY B C 1
ATOM 2765 O O . GLY B 1 131 ? 6.523 16.703 6.797 1 89.62 131 GLY B O 1
ATOM 2766 N N . ALA B 1 132 ? 6.637 14.531 6.688 1 92.25 132 ALA B N 1
ATOM 2767 C CA . ALA B 1 132 ? 5.25 14.484 6.234 1 92.25 132 ALA B CA 1
ATOM 2768 C C . ALA B 1 132 ? 4.312 14.102 7.375 1 92.25 132 ALA B C 1
ATOM 2770 O O . ALA B 1 132 ? 4.652 14.258 8.547 1 92.25 132 ALA B O 1
ATOM 2771 N N . PHE B 1 133 ? 3.035 13.992 7.137 1 94.12 133 PHE B N 1
ATOM 2772 C CA . PHE B 1 133 ? 2.01 13.453 8.023 1 94.12 133 PHE B CA 1
ATOM 2773 C C . PHE B 1 133 ? 0.943 12.703 7.227 1 94.12 133 PHE B C 1
ATOM 2775 O O . PHE B 1 133 ? 1.068 12.547 6.012 1 94.12 133 PHE B O 1
ATOM 2782 N N . ARG B 1 134 ? -0.114 12.227 7.797 1 95 134 ARG B N 1
ATOM 2783 C CA . ARG B 1 134 ? -0.968 11.172 7.25 1 95 134 ARG B CA 1
ATOM 2784 C C . ARG B 1 134 ? -1.745 11.68 6.039 1 95 134 ARG B C 1
ATOM 2786 O O . ARG B 1 134 ? -2.172 10.891 5.195 1 95 134 ARG B O 1
ATOM 2793 N N . THR B 1 135 ? -1.994 13.016 5.863 1 95.38 135 THR B N 1
ATOM 2794 C CA . THR B 1 135 ? -2.852 13.477 4.777 1 95.38 135 THR B CA 1
ATOM 2795 C C . THR B 1 135 ? -2.02 14.062 3.639 1 95.38 135 THR B C 1
ATOM 2797 O O . THR B 1 135 ? -2.541 14.328 2.555 1 95.38 135 THR B O 1
ATOM 2800 N N . LEU B 1 136 ? -0.791 14.203 3.848 1 92.38 136 LEU B N 1
ATOM 2801 C CA . LEU B 1 136 ? 0.026 14.938 2.889 1 92.38 136 LEU B CA 1
ATOM 2802 C C . LEU B 1 136 ? 0.013 14.258 1.525 1 92.38 136 LEU B C 1
ATOM 2804 O O . LEU B 1 136 ? 0.007 14.93 0.491 1 92.38 136 LEU B O 1
ATOM 2808 N N . TYR B 1 137 ? -0.058 12.938 1.466 1 92.75 137 TYR B N 1
ATOM 2809 C CA . TYR B 1 137 ? -0.048 12.188 0.215 1 92.75 137 TYR B CA 1
ATOM 2810 C C . TYR B 1 137 ? -1.45 11.719 -0.149 1 92.75 137 TYR B C 1
ATOM 2812 O O . TYR B 1 137 ? -1.624 10.617 -0.674 1 92.75 137 TYR B O 1
ATOM 2820 N N . SER B 1 138 ? -2.406 12.5 0.029 1 95.25 138 SER B N 1
ATOM 2821 C CA . SER B 1 138 ? -3.797 12.117 -0.198 1 95.25 138 SER B CA 1
ATOM 2822 C C . SER B 1 138 ? -4.066 11.867 -1.677 1 95.25 138 SER B C 1
ATOM 2824 O O . SER B 1 138 ? -4.879 11.008 -2.027 1 95.25 138 SER B O 1
ATOM 2826 N N . ALA B 1 139 ? -3.428 12.57 -2.564 1 92 139 ALA B N 1
ATOM 2827 C CA . ALA B 1 139 ? -3.668 12.391 -3.994 1 92 139 ALA B CA 1
ATOM 2828 C C . ALA B 1 139 ? -3.402 10.945 -4.418 1 92 139 ALA B C 1
ATOM 2830 O O . ALA B 1 139 ? -4.234 10.32 -5.078 1 92 139 ALA B O 1
ATOM 2831 N N . ILE B 1 140 ? -2.244 10.43 -3.994 1 92.12 140 ILE B N 1
ATOM 2832 C CA . ILE B 1 140 ? -1.879 9.07 -4.371 1 92.12 140 ILE B CA 1
ATOM 2833 C C . ILE B 1 140 ? -2.771 8.078 -3.631 1 92.12 140 ILE B C 1
ATOM 2835 O O . ILE B 1 140 ? -3.174 7.055 -4.195 1 92.12 140 ILE B O 1
ATOM 2839 N N . CYS B 1 141 ? -3.053 8.352 -2.434 1 96.31 141 CYS B N 1
ATOM 2840 C CA . CYS B 1 141 ? -3.895 7.453 -1.65 1 96.31 141 CYS B CA 1
ATOM 2841 C C . CYS B 1 141 ? -5.297 7.367 -2.24 1 96.31 141 CYS B C 1
ATOM 2843 O O . CYS B 1 141 ? -5.863 6.281 -2.352 1 96.31 141 CYS B O 1
ATOM 2845 N N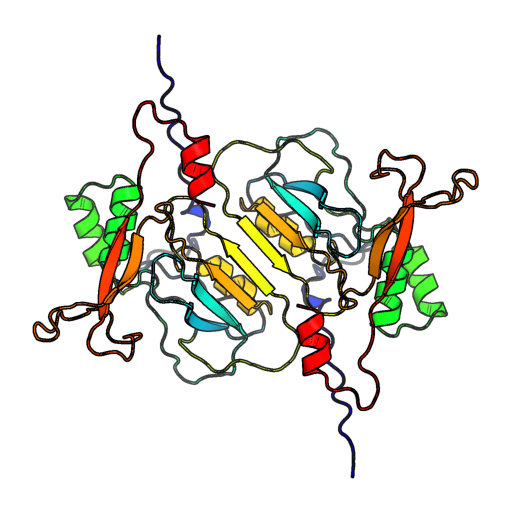 . VAL B 1 142 ? -5.852 8.539 -2.623 1 96.69 142 VAL B N 1
ATOM 2846 C CA . VAL B 1 142 ? -7.176 8.586 -3.232 1 96.69 142 VAL B CA 1
ATOM 2847 C C . VAL B 1 142 ? -7.16 7.832 -4.562 1 96.69 142 VAL B C 1
ATOM 2849 O O . VAL B 1 142 ? -8.078 7.066 -4.863 1 96.69 142 VAL B O 1
ATOM 2852 N N . GLU B 1 143 ? -6.152 8.039 -5.348 1 94 143 GLU B N 1
ATOM 2853 C CA . GLU B 1 143 ? -6.039 7.34 -6.625 1 94 143 GLU B CA 1
ATOM 2854 C C . GLU B 1 143 ? -6.023 5.828 -6.422 1 94 143 GLU B C 1
ATOM 2856 O O . GLU B 1 143 ? -6.746 5.098 -7.102 1 94 143 GLU B O 1
ATOM 2861 N N . LEU B 1 144 ? -5.262 5.371 -5.527 1 94.06 144 LEU B N 1
ATOM 2862 C CA . LEU B 1 144 ? -5.145 3.941 -5.27 1 94.06 144 LEU B CA 1
ATOM 2863 C C . LEU B 1 144 ? -6.469 3.373 -4.766 1 94.06 144 LEU B C 1
ATOM 2865 O O . LEU B 1 144 ? -6.906 2.314 -5.223 1 94.06 144 LEU B O 1
ATOM 2869 N N . ALA B 1 145 ? -7.07 4.062 -3.871 1 96.75 145 ALA B N 1
ATOM 2870 C CA . ALA B 1 145 ? -8.359 3.609 -3.357 1 96.75 145 ALA B CA 1
ATOM 2871 C C . ALA B 1 145 ? -9.406 3.564 -4.469 1 96.75 145 ALA B C 1
ATOM 2873 O O . ALA B 1 145 ? -10.234 2.648 -4.516 1 96.75 145 ALA B O 1
ATOM 2874 N N . SER B 1 146 ? -9.359 4.566 -5.297 1 95.5 146 SER B N 1
ATOM 2875 C CA . SER B 1 146 ? -10.312 4.605 -6.406 1 95.5 146 SER 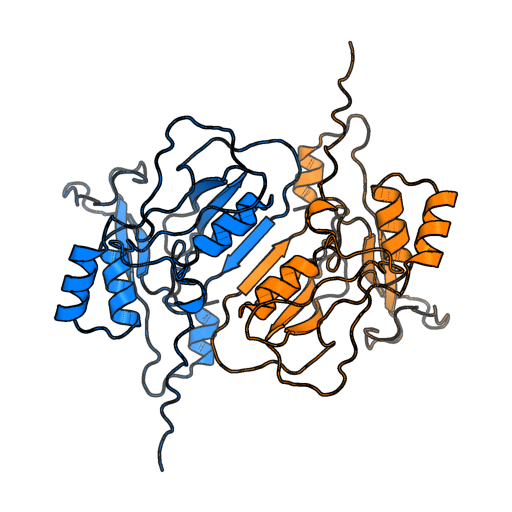B CA 1
ATOM 2876 C C . SER B 1 146 ? -10.125 3.408 -7.332 1 95.5 146 SER B C 1
ATOM 2878 O O . SER B 1 146 ? -11.031 3.057 -8.086 1 95.5 146 SER B O 1
ATOM 2880 N N . GLN B 1 147 ? -8.93 2.811 -7.285 1 91.19 147 GLN B N 1
ATOM 2881 C CA . GLN B 1 147 ? -8.633 1.643 -8.109 1 91.19 147 GLN B CA 1
ATOM 2882 C C . GLN B 1 147 ? -8.977 0.35 -7.371 1 91.19 147 GLN B C 1
ATOM 2884 O O . GLN B 1 147 ? -8.742 -0.745 -7.891 1 91.19 147 GLN B O 1
ATOM 2889 N N . GLY B 1 148 ? -9.391 0.46 -6.191 1 92.31 148 GLY B N 1
ATOM 2890 C CA . GLY B 1 148 ? -9.867 -0.721 -5.488 1 92.31 148 GLY B CA 1
ATOM 2891 C C . GLY B 1 148 ? -8.906 -1.201 -4.414 1 92.31 148 GLY B C 1
ATOM 2892 O O . GLY B 1 148 ? -8.812 -2.402 -4.152 1 92.31 148 GLY B O 1
ATOM 2893 N N . PHE B 1 149 ? -8.188 -0.361 -3.818 1 94.31 149 PHE B N 1
ATOM 2894 C CA . PHE B 1 149 ? -7.293 -0.685 -2.711 1 94.31 149 PHE B CA 1
ATOM 2895 C C . PHE B 1 149 ? -7.781 -0.051 -1.415 1 94.31 149 PHE B C 1
ATOM 2897 O O . PHE B 1 149 ? -8.453 0.984 -1.439 1 94.31 149 PHE B O 1
ATOM 2904 N N . ILE B 1 150 ? -7.477 -0.707 -0.355 1 96.19 150 ILE B N 1
ATOM 2905 C CA . ILE B 1 150 ? -7.52 -0.049 0.946 1 96.19 150 ILE B CA 1
ATOM 2906 C C . ILE B 1 150 ? -6.137 0.497 1.295 1 96.19 150 ILE B C 1
ATOM 2908 O O . ILE B 1 150 ? -5.141 -0.23 1.232 1 96.19 150 ILE B O 1
ATOM 2912 N N . VAL B 1 151 ? -6.09 1.725 1.588 1 97.5 151 VAL B N 1
ATOM 2913 C CA . VAL B 1 151 ? -4.809 2.371 1.847 1 97.5 151 VAL B CA 1
ATOM 2914 C C . VAL B 1 151 ? -4.785 2.92 3.271 1 97.5 151 VAL B C 1
ATOM 2916 O O . VAL B 1 151 ? -5.637 3.73 3.645 1 97.5 151 VAL B O 1
ATOM 2919 N N . ALA B 1 152 ? -3.885 2.459 4.07 1 97.56 152 ALA B N 1
ATOM 2920 C CA . ALA B 1 152 ? -3.643 2.998 5.406 1 97.56 152 ALA B CA 1
ATOM 2921 C C . ALA B 1 152 ? -2.426 3.918 5.414 1 97.56 152 ALA B C 1
ATOM 2923 O O . ALA B 1 152 ? -1.286 3.451 5.336 1 97.56 152 ALA B O 1
ATOM 2924 N N . ALA B 1 153 ? -2.641 5.172 5.48 1 97.44 153 ALA B N 1
ATOM 2925 C CA . ALA B 1 153 ? -1.565 6.156 5.574 1 97.44 153 ALA B CA 1
ATOM 2926 C C . ALA B 1 153 ? -1.207 6.441 7.031 1 97.44 153 ALA B C 1
ATOM 2928 O O . ALA B 1 153 ? -1.953 7.121 7.738 1 97.44 153 ALA B O 1
ATOM 2929 N N . VAL B 1 154 ? -0.027 6.051 7.441 1 95.31 154 VAL B N 1
ATOM 2930 C CA . VAL B 1 154 ? 0.371 6.094 8.844 1 95.31 154 VAL B CA 1
ATOM 2931 C C . VAL B 1 154 ? 0.923 7.477 9.18 1 95.31 154 VAL B C 1
ATOM 2933 O O . VAL B 1 154 ? 1.54 8.125 8.336 1 95.31 154 VAL B O 1
ATOM 2936 N N . GLU B 1 155 ? 0.619 7.902 10.305 1 94.88 155 GLU B N 1
ATOM 2937 C CA . GLU B 1 155 ? 1.252 9.094 10.867 1 94.88 155 GLU B CA 1
ATOM 2938 C C . GLU B 1 155 ? 2.182 8.727 12.016 1 94.88 155 GLU B C 1
ATOM 2940 O O . GLU B 1 155 ? 1.724 8.297 13.078 1 94.88 155 GLU B O 1
ATOM 2945 N N . HIS B 1 156 ? 3.416 8.977 11.805 1 91.38 156 HIS B N 1
ATOM 2946 C CA . HIS B 1 156 ? 4.434 8.531 12.75 1 91.38 156 HIS B CA 1
ATOM 2947 C C . HIS B 1 156 ? 4.562 9.5 13.914 1 91.38 156 HIS B C 1
ATOM 2949 O O . HIS B 1 156 ? 4.57 10.719 13.719 1 91.38 156 HIS B O 1
ATOM 2955 N N . ARG B 1 157 ? 4.691 8.945 15.062 1 90.69 157 ARG B N 1
ATOM 2956 C CA . ARG B 1 157 ? 4.914 9.703 16.297 1 90.69 157 ARG B CA 1
ATOM 2957 C C . ARG B 1 157 ? 6.324 9.477 16.828 1 90.69 157 ARG B C 1
ATOM 2959 O O . ARG B 1 157 ? 6.504 9.203 18.016 1 90.69 157 ARG B O 1
ATOM 2966 N N . ASP B 1 158 ? 7.266 9.547 16 1 87.38 158 ASP B N 1
ATOM 2967 C CA . ASP B 1 158 ? 8.664 9.281 16.328 1 87.38 158 ASP B CA 1
ATOM 2968 C C . ASP B 1 158 ? 9.547 10.469 15.969 1 87.38 158 ASP B C 1
ATOM 2970 O O . ASP B 1 158 ? 10.742 10.305 15.711 1 87.38 158 ASP B O 1
ATOM 2974 N N . GLU B 1 159 ? 8.906 11.633 15.75 1 88.62 159 GLU B N 1
ATOM 2975 C CA . GLU B 1 159 ? 9.57 12.891 15.453 1 88.62 159 GLU B CA 1
ATOM 2976 C C . GLU B 1 159 ? 10.039 12.938 14 1 88.62 159 GLU B C 1
ATOM 2978 O O . GLU B 1 159 ? 10.883 13.758 13.641 1 88.62 159 GLU B O 1
ATOM 2983 N N . SER B 1 160 ? 9.57 12.008 13.219 1 87.38 160 SER B N 1
ATOM 2984 C CA . SER B 1 160 ? 9.867 12.062 11.789 1 87.38 160 SER B CA 1
ATOM 2985 C C . SER B 1 160 ? 8.82 12.875 11.031 1 87.38 160 SER B C 1
ATOM 2987 O O . SER B 1 160 ? 9.086 13.391 9.945 1 87.38 160 SER B O 1
ATOM 2989 N N . SER B 1 161 ? 7.672 12.938 11.539 1 92.19 161 SER B N 1
ATOM 2990 C CA . SER B 1 161 ? 6.613 13.75 10.953 1 92.19 161 SER B CA 1
ATOM 2991 C C . SER B 1 161 ? 6.863 15.234 11.188 1 92.19 161 SER B C 1
ATOM 2993 O O . SER B 1 161 ? 7.469 15.617 12.188 1 92.19 161 SER B O 1
ATOM 2995 N N . SER B 1 162 ? 6.344 16.031 10.25 1 93.88 162 SER B N 1
ATOM 2996 C CA . SER B 1 162 ? 6.441 17.484 10.461 1 93.88 162 SER B CA 1
ATOM 2997 C C . SER B 1 162 ? 5.605 17.922 11.664 1 93.88 162 SER B C 1
ATOM 2999 O O . SER B 1 162 ? 5.953 18.875 12.352 1 93.88 162 SER B O 1
ATOM 3001 N N . ALA B 1 163 ? 4.496 17.297 11.789 1 95.06 163 ALA B N 1
ATOM 3002 C CA . ALA B 1 163 ? 3.604 17.531 12.922 1 95.06 163 ALA B CA 1
ATOM 3003 C C . ALA B 1 163 ? 2.74 16.312 13.203 1 95.06 163 ALA B C 1
ATOM 3005 O O . ALA B 1 163 ? 2.316 15.609 12.281 1 95.06 163 ALA B O 1
ATOM 3006 N N . THR B 1 164 ? 2.531 16.047 14.406 1 96.06 164 THR B N 1
ATOM 3007 C CA . THR B 1 164 ? 1.6 15.031 14.891 1 96.06 164 THR B CA 1
ATOM 3008 C C . THR B 1 164 ? 1.229 15.289 16.344 1 96.06 164 THR B C 1
ATOM 3010 O O . THR B 1 164 ? 1.63 16.297 16.922 1 96.06 164 THR B O 1
ATOM 3013 N N . PHE B 1 165 ? 0.296 14.477 16.844 1 95.12 165 PHE B N 1
ATOM 3014 C CA . PHE B 1 165 ? -0.089 14.656 18.25 1 95.12 165 PHE B CA 1
ATOM 3015 C C . PHE B 1 165 ? -0.529 13.328 18.859 1 95.12 165 PHE B C 1
ATOM 3017 O O . PHE B 1 165 ? -0.702 12.336 18.156 1 95.12 165 PHE B O 1
ATOM 3024 N N . TYR B 1 166 ? -0.494 13.266 20.109 1 93.19 166 TYR B N 1
ATOM 3025 C CA . TYR B 1 166 ? -1.076 12.195 20.922 1 93.19 166 TYR B CA 1
ATOM 3026 C C . TYR B 1 166 ? -1.841 12.766 22.109 1 93.19 166 TYR B C 1
ATOM 3028 O O . TYR B 1 166 ? -1.872 13.984 22.297 1 93.19 166 TYR B O 1
ATOM 3036 N N . PHE B 1 167 ? -2.547 11.914 22.75 1 91 167 PHE B N 1
ATOM 3037 C CA . PHE B 1 167 ? -3.326 12.383 23.891 1 91 167 PHE B CA 1
ATOM 3038 C C . PHE B 1 167 ? -2.684 11.953 25.203 1 91 167 PHE B C 1
ATOM 3040 O O . PHE B 1 167 ? -2.104 10.867 25.281 1 91 167 PHE B O 1
ATOM 3047 N N . ARG B 1 168 ? -2.709 12.852 26.094 1 88.75 168 ARG B N 1
ATOM 3048 C CA . ARG B 1 168 ? -2.283 12.555 27.453 1 88.75 168 ARG B CA 1
ATOM 3049 C C . ARG B 1 168 ? -3.377 12.914 28.469 1 88.75 168 ARG B C 1
ATOM 3051 O O . ARG B 1 168 ? -4.16 13.836 28.234 1 88.75 168 ARG B O 1
ATOM 3058 N N . GLU B 1 169 ? -3.473 12.133 29.5 1 82.31 169 GLU B N 1
ATOM 3059 C CA . GLU B 1 169 ? -4.434 12.414 30.562 1 82.31 169 GLU B CA 1
ATOM 3060 C C . GLU B 1 169 ? -4.078 13.703 31.297 1 82.31 169 GLU B C 1
ATOM 3062 O O . GLU B 1 169 ? -2.912 13.93 31.641 1 82.31 169 GLU B O 1
ATOM 3067 N N . ASN B 1 170 ? -5.035 14.68 31.156 1 75.44 170 ASN B N 1
ATOM 3068 C CA . ASN B 1 170 ? -4.855 15.906 31.922 1 75.44 170 ASN B CA 1
ATOM 3069 C C . ASN B 1 170 ? -5.273 15.719 33.375 1 75.44 170 ASN B C 1
ATOM 3071 O O . ASN B 1 170 ? -6.426 15.391 33.656 1 75.44 170 ASN B O 1
ATOM 3075 N N . PRO B 1 171 ? -4.363 15.688 34.188 1 64 171 PRO B N 1
ATOM 3076 C CA . PRO B 1 171 ? -4.723 15.477 35.594 1 64 171 PRO B CA 1
ATOM 3077 C C . PRO B 1 171 ? -5.695 16.531 36.094 1 64 171 PRO B C 1
ATOM 3079 O O . PRO B 1 171 ? -6.344 16.312 37.125 1 64 171 PRO B O 1
ATOM 3082 N N . GLU B 1 172 ? -5.703 17.781 35.562 1 61.09 172 GLU B N 1
ATOM 3083 C CA . GLU B 1 172 ? -6.574 18.828 36.094 1 61.09 172 GLU B CA 1
ATOM 3084 C C . GLU B 1 172 ? -7.855 18.953 35.281 1 61.09 172 GLU B C 1
ATOM 3086 O O . GLU B 1 172 ? -7.891 19.656 34.281 1 61.09 172 GLU B O 1
ATOM 3091 N N . PRO B 1 173 ? -8.781 18.094 35.469 1 56.34 173 PRO B N 1
ATOM 3092 C CA . PRO B 1 173 ? -10.008 18.031 34.688 1 56.34 173 PRO B CA 1
ATOM 3093 C C . PRO B 1 173 ? -10.586 19.422 34.375 1 56.34 173 PRO B C 1
ATOM 3095 O O . PRO B 1 173 ? -11.531 19.531 33.594 1 56.34 173 PRO B O 1
ATOM 3098 N N . GLY B 1 174 ? -10.5 20.375 35.25 1 50.5 174 GLY B N 1
ATOM 3099 C CA . GLY B 1 174 ? -11.297 21.578 35.156 1 50.5 174 GLY B CA 1
ATOM 3100 C C . GLY B 1 174 ? -11.008 22.406 33.906 1 50.5 174 GLY B C 1
ATOM 3101 O O . GLY B 1 174 ? -11.719 23.359 33.594 1 50.5 174 GLY B O 1
ATOM 3102 N N . LYS B 1 175 ? -9.82 22.625 33.5 1 49.22 175 LYS B N 1
ATOM 3103 C CA . LYS B 1 175 ? -9.609 23.625 32.438 1 49.22 175 LYS B CA 1
ATOM 3104 C C . LYS B 1 175 ? -9.828 23.031 31.062 1 49.22 175 LYS B C 1
ATOM 3106 O O . LYS B 1 175 ? -9.172 22.062 30.688 1 49.22 175 LYS B O 1
ATOM 3111 N N . LYS B 1 176 ? -11.008 23.109 30.609 1 46.25 176 LYS B N 1
ATOM 3112 C CA . LYS B 1 176 ? -11.469 22.75 29.266 1 46.25 176 LYS B CA 1
ATOM 3113 C C . LYS B 1 176 ? -10.531 23.297 28.203 1 46.25 176 LYS B C 1
ATOM 3115 O O . LYS B 1 176 ? -10.328 24.516 28.094 1 46.25 176 LYS B O 1
ATOM 3120 N N . HIS B 1 177 ? -9.367 22.719 28 1 43.97 177 HIS B N 1
ATOM 3121 C CA . HIS B 1 177 ? -8.68 23.219 26.812 1 43.97 177 HIS B CA 1
ATOM 3122 C C . HIS B 1 177 ? -9.445 22.875 25.547 1 43.97 177 HIS B C 1
ATOM 3124 O O . HIS B 1 177 ? -9.977 21.766 25.406 1 43.97 177 HIS B O 1
ATOM 3130 N N . HIS B 1 178 ? -10.008 23.891 24.859 1 38.72 178 HIS B N 1
ATOM 3131 C CA . HIS B 1 178 ? -10.641 23.844 23.547 1 38.72 178 HIS B CA 1
ATOM 3132 C C . HIS B 1 178 ? -9.852 22.969 22.578 1 38.72 178 HIS B C 1
ATOM 3134 O O . HIS B 1 178 ? -8.688 23.266 22.281 1 38.72 178 HIS B O 1
ATOM 3140 N N . SER B 1 179 ? -9.969 21.703 22.75 1 44.44 179 SER B N 1
ATOM 3141 C CA . SER B 1 179 ? -9.383 20.906 21.688 1 44.44 179 SER B CA 1
ATOM 3142 C C . SER B 1 179 ? -9.945 21.312 20.328 1 44.44 179 SER B C 1
ATOM 3144 O O . SER B 1 179 ? -11.164 21.406 20.156 1 44.44 179 SER B O 1
ATOM 3146 N N . SER B 1 180 ? -9.266 22.109 19.641 1 40.97 180 SER B N 1
ATOM 3147 C CA . SER B 1 180 ? -9.641 22.625 18.328 1 40.97 180 SER B CA 1
ATOM 3148 C C . SER B 1 180 ? -10.203 21.531 17.438 1 40.97 180 SER B C 1
ATOM 3150 O O . SER B 1 180 ? -10.703 21.797 16.344 1 40.97 180 SER B O 1
ATOM 3152 N N . TYR B 1 181 ? -9.633 20.266 17.625 1 43.34 181 TYR B N 1
ATOM 3153 C CA . TYR B 1 181 ? -10.141 19.328 16.625 1 43.34 181 TYR B CA 1
ATOM 3154 C C . TYR B 1 181 ? -11.477 18.75 17.047 1 43.34 181 TYR B C 1
ATOM 3156 O O . TYR B 1 181 ? -11.562 18.016 18.031 1 43.34 181 TYR B O 1
ATOM 3164 N N . ASP B 1 182 ? -12.477 19.438 16.906 1 41.75 182 ASP B N 1
ATOM 3165 C CA . ASP B 1 182 ? -13.852 19.109 17.281 1 41.75 182 ASP B CA 1
ATOM 3166 C C . ASP B 1 182 ? -14.109 17.609 17.172 1 41.75 182 ASP B C 1
ATOM 3168 O O . ASP B 1 182 ? -14.922 17.047 17.922 1 41.75 182 ASP B O 1
ATOM 3172 N N . LYS B 1 183 ? -13.844 16.922 16.047 1 42.97 183 LYS B N 1
ATOM 3173 C CA . LYS B 1 183 ? -14.633 15.742 15.695 1 42.97 183 LYS B CA 1
ATOM 3174 C C . LYS B 1 183 ? -14.023 14.477 16.297 1 42.97 183 LYS B C 1
ATOM 3176 O O . LYS B 1 183 ? -14.609 13.391 16.203 1 42.97 183 LYS B O 1
ATOM 3181 N N . ALA B 1 184 ? -12.773 14.234 16.312 1 43.06 184 ALA B N 1
ATOM 3182 C CA . ALA B 1 184 ? -12.352 12.945 16.859 1 43.06 184 ALA B CA 1
ATOM 3183 C C . ALA B 1 184 ? -12.008 13.062 18.344 1 43.06 184 ALA B C 1
ATOM 3185 O O . ALA B 1 184 ? -10.844 12.984 18.719 1 43.06 184 ALA B O 1
ATOM 3186 N N . LYS B 1 185 ? -12.727 13.781 19.094 1 46.66 185 LYS B N 1
ATOM 3187 C CA . LYS B 1 185 ? -12.383 13.938 20.5 1 46.66 185 LYS B CA 1
ATOM 3188 C C . LYS B 1 185 ? -12.523 12.609 21.25 1 46.66 185 LYS B C 1
ATOM 3190 O O . LYS B 1 185 ? -13.5 11.883 21.047 1 46.66 185 LYS B O 1
ATOM 3195 N N . PRO B 1 186 ? -11.359 12.188 21.719 1 49.84 186 PRO B N 1
ATOM 3196 C CA . PRO B 1 186 ? -11.547 11.07 22.641 1 49.84 186 PRO B CA 1
ATOM 3197 C C . PRO B 1 186 ? -12.641 11.336 23.672 1 49.84 186 PRO B C 1
ATOM 3199 O O . PRO B 1 186 ? -12.914 12.492 24 1 49.84 186 PRO B O 1
ATOM 3202 N N . VAL B 1 187 ? -13.5 10.352 23.781 1 49.03 187 VAL B N 1
ATOM 3203 C CA . VAL B 1 187 ? -14.625 10.297 24.703 1 49.03 187 VAL B CA 1
ATOM 3204 C C . VAL B 1 187 ? -14.188 10.812 26.078 1 49.03 187 VAL B C 1
ATOM 3206 O O . VAL B 1 187 ? -15.031 11.188 26.891 1 49.03 187 VAL B O 1
ATOM 3209 N N . SER B 1 188 ? -12.945 10.508 26.422 1 54.53 188 SER B N 1
ATOM 3210 C CA . SER B 1 188 ? -12.766 10.859 27.828 1 54.53 188 SER B CA 1
ATOM 3211 C C . SER B 1 188 ? -12.5 12.352 28 1 54.53 188 SER B C 1
ATOM 3213 O O . SER B 1 188 ? -11.734 12.938 27.234 1 54.53 188 SER B O 1
ATOM 3215 N N . GLU B 1 189 ? -13.258 13 28.781 1 60.22 189 GLU B N 1
ATOM 3216 C CA . GLU B 1 189 ? -13.336 14.398 29.188 1 60.22 189 GLU B CA 1
ATOM 3217 C C . GLU B 1 189 ? -11.984 14.914 29.688 1 60.22 189 GLU B C 1
ATOM 3219 O O . GLU B 1 189 ? -11.766 16.125 29.766 1 60.22 189 GLU B O 1
ATOM 32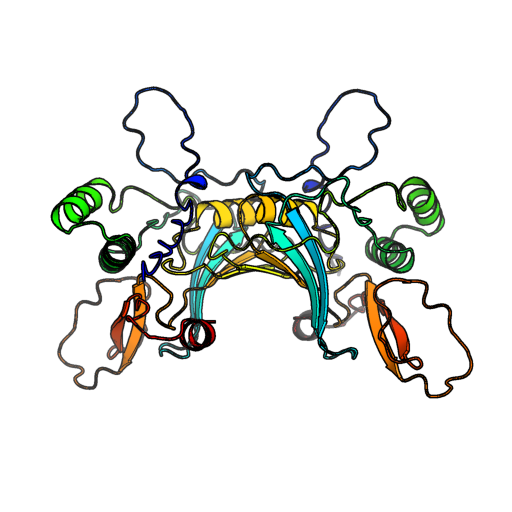24 N N . ASN B 1 190 ? -10.992 13.914 29.844 1 73 190 ASN B N 1
ATOM 3225 C CA . ASN B 1 190 ? -9.789 14.414 30.5 1 73 190 ASN B CA 1
ATOM 3226 C C . ASN B 1 190 ? -8.555 14.25 29.609 1 73 190 ASN B C 1
ATOM 3228 O O . ASN B 1 190 ? -7.465 13.953 30.109 1 73 190 ASN B O 1
ATOM 3232 N N . LEU B 1 191 ? -8.727 14.305 28.297 1 82.62 191 LEU B N 1
ATOM 3233 C CA . LEU B 1 191 ? -7.547 14.125 27.469 1 82.62 191 LEU B CA 1
ATOM 3234 C C . LEU B 1 191 ? -7.137 15.445 26.812 1 82.62 191 LEU B C 1
ATOM 3236 O O . LEU B 1 191 ? -7.996 16.234 26.422 1 82.62 191 LEU B O 1
ATOM 3240 N N . GLU B 1 192 ? -5.852 15.719 26.953 1 88.12 192 GLU B N 1
ATOM 3241 C CA . GLU B 1 192 ? -5.289 16.891 26.281 1 88.12 192 GLU B CA 1
ATOM 3242 C C . GLU B 1 192 ? -4.398 16.469 25.109 1 88.12 192 GLU B C 1
ATOM 3244 O O . GLU B 1 192 ? -3.711 15.453 25.188 1 88.12 192 GLU B O 1
ATOM 3249 N N . GLU B 1 193 ? -4.398 17.219 24.031 1 92 193 GLU B N 1
ATOM 3250 C CA . GLU B 1 193 ? -3.531 16.984 22.891 1 92 193 GLU B CA 1
ATOM 3251 C C . GLU B 1 193 ? -2.096 17.406 23.172 1 92 193 GLU B C 1
ATOM 3253 O O . GLU B 1 193 ? -1.862 18.516 23.672 1 92 193 GLU B O 1
ATOM 3258 N N . VAL B 1 194 ? -1.203 16.562 22.953 1 93.62 194 VAL B N 1
ATOM 3259 C CA . VAL B 1 194 ? 0.22 16.875 23.016 1 93.62 194 VAL B CA 1
ATOM 3260 C C . VAL B 1 194 ? 0.835 16.812 21.625 1 93.62 194 VAL B C 1
ATOM 3262 O O . VAL B 1 194 ? 0.93 15.742 21.031 1 93.62 194 VAL B O 1
ATOM 3265 N N . TRP B 1 195 ? 1.265 17.938 21.172 1 95.12 195 TRP B N 1
ATOM 3266 C CA . TRP B 1 195 ? 1.774 18.047 19.812 1 95.12 195 TRP B CA 1
ATOM 3267 C C . TRP B 1 195 ? 3.256 17.688 19.75 1 95.12 195 TRP B C 1
ATOM 3269 O O . TRP B 1 195 ? 4.004 17.969 20.688 1 95.12 195 TRP B O 1
ATOM 3279 N N . MET B 1 196 ? 3.609 17.047 18.703 1 94.06 196 MET B N 1
ATOM 3280 C CA . MET B 1 196 ? 4.98 16.641 18.391 1 94.06 196 MET B CA 1
ATOM 3281 C C . MET B 1 196 ? 5.383 17.109 17 1 94.06 196 MET B C 1
ATOM 3283 O O . MET B 1 196 ? 4.605 16.984 16.047 1 94.06 196 MET B O 1
ATOM 3287 N N . TYR B 1 197 ? 6.574 17.641 16.922 1 93.44 197 TYR B N 1
ATOM 3288 C CA . TYR B 1 197 ? 7.051 18.188 15.656 1 93.44 197 TYR B CA 1
ATOM 3289 C C . TYR B 1 197 ? 8.344 17.516 15.227 1 93.44 197 TYR B C 1
ATOM 3291 O O . TYR B 1 197 ? 8.977 16.797 16.016 1 93.44 197 TYR B O 1
ATOM 3299 N N . TYR B 1 198 ? 8.672 17.734 13.93 1 91.56 198 TYR B N 1
ATOM 3300 C CA . TYR B 1 198 ? 9.875 17.172 13.344 1 91.56 198 TYR B CA 1
ATOM 3301 C C . TYR B 1 198 ? 11.117 17.609 14.117 1 91.56 198 TYR B C 1
ATOM 3303 O O . TYR B 1 198 ? 11.258 18.781 14.469 1 91.56 198 TYR B O 1
ATOM 3311 N N . ARG B 1 199 ? 12 16.656 14.383 1 84.31 199 ARG B N 1
ATOM 33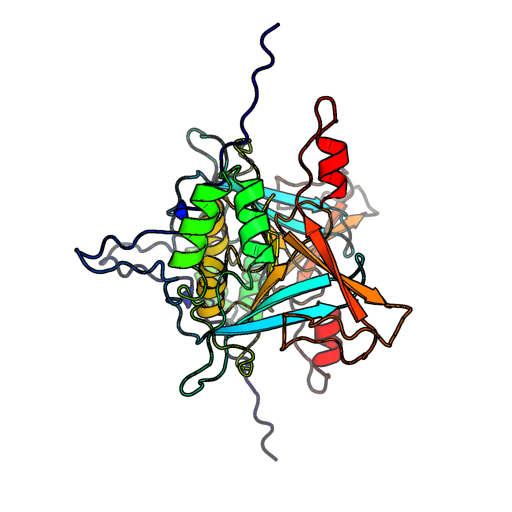12 C CA . ARG B 1 199 ? 13.289 16.938 15.008 1 84.31 199 ARG B CA 1
ATOM 3313 C C . ARG B 1 199 ? 14.422 16.812 14 1 84.31 199 ARG B C 1
ATOM 3315 O O . ARG B 1 199 ? 14.711 15.711 13.508 1 84.31 199 ARG B O 1
ATOM 3322 N N . PRO B 1 200 ? 15.055 17.875 13.68 1 79.38 200 PRO B N 1
ATOM 3323 C CA . PRO B 1 200 ? 16.188 17.812 12.758 1 79.38 200 PRO B CA 1
ATOM 3324 C C . PRO B 1 200 ? 17.422 17.188 13.391 1 79.38 200 PRO B C 1
ATOM 3326 O O . PRO B 1 200 ? 17.547 17.141 14.617 1 79.38 200 PRO B O 1
ATOM 3329 N N . LEU B 1 201 ? 18.188 16.609 12.461 1 73.62 201 LEU B N 1
ATOM 3330 C CA . LEU B 1 201 ? 19.484 16.125 12.922 1 73.62 201 LEU B CA 1
ATOM 3331 C C . LEU B 1 201 ? 20.344 17.266 13.438 1 73.62 201 LEU B C 1
ATOM 3333 O O . LEU B 1 201 ? 20.484 18.297 12.781 1 73.62 201 LEU B O 1
ATOM 3337 N N . LYS B 1 202 ? 20.719 17.094 14.703 1 74 202 LYS B N 1
ATOM 3338 C CA . LYS B 1 202 ? 21.625 18.094 15.258 1 74 202 LYS B CA 1
ATOM 3339 C C . LYS B 1 202 ? 23.047 17.922 14.719 1 74 202 LYS B C 1
ATOM 3341 O O . LYS B 1 202 ? 23.422 16.812 14.32 1 74 202 LYS B O 1
ATOM 3346 N N . THR B 1 203 ? 23.641 18.984 14.633 1 71.31 203 THR B N 1
ATOM 3347 C CA . THR B 1 203 ? 25.047 18.922 14.219 1 71.31 203 THR B CA 1
ATOM 3348 C C . THR B 1 203 ? 25.812 17.891 15.047 1 71.31 203 THR B C 1
ATOM 3350 O O . THR B 1 203 ? 25.734 17.891 16.281 1 71.31 203 THR B O 1
ATOM 3353 N N . GLY B 1 204 ? 26.391 16.984 14.305 1 71.88 204 GLY B N 1
ATOM 3354 C CA . GLY B 1 204 ? 27.203 15.969 14.977 1 71.88 204 GLY B CA 1
ATOM 3355 C C . GLY B 1 204 ? 26.438 14.703 15.289 1 71.88 204 GLY B C 1
ATOM 3356 O O . GLY B 1 204 ? 27.016 13.703 15.703 1 71.88 204 GLY B O 1
ATOM 3357 N N . GLU B 1 205 ? 25.219 14.938 15.25 1 70.81 205 GLU B N 1
ATOM 3358 C CA . GLU B 1 205 ? 24.391 13.773 15.562 1 70.81 205 GLU B CA 1
ATOM 3359 C C . GLU B 1 205 ? 24.406 12.758 14.422 1 70.81 205 GLU B C 1
ATOM 3361 O O . GLU B 1 205 ? 24.359 13.141 13.25 1 70.81 205 GLU B O 1
ATOM 3366 N N . ASN B 1 206 ? 24.656 11.477 14.812 1 69.62 206 ASN B N 1
ATOM 3367 C CA . ASN B 1 206 ? 24.609 10.414 13.805 1 69.62 206 ASN B CA 1
ATOM 3368 C C . ASN B 1 206 ? 23.203 10.203 13.273 1 69.62 206 ASN B C 1
ATOM 3370 O O . ASN B 1 206 ? 22.25 10.031 14.055 1 69.62 206 ASN B O 1
ATOM 3374 N N . GLU B 1 207 ? 23.094 10.203 12.102 1 70 207 GLU B N 1
ATOM 3375 C CA . GLU B 1 207 ? 21.797 10.125 11.43 1 70 207 GLU B CA 1
ATOM 3376 C C . GLU B 1 207 ? 21.156 8.75 11.625 1 70 207 GLU B C 1
ATOM 3378 O O . GLU B 1 207 ? 19.969 8.656 11.914 1 70 207 GLU B O 1
ATOM 3383 N N . PHE B 1 208 ? 21.922 7.742 11.539 1 64.5 208 PHE B N 1
ATOM 3384 C CA . PHE B 1 208 ? 21.391 6.387 11.5 1 64.5 208 PHE B CA 1
ATOM 3385 C C . PHE B 1 208 ? 20.656 6.055 12.797 1 64.5 208 PHE B C 1
ATOM 3387 O O . PHE B 1 208 ? 19.516 5.602 12.781 1 64.5 208 PHE B O 1
ATOM 3394 N N . PRO B 1 209 ? 21.344 6.336 13.867 1 57.22 209 PRO B N 1
ATOM 3395 C CA . PRO B 1 209 ? 20.641 6.008 15.102 1 57.22 209 PRO B CA 1
ATOM 3396 C C . PRO B 1 209 ? 19.328 6.773 15.25 1 57.22 209 PRO B C 1
ATOM 3398 O O . PRO B 1 209 ? 18.328 6.219 15.727 1 57.22 209 PRO B O 1
ATOM 3401 N N . LEU B 1 210 ? 19.406 7.949 14.906 1 59.09 210 LEU B N 1
ATOM 3402 C CA . LEU B 1 210 ? 18.188 8.742 15.023 1 59.09 210 LEU B CA 1
ATOM 3403 C C . LEU B 1 210 ? 17.109 8.219 14.086 1 59.09 210 LEU B C 1
ATOM 3405 O O . LEU B 1 210 ? 15.969 8.008 14.5 1 59.09 210 LEU B O 1
ATOM 3409 N N . ARG B 1 211 ? 17.469 7.992 12.906 1 64.25 211 ARG B N 1
ATOM 3410 C CA . ARG B 1 211 ? 16.5 7.559 11.898 1 64.25 211 ARG B CA 1
ATOM 3411 C C . ARG B 1 211 ? 15.984 6.156 12.195 1 64.25 211 ARG B C 1
ATOM 3413 O O . ARG B 1 211 ? 14.828 5.84 11.914 1 64.25 211 ARG B O 1
ATOM 3420 N N . ASN B 1 212 ? 16.859 5.395 12.703 1 61.25 212 ASN B N 1
ATOM 3421 C CA . ASN B 1 212 ? 16.453 4.047 13.086 1 61.25 212 ASN B CA 1
ATOM 3422 C C . ASN B 1 212 ? 15.391 4.062 14.18 1 61.25 212 ASN B C 1
ATOM 3424 O O . ASN B 1 212 ? 14.539 3.176 14.242 1 61.25 212 ASN B O 1
ATOM 3428 N N . LYS B 1 213 ? 15.523 5.055 14.945 1 57.72 213 LYS B N 1
ATOM 3429 C CA . LYS B 1 213 ? 14.516 5.219 15.992 1 57.72 213 LYS B CA 1
ATOM 3430 C C . LYS B 1 213 ? 13.203 5.738 15.414 1 57.72 213 LYS B C 1
ATOM 3432 O O . LYS B 1 213 ? 12.133 5.523 15.992 1 57.72 213 LYS B O 1
ATOM 3437 N N . GLN B 1 214 ? 13.289 6.406 14.242 1 57.31 214 GLN B N 1
ATOM 3438 C CA . GLN B 1 214 ? 12.117 7.027 13.641 1 57.31 214 GLN B CA 1
ATOM 3439 C C . GLN B 1 214 ? 11.406 6.062 12.695 1 57.31 214 GLN B C 1
ATOM 3441 O O . GLN B 1 214 ? 10.227 6.242 12.383 1 57.31 214 GLN B O 1
ATOM 3446 N N . VAL B 1 215 ? 11.805 4.746 12.547 1 54.41 215 VAL B N 1
ATOM 3447 C CA . VAL B 1 215 ? 11.141 3.742 11.719 1 54.41 215 VAL B CA 1
ATOM 3448 C C . VAL B 1 215 ? 10.484 2.686 12.609 1 54.41 215 VAL B C 1
ATOM 3450 O O . VAL B 1 215 ? 11.07 2.264 13.609 1 54.41 215 VAL B O 1
#

Solvent-accessible surface area (backbone atoms only — not comparable to full-atom values): 24104 Å² total; per-residue (Å²): 137,81,77,76,76,75,68,73,55,72,67,69,65,57,63,76,51,62,70,72,80,68,82,91,64,89,72,66,68,65,48,67,65,45,83,35,92,38,46,36,14,28,42,78,49,73,52,55,53,44,70,85,31,47,38,30,32,38,28,24,34,21,49,91,64,84,85,57,56,53,44,50,43,61,81,46,66,66,46,47,50,22,40,33,55,67,69,66,47,53,68,71,61,44,50,55,49,44,72,68,47,60,77,65,26,42,38,69,30,23,55,68,43,53,72,48,88,69,62,72,54,26,40,32,39,35,38,64,35,77,42,34,43,44,44,74,57,42,53,62,41,40,33,43,6,4,63,50,24,33,30,38,22,38,35,56,71,50,39,38,14,7,31,43,68,30,44,41,80,42,87,62,62,78,67,76,69,82,63,82,66,71,82,78,57,70,85,59,86,36,60,38,84,44,77,44,49,50,61,75,83,48,90,87,52,64,59,62,67,53,50,57,64,44,102,138,81,76,76,76,75,68,74,56,71,66,67,65,58,61,76,52,63,70,72,80,68,83,91,64,88,74,66,69,64,49,68,63,44,83,35,90,37,46,36,14,28,43,77,48,72,51,54,52,43,69,84,32,46,39,32,33,38,29,24,35,21,49,93,66,84,86,58,58,54,45,49,43,62,79,45,67,66,46,48,51,20,37,33,55,68,70,67,49,53,66,71,62,45,52,55,49,43,73,67,47,61,76,66,25,42,38,68,30,22,54,68,44,52,71,48,87,68,60,74,52,26,39,32,39,35,39,64,34,77,43,35,40,43,46,73,58,42,53,62,42,40,32,44,6,4,63,49,23,32,29,38,22,38,34,58,72,51,39,37,13,7,30,41,70,30,43,41,78,41,86,64,63,79,68,76,69,80,63,81,65,70,81,80,54,70,83,58,86,36,60,39,82,44,77,45,50,49,63,74,84,48,91,87,52,64,60,62,68,55,50,57,64,44,103

Organism: NCBI:txid2873325

Radius of gyration: 24.08 Å; Cα contacts (8 Å, |Δi|>4): 800; chains: 2; bounding box: 71×72×71 Å